Protein AF-A0A5E3WR02-F1 (afdb_monomer_lite)

Radius of gyration: 26.16 Å; chains: 1; bounding box: 66×55×70 Å

Sequence (493 aa):
MSSPQKYTYEIISFPTSEGYMKDHSLFKPVTDFIGENSPGPIYTGLQLNDPKNRLTGFVGWNDVKQHEDFEKQPVYAKLGPLVQPVAAGESQVYHAAFEGDEMACFEAPVTELVWVTPQPGVKIDDVTKLVVQAVEQANNEVMEGRHLHMNGEEHECFGATWGRVVEKDILVYIAGWSSIASREEFAKEFAQNAKTAIKGITVNVRHGHHWHVKQARSYEDVATTSVSYLELEDGRDNSESGAGNGSQGGDSSKPGKITGRPMYEVIQFPTSEKYMKDRAIFKPVTDFISKHAPGAIYTGTQVEDPKNKLTGFVGWQSVQQHDDLENAPDYAELGPLVEPVAAGESTVYHCSFEGTDEQTLFNAPYTELDVITPRGGASIDTTIELIKFFADLCNKEVKEGKRMNKDDTQRENYGAAWGKVVDQDIIFYLGGWSDVKTHMKWAESWEKPMNDKAKSMKLTFRDKHHWIRTPVTKYSQVADQKIVHLQLSNGRA

Secondary structure (DSSP, 8-state):
-PPP--PEEEEEEEEBPHHHHH-GGGGHHHHHHHHTT-SS-EEEEEETT-TT-EEEEEEEES-HHHHHHHHTSGGGGGHHHHHTTTBSSPPEEEEEEESS-SHHHHTSSEEEEEEEEEPTT--HHHHHHHHHHHHHHHHHHHHTT--S-TT----SEEEEEEEEESSSS-EEEEEEES-HHHHHHHHHHHHHHHHHHTTT-EEEEEETTEEEEEE--SSTTTEEEEEEEEEEEETT--S------------TTSPPPPSSPPEEEEEEEPBPHHHHH-GGGGHHHHHHHTTT--S-EEEEEBSS-TTT-EEEEEEES-HHHHHHHHTSTTGGGHHHHHTTTBSS--EEEEE--EES-HHHHHTSSEEEEEEEEE-TT--HHHHHHHHHHHHHHHHHHHHTT--B-TTSSSBSEEEEEEEEBTTSS-EEEEEEES-HHHHHHHHHHHHHHHHHHHHHTT-EEE-TT-SPEEEP-SGGGTEEEEEEEE--EETT-

pLDDT: mean 87.17, std 14.4, range [27.67, 98.31]

Foldseek 3Di:
DPDPLFFWKKKKKAQWDPLCVVPVCLCLVLLVLLPVQAPDWKKWWFFPPALSRMIIIITTHSDPVSVVVVCPDPSVVVNCVSCVSTHPDDMDIWIWTKPWDCVLQRPAQKKKKKKKAWDPPADLVLVVQLLVVLQVVLVVLVVVCVQQDPPRDGRAWRHKIKTQIPVDSMIMIMTHGNDPVSVVVVVVVSQVVSQVSQAPTWAWDDDDPDTDTDRDRGVVSTIDMDMTMTRMDGSPDPPPPPPDPDDDDDDPPALDDQDDFWKKKKKKAFWDPLCVVPVCLLLVLLVLLVVQQVDFWKKFAFPVCRRTMIIIIGTHSHPVSVVCCCVDPCVVVNVVSCVNTGPDDMDIWIWGKDAPDVVLLRPFQKKKKKKKAWAQPADLVLLVVLLVVVQVVLNVCVVVLHQQPPVNPDHQWSGKIKTDTPPDRIIIIMTGGNDPVSVVVVVVVCFQVSQVVQQVVQDWGDDPPDPDTHTRRGVCNTMDMDMTMTRMDGSVD

Structure (mmCIF, N/CA/C/O backbone):
data_AF-A0A5E3WR02-F1
#
_entry.id   AF-A0A5E3WR02-F1
#
loop_
_atom_site.group_PDB
_atom_site.id
_atom_site.type_symbol
_atom_site.label_atom_id
_atom_site.label_alt_id
_atom_site.label_comp_id
_atom_site.label_asym_id
_atom_site.label_entity_id
_atom_site.label_seq_id
_atom_site.pdbx_PDB_ins_code
_atom_site.Cartn_x
_atom_site.Cartn_y
_atom_site.Cartn_z
_atom_site.occupancy
_atom_site.B_iso_or_equiv
_atom_site.auth_seq_id
_atom_site.auth_comp_id
_atom_site.auth_asym_id
_atom_site.auth_atom_id
_atom_site.pdbx_PDB_model_num
ATOM 1 N N . MET A 1 1 ? -33.791 6.057 -27.788 1.00 40.97 1 MET A N 1
ATOM 2 C CA . MET A 1 1 ? -32.344 5.972 -28.065 1.00 40.97 1 MET A CA 1
ATOM 3 C C . MET A 1 1 ? -31.984 4.505 -27.919 1.00 40.97 1 MET A C 1
ATOM 5 O O . MET A 1 1 ? -32.477 3.901 -26.974 1.00 40.97 1 MET A O 1
ATOM 9 N N . SER A 1 2 ? -31.302 3.896 -28.891 1.00 33.91 2 SER A N 1
ATOM 10 C CA . SER A 1 2 ? -30.837 2.510 -28.750 1.00 33.91 2 SER A CA 1
ATOM 11 C C . SER A 1 2 ? -29.922 2.447 -27.536 1.00 33.91 2 SER A C 1
ATOM 13 O O . SER A 1 2 ? -29.024 3.282 -27.436 1.00 33.91 2 SER A O 1
ATOM 15 N N . SER A 1 3 ? -30.172 1.517 -26.615 1.00 49.66 3 SER A N 1
ATOM 16 C CA . SER A 1 3 ? -29.239 1.227 -25.528 1.00 49.66 3 SER A CA 1
ATOM 17 C C . SER A 1 3 ? -27.842 1.070 -26.140 1.00 49.66 3 SER A C 1
ATOM 19 O O . SER A 1 3 ? -27.745 0.371 -27.158 1.00 49.66 3 SER A O 1
ATOM 21 N N . PRO A 1 4 ? -26.806 1.754 -25.624 1.00 59.00 4 PRO A N 1
ATOM 22 C CA . PRO A 1 4 ? -25.461 1.614 -26.160 1.00 59.00 4 PRO A CA 1
ATOM 23 C C . PRO A 1 4 ? -25.085 0.132 -26.226 1.00 59.00 4 PRO A C 1
ATOM 25 O O . PRO A 1 4 ? -25.512 -0.679 -25.397 1.00 59.00 4 PRO A O 1
ATOM 28 N N . GLN A 1 5 ? -24.365 -0.231 -27.286 1.00 57.19 5 GLN A N 1
ATOM 29 C CA . GLN A 1 5 ? -23.857 -1.582 -27.464 1.00 57.19 5 GLN A CA 1
ATOM 30 C C . GLN A 1 5 ? -22.971 -1.916 -26.263 1.00 57.19 5 GLN A C 1
ATOM 32 O O . GLN A 1 5 ? -21.952 -1.271 -26.052 1.00 57.19 5 GLN A O 1
ATOM 37 N N . LYS A 1 6 ? -23.401 -2.895 -25.465 1.00 84.00 6 LYS A N 1
ATOM 38 C CA . LYS A 1 6 ? -22.707 -3.314 -24.251 1.00 84.00 6 LYS A CA 1
ATOM 39 C C . LYS A 1 6 ? -21.506 -4.174 -24.638 1.00 84.00 6 LYS A C 1
ATOM 41 O O . LYS A 1 6 ? -21.701 -5.266 -25.172 1.00 84.00 6 LYS A O 1
ATOM 46 N N . TYR A 1 7 ? -20.298 -3.685 -24.391 1.00 95.31 7 TYR A N 1
ATOM 47 C CA . TYR A 1 7 ? -19.073 -4.444 -24.626 1.00 95.31 7 TYR A CA 1
ATOM 48 C C . TYR A 1 7 ? -18.745 -5.355 -23.435 1.00 95.31 7 TYR A C 1
ATOM 50 O O . TYR A 1 7 ? -19.138 -5.109 -22.293 1.00 95.31 7 TYR A O 1
ATOM 58 N N . THR A 1 8 ? -18.007 -6.426 -23.714 1.00 97.25 8 THR A N 1
ATOM 59 C CA . THR A 1 8 ? -17.196 -7.123 -22.717 1.00 97.25 8 THR A CA 1
ATOM 60 C C . THR A 1 8 ? -15.803 -6.521 -22.778 1.00 97.25 8 THR A C 1
ATOM 62 O O . THR A 1 8 ? -15.146 -6.588 -23.814 1.00 97.25 8 THR A O 1
ATOM 65 N N . TYR A 1 9 ? -15.358 -5.921 -21.684 1.00 98.25 9 TYR A N 1
ATOM 66 C CA . TYR A 1 9 ? -14.045 -5.307 -21.606 1.00 98.25 9 TYR A CA 1
ATOM 67 C C . TYR A 1 9 ? -13.008 -6.341 -21.207 1.00 98.25 9 TYR A C 1
ATOM 69 O O . TYR A 1 9 ? -13.138 -6.977 -20.162 1.00 98.25 9 TYR A O 1
ATOM 77 N N . GLU A 1 10 ? -11.976 -6.483 -22.029 1.00 98.31 10 GLU A N 1
ATOM 78 C CA . GLU A 1 10 ? -10.699 -7.024 -21.587 1.00 98.31 10 GLU A CA 1
ATOM 79 C C . GLU A 1 10 ? -10.013 -5.965 -20.721 1.00 98.31 10 GLU A C 1
ATOM 81 O O . GLU A 1 10 ? -9.794 -4.836 -21.160 1.00 98.31 10 GLU A O 1
ATOM 86 N N . ILE A 1 11 ? -9.699 -6.331 -19.485 1.00 98.31 11 ILE A N 1
ATOM 87 C CA . ILE A 1 11 ? -8.943 -5.527 -18.535 1.00 98.31 11 ILE A CA 1
ATOM 88 C C . ILE A 1 11 ? -7.552 -6.145 -18.465 1.00 98.31 11 ILE A C 1
ATOM 90 O O . ILE A 1 11 ? -7.351 -7.182 -17.823 1.00 98.31 11 ILE A O 1
ATOM 94 N N . ILE A 1 12 ? -6.606 -5.518 -19.154 1.00 97.81 12 ILE A N 1
ATOM 95 C CA . ILE A 1 12 ? -5.214 -5.954 -19.219 1.00 97.81 12 ILE A CA 1
ATOM 96 C C . ILE A 1 12 ? -4.347 -5.053 -18.348 1.00 97.81 12 ILE A C 1
ATOM 98 O O . ILE A 1 12 ? -4.472 -3.835 -18.385 1.00 97.81 12 ILE A O 1
ATOM 102 N N . SER A 1 13 ? -3.448 -5.631 -17.557 1.00 96.31 13 SER A N 1
ATOM 103 C CA . SER A 1 13 ? -2.497 -4.863 -16.754 1.00 96.31 13 SER A CA 1
ATOM 104 C C . SER A 1 13 ? -1.122 -5.510 -16.739 1.00 96.31 13 SER A C 1
ATOM 106 O O . SER A 1 13 ? -1.010 -6.704 -16.456 1.00 96.31 13 SER A O 1
ATOM 108 N N . PHE A 1 14 ? -0.065 -4.730 -16.960 1.00 96.06 14 PHE A N 1
ATOM 109 C CA . PHE A 1 14 ? 1.318 -5.212 -16.922 1.00 96.06 14 PHE A CA 1
ATOM 110 C C . PHE A 1 14 ? 2.294 -4.134 -16.411 1.00 96.06 14 PHE A C 1
ATOM 112 O O . PHE A 1 14 ? 2.019 -2.941 -16.557 1.00 96.06 14 PHE A O 1
ATOM 119 N N . PRO A 1 15 ? 3.432 -4.524 -15.801 1.00 93.88 15 PRO A N 1
ATOM 120 C CA . PRO A 1 15 ? 4.505 -3.589 -15.452 1.00 93.88 15 PRO A CA 1
ATOM 121 C C . PRO A 1 15 ? 5.077 -2.922 -16.705 1.00 93.88 15 PRO A C 1
ATOM 123 O O . PRO A 1 15 ? 5.326 -3.609 -17.698 1.00 93.88 15 PRO A O 1
ATOM 126 N N . THR A 1 16 ? 5.310 -1.612 -16.670 1.00 94.50 16 THR A N 1
ATOM 127 C CA . THR A 1 16 ? 5.861 -0.886 -17.824 1.00 94.50 16 THR A CA 1
ATOM 128 C C . THR A 1 16 ? 7.382 -0.963 -17.888 1.00 94.50 16 THR A C 1
ATOM 130 O O . THR A 1 16 ? 8.070 -1.074 -16.876 1.00 94.50 16 THR A O 1
ATOM 133 N N . SER A 1 17 ? 7.920 -0.916 -19.104 1.00 94.44 17 SER A N 1
ATOM 134 C CA . SER A 1 17 ? 9.354 -0.823 -19.358 1.00 94.44 17 SER A CA 1
ATOM 135 C C . SER A 1 17 ? 9.878 0.587 -19.082 1.00 94.44 17 SER A C 1
ATOM 137 O O . SER A 1 17 ? 9.152 1.579 -19.178 1.00 94.44 17 SER A O 1
ATOM 139 N N . GLU A 1 18 ? 11.187 0.710 -18.849 1.00 91.44 18 GLU A N 1
ATOM 140 C CA . GLU A 1 18 ? 11.836 2.026 -18.841 1.00 91.44 18 GLU A CA 1
ATOM 141 C C . GLU A 1 18 ? 11.671 2.782 -20.166 1.00 91.44 18 GLU A C 1
ATOM 143 O O . GLU A 1 18 ? 11.728 4.010 -20.180 1.00 91.44 18 GLU A O 1
ATOM 148 N N . GLY A 1 19 ? 11.540 2.055 -21.281 1.00 93.12 19 GLY A N 1
ATOM 149 C CA . GLY A 1 19 ? 11.324 2.641 -22.600 1.00 93.12 19 GLY A CA 1
ATOM 150 C C . GLY A 1 19 ? 10.004 3.397 -22.634 1.00 93.12 19 GLY A C 1
ATOM 151 O O . GLY A 1 19 ? 9.997 4.581 -22.956 1.00 93.12 19 GLY A O 1
ATOM 152 N N . TYR A 1 20 ? 8.923 2.743 -22.204 1.00 94.69 20 TYR A N 1
ATOM 153 C CA . TYR A 1 20 ? 7.612 3.373 -22.105 1.00 94.69 20 TYR A CA 1
ATOM 154 C C . TYR A 1 20 ? 7.618 4.555 -21.145 1.00 94.69 20 TYR A C 1
ATOM 156 O O . TYR A 1 20 ? 7.159 5.621 -21.518 1.00 94.69 20 TYR A O 1
ATOM 164 N N . MET A 1 21 ? 8.224 4.424 -19.961 1.00 92.19 21 MET A N 1
ATOM 165 C CA . MET A 1 21 ? 8.290 5.535 -18.999 1.00 92.19 21 MET A CA 1
ATOM 166 C C . MET A 1 21 ? 9.052 6.765 -19.523 1.00 92.19 21 MET A C 1
ATOM 168 O O . MET A 1 21 ? 8.860 7.869 -19.020 1.00 92.19 21 MET A O 1
ATOM 172 N N . LYS A 1 22 ? 9.940 6.591 -20.512 1.00 91.38 22 LYS A N 1
ATOM 173 C CA . LYS A 1 22 ? 10.642 7.694 -21.192 1.00 91.38 22 LYS A CA 1
ATOM 174 C C . LYS A 1 22 ? 9.848 8.248 -22.375 1.00 91.38 22 LYS A C 1
ATOM 176 O O . LYS A 1 22 ? 10.014 9.419 -22.707 1.00 91.38 22 LYS A O 1
ATOM 181 N N . ASP A 1 23 ? 9.036 7.415 -23.015 1.00 93.38 23 ASP A N 1
ATOM 182 C CA . ASP A 1 23 ? 8.275 7.744 -24.213 1.00 93.38 23 ASP A CA 1
ATOM 183 C C . ASP A 1 23 ? 6.950 6.964 -24.250 1.00 93.38 23 ASP A C 1
ATOM 185 O O . ASP A 1 23 ? 6.877 5.823 -24.715 1.00 93.38 23 ASP A O 1
ATOM 189 N N . HIS A 1 24 ? 5.877 7.605 -23.775 1.00 92.31 24 HIS A N 1
ATOM 190 C CA . HIS A 1 24 ? 4.541 7.003 -23.738 1.00 92.31 24 HIS A CA 1
ATOM 191 C C . HIS A 1 24 ? 3.991 6.735 -25.153 1.00 92.31 24 HIS A C 1
ATOM 193 O O . HIS A 1 24 ? 3.141 5.862 -25.335 1.00 92.31 24 HIS A O 1
ATOM 199 N N . SER A 1 25 ? 4.512 7.421 -26.184 1.00 93.88 25 SER A N 1
ATOM 200 C CA . SER A 1 25 ? 4.067 7.226 -27.570 1.00 93.88 25 SER A CA 1
ATOM 201 C C . SER A 1 25 ? 4.384 5.826 -28.106 1.00 93.88 25 SER A C 1
ATOM 203 O O . SER A 1 25 ? 3.742 5.368 -29.053 1.00 93.88 25 SER A O 1
ATOM 205 N N . LEU A 1 26 ? 5.293 5.092 -27.449 1.00 95.50 26 LEU A N 1
ATOM 206 C CA . LEU A 1 26 ? 5.610 3.700 -27.769 1.00 95.50 26 LEU A CA 1
ATOM 207 C C . LEU A 1 26 ? 4.404 2.759 -27.662 1.00 95.50 26 LEU A C 1
ATOM 209 O O . LEU A 1 26 ? 4.436 1.682 -28.255 1.00 95.50 26 LEU A O 1
ATOM 213 N N . PHE A 1 27 ? 3.344 3.145 -26.943 1.00 96.06 27 PHE A N 1
ATOM 214 C CA . PHE A 1 27 ? 2.134 2.331 -26.832 1.00 96.06 27 PHE A CA 1
ATOM 215 C C . PHE A 1 27 ? 1.095 2.601 -27.923 1.00 96.06 27 PHE A C 1
ATOM 217 O O . PHE A 1 27 ? 0.253 1.743 -28.176 1.00 96.06 27 PHE A O 1
ATOM 224 N N . LYS A 1 28 ? 1.189 3.719 -28.653 1.00 95.50 28 LYS A N 1
ATOM 225 C CA . LYS A 1 28 ? 0.251 4.037 -29.743 1.00 95.50 28 LYS A CA 1
ATOM 226 C C . LYS A 1 28 ? 0.199 2.954 -30.834 1.00 95.50 28 LYS A C 1
ATOM 228 O O . LYS A 1 28 ? -0.901 2.561 -31.213 1.00 95.50 28 LYS A O 1
ATOM 233 N N . PRO A 1 29 ? 1.326 2.369 -31.294 1.00 97.31 29 PRO A N 1
ATOM 234 C CA . PRO A 1 29 ? 1.275 1.240 -32.223 1.00 97.31 29 PRO A CA 1
ATOM 235 C C . PRO A 1 29 ? 0.512 0.025 -31.676 1.00 97.31 29 PRO A C 1
ATOM 237 O O . PRO A 1 29 ? -0.076 -0.721 -32.456 1.00 97.31 29 PRO A O 1
ATOM 240 N N . VAL A 1 30 ? 0.518 -0.186 -30.354 1.00 97.44 30 VAL A N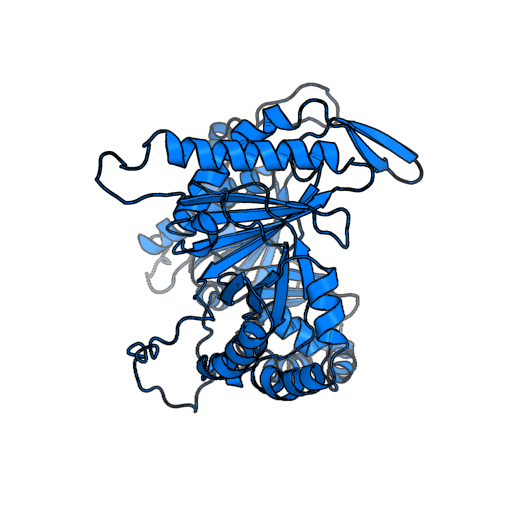 1
ATOM 241 C CA . VAL A 1 30 ? -0.230 -1.271 -29.703 1.00 97.44 30 VAL A CA 1
ATOM 242 C C . VAL A 1 30 ? -1.727 -0.978 -29.747 1.00 97.44 30 VAL A C 1
ATOM 244 O O . VAL A 1 30 ? -2.493 -1.836 -30.186 1.00 97.44 30 VAL A O 1
ATOM 247 N N . THR A 1 31 ? -2.150 0.222 -29.337 1.00 96.69 31 THR A N 1
ATOM 248 C CA . THR A 1 31 ? -3.576 0.586 -29.332 1.00 96.69 31 THR A CA 1
ATOM 249 C C . THR A 1 31 ? -4.151 0.684 -30.742 1.00 96.69 31 THR A C 1
ATOM 251 O O . THR A 1 31 ? -5.276 0.239 -30.949 1.00 96.69 31 THR A O 1
ATOM 254 N N . ASP A 1 32 ? -3.372 1.139 -31.728 1.00 96.88 32 ASP A N 1
ATOM 255 C CA . ASP A 1 32 ? -3.764 1.133 -33.144 1.00 96.88 32 ASP A CA 1
ATOM 256 C C . ASP A 1 32 ? -3.982 -0.287 -33.661 1.00 96.88 32 ASP A C 1
ATOM 258 O O . ASP A 1 32 ? -5.031 -0.602 -34.224 1.00 96.88 32 ASP A O 1
ATOM 262 N N . PHE A 1 33 ? -3.021 -1.178 -33.405 1.00 97.56 33 PHE A N 1
ATOM 263 C CA . PHE A 1 33 ? -3.118 -2.571 -33.823 1.00 97.56 33 PHE A CA 1
ATOM 264 C C . PHE A 1 33 ? -4.317 -3.287 -33.184 1.00 97.56 33 PHE A C 1
ATOM 266 O O . PHE A 1 33 ? -5.039 -4.024 -33.858 1.00 97.56 33 PHE A O 1
ATOM 273 N N . ILE A 1 34 ? -4.554 -3.076 -31.886 1.00 97.12 34 ILE A N 1
ATOM 274 C CA . ILE A 1 34 ? -5.720 -3.643 -31.198 1.00 97.12 34 ILE A CA 1
ATOM 275 C C . ILE A 1 34 ? -7.010 -3.003 -31.730 1.00 97.12 34 ILE A C 1
ATOM 277 O O . ILE A 1 34 ? -7.970 -3.719 -32.001 1.00 97.12 34 ILE A O 1
ATOM 281 N N . GLY A 1 35 ? -7.030 -1.686 -31.947 1.00 95.81 35 GLY A N 1
ATOM 282 C CA . GLY A 1 35 ? -8.192 -0.927 -32.419 1.00 95.81 35 GLY A CA 1
ATOM 283 C C . GLY A 1 35 ? -8.657 -1.284 -33.832 1.00 95.81 35 GLY A C 1
ATOM 284 O O . GLY A 1 35 ? -9.849 -1.179 -34.120 1.00 95.81 35 GLY A O 1
ATOM 285 N N . GLU A 1 36 ? -7.757 -1.774 -34.690 1.00 95.88 36 GLU A N 1
ATOM 286 C CA . GLU A 1 36 ? -8.102 -2.367 -35.992 1.00 95.88 36 GLU A CA 1
ATOM 287 C C . GLU A 1 36 ? -8.922 -3.665 -35.865 1.00 95.88 36 GLU A C 1
ATOM 289 O O . GLU A 1 36 ? -9.600 -4.063 -36.815 1.00 95.88 36 GLU A O 1
ATOM 294 N N . ASN A 1 37 ? -8.863 -4.333 -34.708 1.00 95.25 37 ASN A N 1
ATOM 295 C CA . ASN A 1 37 ? -9.426 -5.666 -34.493 1.00 95.25 37 ASN A CA 1
ATOM 296 C C . ASN A 1 37 ? -10.524 -5.703 -33.416 1.00 95.25 37 ASN A C 1
ATOM 298 O O . ASN A 1 37 ? -11.394 -6.577 -33.469 1.00 95.25 37 ASN A O 1
ATOM 302 N N . SER A 1 38 ? -10.525 -4.760 -32.472 1.00 96.56 38 SER A N 1
ATOM 303 C CA . SER A 1 38 ? -11.579 -4.599 -31.474 1.00 96.56 38 SER A CA 1
ATOM 304 C C . SER A 1 38 ? -12.668 -3.635 -31.976 1.00 96.56 38 SER A C 1
ATOM 306 O O . SER A 1 38 ? -12.373 -2.643 -32.646 1.00 96.56 38 SER A O 1
ATOM 308 N N . PRO A 1 39 ? -13.957 -3.901 -31.711 1.00 94.06 39 PRO A N 1
ATOM 309 C CA . PRO A 1 39 ? -15.050 -3.019 -32.125 1.00 94.06 39 PRO A CA 1
ATOM 310 C C . PRO A 1 39 ? -15.317 -1.877 -31.135 1.00 94.06 39 PRO A C 1
ATOM 312 O O . PRO A 1 39 ? -15.888 -0.863 -31.531 1.00 94.06 39 PRO A O 1
ATOM 315 N N . GLY A 1 40 ? -14.955 -2.052 -29.862 1.00 94.00 40 GLY A N 1
ATOM 316 C CA . GLY A 1 40 ? -15.273 -1.130 -28.778 1.00 94.00 40 GLY A CA 1
ATOM 317 C C . GLY A 1 40 ? -14.138 -0.174 -28.418 1.00 94.00 40 GLY A C 1
ATOM 318 O O . GLY A 1 40 ? -13.043 -0.253 -28.978 1.00 94.00 40 GLY A O 1
ATOM 319 N N . PRO A 1 41 ? -14.390 0.757 -27.488 1.00 94.62 41 PRO A N 1
ATOM 320 C CA . PRO A 1 41 ? -13.405 1.754 -27.090 1.00 94.62 41 PRO A CA 1
ATOM 321 C C . PRO A 1 41 ? -12.162 1.109 -26.465 1.00 94.62 41 PRO A C 1
ATOM 323 O O . PRO A 1 41 ? -12.205 -0.031 -25.992 1.00 94.62 41 PRO A O 1
ATOM 326 N N . ILE A 1 42 ? -11.051 1.846 -26.489 1.00 97.12 42 ILE A N 1
ATOM 327 C CA . ILE A 1 42 ? -9.796 1.453 -25.847 1.00 97.12 42 ILE A CA 1
ATOM 328 C C . ILE A 1 42 ? -9.414 2.577 -24.895 1.00 97.12 42 ILE A C 1
ATOM 330 O O . ILE A 1 42 ? -9.188 3.685 -25.357 1.00 97.12 42 ILE A O 1
ATOM 334 N N . TYR A 1 43 ? -9.316 2.293 -23.601 1.00 97.31 43 TYR A N 1
ATOM 335 C CA . TYR A 1 43 ? -8.832 3.256 -22.608 1.00 97.31 43 TYR A CA 1
ATOM 336 C C . TYR A 1 43 ? -7.610 2.710 -21.909 1.00 97.31 43 TYR A C 1
ATOM 338 O O . TYR A 1 43 ? -7.611 1.551 -21.500 1.00 97.31 43 TYR A O 1
ATOM 346 N N . THR A 1 44 ? -6.562 3.512 -21.771 1.00 96.88 44 THR A N 1
ATOM 347 C CA . THR A 1 44 ? -5.295 3.052 -21.195 1.00 96.88 44 THR A CA 1
ATOM 348 C C . THR A 1 44 ? -4.721 4.096 -20.263 1.00 96.88 44 THR A C 1
ATOM 350 O O . THR A 1 44 ? -4.791 5.278 -20.570 1.00 96.88 44 THR A O 1
ATOM 353 N N . GLY A 1 45 ? -4.135 3.679 -19.146 1.00 93.88 45 GLY A N 1
ATOM 354 C CA . GLY A 1 45 ? -3.584 4.613 -18.171 1.00 93.88 45 GLY A CA 1
ATOM 355 C C . GLY A 1 45 ? -2.614 3.968 -17.198 1.00 93.88 45 GLY A C 1
ATOM 356 O O . GLY A 1 45 ? -2.676 2.762 -16.930 1.00 93.88 45 GLY A O 1
ATOM 357 N N . LEU A 1 46 ? -1.693 4.779 -16.682 1.00 92.69 46 LEU A N 1
ATOM 358 C CA . LEU A 1 46 ? -0.780 4.368 -15.621 1.00 92.69 46 LEU A CA 1
ATOM 359 C C . LEU A 1 46 ? -1.521 4.295 -14.283 1.00 92.69 46 LEU A C 1
ATOM 361 O O . LEU A 1 46 ? -2.358 5.140 -13.970 1.00 92.69 46 LEU A O 1
ATOM 365 N N . GLN A 1 47 ? -1.177 3.296 -13.474 1.00 92.25 47 GLN A N 1
ATOM 366 C CA . GLN A 1 47 ? -1.633 3.210 -12.092 1.00 92.25 47 GLN A CA 1
ATOM 367 C C . GLN A 1 47 ? -0.892 4.227 -11.218 1.00 92.25 47 GLN A C 1
ATOM 369 O O . GLN A 1 47 ? 0.291 4.064 -10.934 1.00 92.25 47 GLN A O 1
ATOM 374 N N . LEU A 1 48 ? -1.606 5.253 -10.753 1.00 86.19 48 LEU A N 1
ATOM 375 C CA . LEU A 1 48 ? -1.068 6.378 -9.976 1.00 86.19 48 LEU A CA 1
ATOM 376 C C . LEU A 1 48 ? -0.540 5.961 -8.599 1.00 86.19 48 LEU A C 1
ATOM 378 O O . LEU A 1 48 ? 0.334 6.612 -8.030 1.00 86.19 48 LEU A O 1
ATOM 382 N N . ASN A 1 49 ? -1.105 4.893 -8.038 1.00 79.38 49 ASN A N 1
ATOM 383 C CA . ASN A 1 49 ? -0.748 4.351 -6.731 1.00 79.38 49 ASN A CA 1
ATOM 384 C C . ASN A 1 49 ? 0.072 3.057 -6.815 1.00 79.38 49 ASN A C 1
ATOM 386 O O . ASN A 1 49 ? 0.336 2.453 -5.774 1.00 79.38 49 ASN A O 1
ATOM 390 N N . ASP A 1 50 ? 0.458 2.621 -8.017 1.00 76.06 50 ASP A N 1
ATOM 391 C CA . ASP A 1 50 ? 1.298 1.441 -8.177 1.00 76.06 50 ASP A CA 1
ATOM 392 C C . ASP A 1 50 ? 2.765 1.856 -8.315 1.00 76.06 50 ASP A C 1
ATOM 394 O O . ASP A 1 50 ? 3.149 2.496 -9.298 1.00 76.06 50 ASP A O 1
ATOM 398 N N . PRO A 1 51 ? 3.633 1.445 -7.383 1.00 57.16 51 PRO A N 1
ATOM 399 C CA . PRO A 1 51 ? 5.037 1.801 -7.454 1.00 57.16 51 PRO A CA 1
ATOM 400 C C . PRO A 1 51 ? 5.805 1.028 -8.555 1.00 57.16 51 PRO A C 1
ATOM 402 O O . PRO A 1 51 ? 6.998 1.260 -8.744 1.00 57.16 51 PRO A O 1
ATOM 405 N N . LYS A 1 52 ? 5.141 0.115 -9.285 1.00 62.38 52 LYS A N 1
ATOM 406 C CA . LYS A 1 52 ? 5.619 -0.604 -10.482 1.00 62.38 52 LYS A CA 1
ATOM 407 C C . LYS A 1 52 ? 5.242 0.096 -11.794 1.00 62.38 52 LYS A C 1
ATOM 409 O O . LYS A 1 52 ? 5.497 -0.470 -12.856 1.00 62.38 52 LYS A O 1
ATOM 414 N N . ASN A 1 53 ? 4.597 1.270 -11.736 1.00 81.19 53 ASN A N 1
ATOM 415 C CA . ASN A 1 53 ? 4.079 1.999 -12.899 1.00 81.19 53 ASN A CA 1
ATOM 416 C C . ASN A 1 53 ? 3.314 1.073 -13.859 1.00 81.19 53 ASN A C 1
ATOM 418 O O . ASN A 1 53 ? 3.624 1.002 -15.050 1.00 81.19 53 ASN A O 1
ATOM 422 N N . ARG A 1 54 ? 2.365 0.277 -13.351 1.00 92.88 54 ARG A N 1
ATOM 423 C CA . ARG A 1 54 ? 1.602 -0.632 -14.214 1.00 92.88 54 ARG A CA 1
ATOM 424 C C . ARG A 1 54 ? 0.757 0.165 -15.196 1.00 92.88 54 ARG A C 1
ATOM 426 O O . ARG A 1 54 ? 0.009 1.051 -14.787 1.00 92.88 54 ARG A O 1
ATOM 433 N N . LEU A 1 55 ? 0.822 -0.208 -16.468 1.00 95.62 55 LEU A N 1
ATOM 434 C CA . LEU A 1 55 ? -0.142 0.241 -17.462 1.00 95.62 55 LEU A CA 1
ATOM 435 C C . LEU A 1 55 ? -1.361 -0.667 -17.372 1.00 95.62 55 LEU A C 1
ATOM 437 O O . LEU A 1 55 ? -1.221 -1.891 -17.306 1.00 95.62 55 LEU A O 1
ATOM 441 N N . THR A 1 56 ? -2.547 -0.073 -17.336 1.00 97.31 56 THR A N 1
ATOM 442 C CA . THR A 1 56 ? -3.820 -0.797 -17.379 1.00 97.31 56 THR A CA 1
ATOM 443 C C . THR A 1 56 ? -4.599 -0.348 -18.600 1.00 97.31 56 THR A C 1
ATOM 445 O O . THR A 1 56 ? -4.710 0.850 -18.841 1.00 97.31 56 THR A O 1
ATOM 448 N N . GLY A 1 57 ? -5.107 -1.305 -19.370 1.00 97.06 57 GLY A N 1
ATOM 449 C CA . GLY A 1 57 ? -5.927 -1.084 -20.550 1.00 97.06 57 GLY A CA 1
ATOM 450 C C . GLY A 1 57 ? -7.305 -1.721 -20.401 1.00 97.06 57 GLY A C 1
ATOM 451 O O . GLY A 1 57 ? -7.424 -2.822 -19.868 1.00 97.06 57 GLY A O 1
ATOM 452 N N . PHE A 1 58 ? -8.324 -1.038 -20.908 1.00 98.25 58 PHE A N 1
ATOM 453 C CA . PHE A 1 58 ? -9.686 -1.519 -21.096 1.00 98.25 58 PHE A CA 1
ATOM 454 C C . PHE A 1 58 ? -9.950 -1.597 -22.598 1.00 98.25 58 PHE A C 1
ATOM 456 O O . PHE A 1 58 ? -9.994 -0.563 -23.259 1.00 98.25 58 PHE A O 1
ATOM 463 N N . VAL A 1 59 ? -10.118 -2.801 -23.144 1.00 98.19 59 VAL A N 1
ATOM 464 C CA . VAL A 1 59 ? -10.376 -3.024 -24.577 1.00 98.19 59 VAL A CA 1
ATOM 465 C C . VAL A 1 59 ? -11.782 -3.583 -24.753 1.00 98.19 59 VAL A C 1
ATOM 467 O O . VAL A 1 59 ? -12.091 -4.675 -24.279 1.00 98.19 59 VAL A O 1
ATOM 470 N N . GLY A 1 60 ? -12.650 -2.832 -25.430 1.00 96.94 60 GLY A N 1
ATOM 471 C CA . GLY A 1 60 ? -14.030 -3.239 -25.676 1.00 96.94 60 GLY A CA 1
ATOM 472 C C . GLY A 1 60 ? -14.151 -4.291 -26.782 1.00 96.94 60 GLY A C 1
ATOM 473 O O . GLY A 1 60 ? -13.951 -3.998 -27.963 1.00 96.94 60 GLY A O 1
ATOM 474 N N . TRP A 1 61 ? -14.563 -5.501 -26.410 1.00 96.62 61 TRP A N 1
ATOM 475 C CA . TRP A 1 61 ? -14.924 -6.593 -27.315 1.00 96.62 61 TRP A CA 1
ATOM 476 C C . TRP A 1 61 ? -16.441 -6.805 -27.331 1.00 96.62 61 TRP A C 1
ATOM 478 O O . TRP A 1 61 ? -17.132 -6.501 -26.362 1.00 96.62 61 TRP A O 1
ATOM 488 N N . ASN A 1 62 ? -16.998 -7.347 -28.414 1.00 94.75 62 ASN A N 1
ATOM 489 C CA . ASN A 1 62 ? -18.413 -7.741 -28.444 1.00 94.75 62 ASN A CA 1
ATOM 490 C C . ASN A 1 62 ? -18.705 -8.817 -27.389 1.00 94.75 62 ASN A C 1
ATOM 492 O O . ASN A 1 62 ? -19.721 -8.763 -26.702 1.00 94.75 62 ASN A O 1
ATOM 496 N N . ASP A 1 63 ? -17.796 -9.781 -27.265 1.00 94.44 63 ASP A N 1
ATOM 497 C CA . ASP A 1 63 ? -17.795 -10.844 -26.268 1.00 94.44 63 ASP A CA 1
ATOM 498 C C . ASP A 1 63 ? -16.378 -11.442 -26.149 1.00 94.44 63 ASP A C 1
ATOM 500 O O . ASP A 1 63 ? -15.490 -11.138 -26.950 1.00 94.44 63 ASP A O 1
ATOM 504 N N . VAL A 1 64 ? -16.165 -12.312 -25.156 1.00 95.25 64 VAL A N 1
ATOM 505 C CA . VAL A 1 64 ? -14.877 -13.008 -24.949 1.00 95.25 64 VAL A CA 1
ATOM 506 C C . VAL A 1 64 ? -14.493 -13.867 -26.156 1.00 95.25 64 VAL A C 1
ATOM 508 O O . VAL A 1 64 ? -13.320 -13.963 -26.508 1.00 95.25 64 VAL A O 1
ATOM 511 N N . LYS A 1 65 ? -15.475 -14.457 -26.848 1.00 95.06 65 LYS A N 1
ATOM 512 C CA . LYS A 1 65 ? -15.216 -15.321 -28.002 1.00 95.06 65 LYS A CA 1
ATOM 513 C C . LYS A 1 65 ? -14.592 -14.531 -29.157 1.00 95.06 65 LYS A C 1
ATOM 515 O O . LYS A 1 65 ? -13.729 -15.062 -29.849 1.00 95.06 65 LYS A O 1
ATOM 520 N N . GLN A 1 66 ? -15.003 -13.283 -29.376 1.00 96.19 66 GLN A N 1
ATOM 521 C CA . GLN A 1 66 ? -14.402 -12.419 -30.388 1.00 96.19 66 GLN A CA 1
ATOM 522 C C . GLN A 1 66 ? -12.912 -12.199 -30.115 1.00 96.19 66 GLN A C 1
ATOM 524 O O . GLN A 1 66 ? -12.113 -12.316 -31.046 1.00 96.19 66 GLN A O 1
ATOM 529 N N . HIS A 1 67 ? -12.545 -11.914 -28.862 1.00 97.12 67 HIS A N 1
ATOM 530 C CA . HIS A 1 67 ? -11.146 -11.781 -28.473 1.00 97.12 67 HIS A CA 1
ATOM 531 C C . HIS A 1 67 ? -10.387 -13.098 -28.714 1.00 97.12 67 HIS A C 1
ATOM 533 O O . HIS A 1 67 ? -9.410 -13.111 -29.457 1.00 97.12 67 HIS A O 1
ATOM 539 N N . GLU A 1 68 ? -10.896 -14.234 -28.225 1.00 95.75 68 GLU A N 1
ATOM 540 C CA . GLU A 1 68 ? -10.268 -15.548 -28.448 1.00 95.75 68 GLU A CA 1
ATOM 541 C C . GLU A 1 68 ? -10.129 -15.919 -29.937 1.00 95.75 68 GLU A C 1
ATOM 543 O O . GLU A 1 68 ? -9.212 -16.644 -30.335 1.00 95.75 68 GLU A O 1
ATOM 548 N N . ASP A 1 69 ? -11.083 -15.512 -30.777 1.00 95.62 69 ASP A N 1
ATOM 549 C CA . ASP A 1 69 ? -11.020 -15.726 -32.221 1.00 95.62 69 ASP A CA 1
ATOM 550 C C . ASP A 1 69 ? -9.940 -14.843 -32.856 1.00 95.62 69 ASP A C 1
ATOM 552 O O . ASP A 1 69 ? -9.261 -15.310 -33.771 1.00 95.62 69 ASP A O 1
ATOM 556 N N . PHE A 1 70 ? -9.749 -13.610 -32.372 1.00 96.31 70 PHE A N 1
ATOM 557 C CA . PHE A 1 70 ? -8.651 -12.727 -32.772 1.00 96.31 70 PHE A CA 1
ATOM 558 C C . PHE A 1 70 ? -7.281 -13.303 -32.392 1.00 96.31 70 PHE A C 1
ATOM 560 O O . PHE A 1 70 ? -6.405 -13.359 -33.257 1.00 96.31 70 PHE A O 1
ATOM 567 N N . GLU A 1 71 ? -7.116 -13.836 -31.177 1.00 95.50 71 GLU A N 1
ATOM 568 C CA . GLU A 1 71 ? -5.859 -14.464 -30.725 1.00 95.50 71 GLU A CA 1
ATOM 569 C C . GLU A 1 71 ? -5.414 -15.639 -31.617 1.00 95.50 71 GLU A C 1
ATOM 571 O O . GLU A 1 71 ? -4.223 -15.910 -31.780 1.00 95.50 71 GLU A O 1
ATOM 576 N N . LYS A 1 72 ? -6.370 -16.334 -32.248 1.00 96.25 72 LYS A N 1
ATOM 577 C CA . LYS A 1 72 ? -6.109 -17.458 -33.166 1.00 96.25 72 LYS A CA 1
ATOM 578 C C . LYS A 1 72 ? -5.734 -17.010 -34.580 1.00 96.25 72 LYS A C 1
ATOM 580 O O . LYS A 1 72 ? -5.335 -17.846 -35.396 1.00 96.25 72 LYS A O 1
ATOM 585 N N . GLN A 1 73 ? -5.886 -15.730 -34.916 1.00 96.94 73 GLN A N 1
ATOM 586 C CA . GLN A 1 73 ? -5.566 -15.237 -36.252 1.00 96.94 73 GLN A CA 1
ATOM 587 C C . GLN A 1 73 ? -4.050 -15.094 -36.437 1.00 96.94 73 GLN A C 1
ATOM 589 O O . GLN A 1 73 ? -3.359 -14.619 -35.537 1.00 96.94 73 GLN A O 1
ATOM 594 N N . PRO A 1 74 ? -3.502 -15.381 -37.636 1.00 97.19 74 PRO A N 1
ATOM 595 C CA . PRO A 1 74 ? -2.073 -15.197 -37.906 1.00 97.19 74 PRO A CA 1
ATOM 596 C C . PRO A 1 74 ? -1.566 -13.768 -37.671 1.00 97.19 74 PRO A C 1
ATOM 598 O O . PRO A 1 74 ? -0.377 -13.566 -37.430 1.00 97.19 74 PRO A O 1
ATOM 601 N N . VAL A 1 75 ? -2.453 -12.770 -37.759 1.00 96.88 75 VAL A N 1
ATOM 602 C CA . VAL A 1 75 ? -2.103 -11.367 -37.525 1.00 96.88 75 VAL A CA 1
ATOM 603 C C . VAL A 1 75 ? -1.721 -11.105 -36.065 1.00 96.88 75 VAL A C 1
ATOM 605 O O . VAL A 1 75 ? -0.835 -10.287 -35.845 1.00 96.88 75 VAL A O 1
ATOM 608 N N . TYR A 1 76 ? -2.280 -11.841 -35.096 1.00 95.56 76 TYR A N 1
ATOM 609 C CA . TYR A 1 76 ? -2.037 -11.647 -33.660 1.00 95.56 76 TYR A CA 1
ATOM 610 C C . TYR A 1 76 ? -0.556 -11.769 -33.279 1.00 95.56 76 TYR A C 1
ATOM 612 O O . TYR A 1 76 ? -0.064 -11.032 -32.431 1.00 95.56 76 TYR A O 1
ATOM 620 N N . ALA A 1 77 ? 0.212 -12.601 -33.994 1.00 95.56 77 ALA A N 1
ATOM 621 C CA . ALA A 1 77 ? 1.660 -12.726 -33.801 1.00 95.56 77 ALA A CA 1
ATOM 622 C C . ALA A 1 77 ? 2.432 -11.402 -34.000 1.00 95.56 77 ALA A C 1
ATOM 624 O O . ALA A 1 77 ? 3.573 -11.282 -33.553 1.00 95.56 77 ALA A O 1
ATOM 625 N N . LYS A 1 78 ? 1.828 -10.403 -34.659 1.00 97.38 78 LYS A N 1
ATOM 626 C CA . LYS A 1 78 ? 2.399 -9.059 -34.814 1.00 97.38 78 LYS A CA 1
ATOM 627 C C . LYS A 1 78 ? 2.280 -8.195 -33.554 1.00 97.38 78 LYS A C 1
ATOM 629 O O . LYS A 1 78 ? 3.029 -7.232 -33.457 1.00 97.38 78 LYS A O 1
ATOM 634 N N . LEU A 1 79 ? 1.402 -8.532 -32.604 1.00 95.62 79 LEU A N 1
ATOM 635 C CA . LEU A 1 79 ? 1.207 -7.771 -31.364 1.00 95.62 79 LEU A CA 1
ATOM 636 C C . LEU A 1 79 ? 2.439 -7.835 -30.451 1.00 95.62 79 LEU A C 1
ATOM 638 O O . LEU A 1 79 ? 2.858 -6.818 -29.910 1.00 95.62 79 LEU A O 1
ATOM 642 N N . GLY A 1 80 ? 3.062 -9.012 -30.321 1.00 94.75 80 GLY A N 1
ATOM 643 C CA . GLY A 1 80 ? 4.207 -9.228 -29.426 1.00 94.75 80 GLY A CA 1
ATOM 644 C C . GLY A 1 80 ? 5.354 -8.223 -29.626 1.00 94.75 80 GLY A C 1
ATOM 645 O O . GLY A 1 80 ? 5.736 -7.556 -28.665 1.00 94.75 80 GLY A O 1
ATOM 646 N N . PRO A 1 81 ? 5.869 -8.039 -30.859 1.00 97.56 81 PRO A N 1
ATOM 647 C CA . PRO A 1 81 ? 6.885 -7.024 -31.148 1.00 97.56 81 PRO A CA 1
ATOM 648 C C . PRO A 1 81 ? 6.477 -5.579 -30.821 1.00 97.56 81 PRO A C 1
ATOM 650 O O . PRO A 1 81 ? 7.354 -4.766 -30.542 1.00 97.56 81 PRO A O 1
ATOM 653 N N . LEU A 1 82 ? 5.179 -5.250 -30.855 1.00 97.44 82 LEU A N 1
ATOM 654 C CA . LEU A 1 82 ? 4.670 -3.914 -30.513 1.00 97.44 82 LEU A CA 1
ATOM 655 C C . LEU A 1 82 ? 4.592 -3.708 -28.994 1.00 97.44 82 LEU A C 1
ATOM 657 O O . LEU A 1 82 ? 4.860 -2.615 -28.511 1.00 97.44 82 LEU A O 1
ATOM 661 N N . VAL A 1 83 ? 4.271 -4.763 -28.239 1.00 96.25 83 VAL A N 1
ATOM 662 C CA . VAL A 1 83 ? 4.180 -4.732 -26.768 1.00 96.25 83 VAL A CA 1
ATOM 663 C C . VAL A 1 83 ? 5.558 -4.793 -26.106 1.00 96.25 83 VAL A C 1
ATOM 665 O O . VAL A 1 83 ? 5.758 -4.184 -25.058 1.00 96.25 83 VAL A O 1
ATOM 668 N N . GLN A 1 84 ? 6.529 -5.485 -26.711 1.00 96.12 84 GLN A N 1
ATOM 669 C CA . GLN A 1 84 ? 7.886 -5.650 -26.173 1.00 96.12 84 GLN A CA 1
ATOM 670 C C . GLN A 1 84 ? 8.574 -4.344 -25.717 1.00 96.12 84 GLN A C 1
ATOM 672 O O . GLN A 1 84 ? 9.170 -4.353 -24.641 1.00 96.12 84 GLN A O 1
ATOM 677 N N . PRO A 1 85 ? 8.539 -3.224 -26.467 1.00 96.00 85 PRO A N 1
ATOM 678 C CA . PRO A 1 85 ? 9.129 -1.972 -25.997 1.00 96.00 85 PRO A CA 1
ATOM 679 C C . PRO A 1 85 ? 8.380 -1.343 -24.817 1.00 96.00 85 PRO A C 1
ATOM 681 O O . PRO A 1 85 ? 8.933 -0.440 -24.196 1.00 96.00 85 PRO A O 1
ATOM 684 N N . VAL A 1 86 ? 7.164 -1.794 -24.490 1.00 96.38 86 VAL A N 1
ATOM 685 C CA . VAL A 1 86 ? 6.290 -1.172 -23.486 1.00 96.38 86 VAL A CA 1
ATOM 686 C C . VAL A 1 86 ? 6.139 -1.997 -22.209 1.00 96.38 86 VAL A C 1
ATOM 688 O O . VAL A 1 86 ? 6.053 -1.419 -21.130 1.00 96.38 86 VAL A O 1
ATOM 691 N N . ALA A 1 87 ? 6.167 -3.327 -22.290 1.00 94.62 87 ALA A N 1
ATOM 692 C CA . ALA A 1 87 ? 6.019 -4.208 -21.132 1.00 94.62 87 ALA A CA 1
ATOM 693 C C . ALA A 1 87 ? 7.372 -4.641 -20.536 1.00 94.62 87 ALA A C 1
ATOM 695 O O . ALA A 1 87 ? 8.298 -5.001 -21.260 1.00 94.62 87 ALA A O 1
ATOM 696 N N . ALA A 1 88 ? 7.468 -4.660 -19.204 1.00 91.62 88 ALA A N 1
ATOM 697 C CA . ALA A 1 88 ? 8.615 -5.177 -18.445 1.00 91.62 88 ALA A CA 1
ATOM 698 C C . ALA A 1 88 ? 8.367 -6.551 -17.803 1.00 91.62 88 ALA A C 1
ATOM 700 O O . ALA A 1 88 ? 9.268 -7.116 -17.189 1.00 91.62 88 ALA A O 1
ATOM 701 N N . GLY A 1 89 ? 7.157 -7.096 -17.914 1.00 89.81 89 GLY A N 1
ATOM 702 C CA . GLY A 1 89 ? 6.804 -8.356 -17.272 1.00 89.81 89 GLY A CA 1
ATOM 703 C C . GLY A 1 89 ? 5.506 -8.946 -17.800 1.00 89.81 89 GLY A C 1
ATOM 704 O O . GLY A 1 89 ? 4.940 -8.470 -18.783 1.00 89.81 89 GLY A O 1
ATOM 705 N N . GLU A 1 90 ? 5.044 -10.000 -17.131 1.00 89.69 90 GLU A N 1
ATOM 706 C CA . GLU A 1 90 ? 3.819 -10.700 -17.505 1.00 89.69 90 GLU A CA 1
ATOM 707 C C . GLU A 1 90 ? 2.574 -9.817 -17.341 1.00 89.69 90 GLU A C 1
ATOM 709 O O . GLU A 1 90 ? 2.433 -9.046 -16.382 1.00 89.69 90 GLU A O 1
ATOM 714 N N . SER A 1 91 ? 1.643 -9.974 -18.280 1.00 93.56 91 SER A N 1
ATOM 715 C CA . SER A 1 91 ? 0.332 -9.341 -18.238 1.00 93.56 91 SER A CA 1
ATOM 716 C C . SER A 1 91 ? -0.673 -10.168 -17.449 1.00 93.56 91 SER A C 1
ATOM 718 O O . SER A 1 91 ? -0.723 -11.392 -17.541 1.00 93.56 91 SER A O 1
ATOM 720 N N . GLN A 1 92 ? -1.534 -9.472 -16.720 1.00 94.94 92 GLN A N 1
ATOM 721 C CA . GLN A 1 92 ? -2.768 -10.014 -16.169 1.00 94.94 92 GLN A CA 1
ATOM 722 C C . GLN A 1 92 ? -3.909 -9.602 -17.088 1.00 94.94 92 GLN A C 1
ATOM 724 O O . GLN A 1 92 ? -4.011 -8.422 -17.411 1.00 94.94 92 GLN A O 1
ATOM 729 N N . VAL A 1 93 ? -4.739 -10.558 -17.498 1.00 96.56 93 VAL A N 1
ATOM 730 C CA . VAL A 1 93 ? -5.863 -10.334 -18.413 1.00 96.56 93 VAL A CA 1
ATOM 731 C C . VAL A 1 93 ? -7.116 -10.952 -17.807 1.00 96.56 93 VAL A C 1
ATOM 733 O O . VAL A 1 93 ? -7.093 -12.106 -17.372 1.00 96.56 93 VAL A O 1
ATOM 736 N N . TYR A 1 94 ? -8.195 -10.178 -17.773 1.00 98.00 94 TYR A N 1
ATOM 737 C CA . TYR A 1 94 ? -9.519 -10.597 -17.316 1.00 98.00 94 TYR A CA 1
ATOM 738 C C . TYR A 1 94 ? -10.589 -9.983 -18.206 1.00 98.00 94 TYR A C 1
ATOM 740 O O . TYR A 1 94 ? -10.369 -8.908 -18.755 1.00 98.00 94 TYR A O 1
ATOM 748 N N . HIS A 1 95 ? -11.762 -10.603 -18.290 1.00 98.25 95 HIS A N 1
ATOM 749 C CA . HIS A 1 95 ? -12.888 -10.035 -19.024 1.00 98.25 95 HIS A CA 1
ATOM 750 C C . HIS A 1 95 ? -14.053 -9.727 -18.096 1.00 98.25 95 HIS A C 1
ATOM 752 O O . HIS A 1 95 ? -14.415 -10.548 -17.256 1.00 98.25 95 HIS A O 1
ATOM 758 N N . ALA A 1 96 ? -14.681 -8.566 -18.266 1.00 97.38 96 ALA A N 1
ATOM 759 C CA . ALA A 1 96 ? -15.878 -8.195 -17.523 1.00 97.38 96 ALA A CA 1
ATOM 760 C C . ALA A 1 96 ? -16.870 -7.419 -18.394 1.00 97.38 96 ALA A C 1
ATOM 762 O O . ALA A 1 96 ? -16.492 -6.566 -19.193 1.00 97.38 96 ALA A O 1
ATOM 763 N N . ALA A 1 97 ? -18.160 -7.698 -18.214 1.00 95.50 97 ALA A N 1
ATOM 764 C CA . ALA A 1 97 ? -19.241 -6.899 -18.783 1.00 95.50 97 ALA A CA 1
ATOM 765 C C . ALA A 1 97 ? -19.870 -6.053 -17.669 1.00 95.50 97 ALA A C 1
ATOM 767 O O . ALA A 1 97 ? -20.396 -6.603 -16.700 1.00 95.50 97 ALA A O 1
ATOM 768 N N . PHE A 1 98 ? -19.823 -4.728 -17.806 1.00 96.19 98 PHE A N 1
ATOM 769 C CA . PHE A 1 98 ? -20.236 -3.797 -16.754 1.00 96.19 98 PHE A CA 1
ATOM 770 C C . PHE A 1 98 ? -21.752 -3.563 -16.722 1.00 96.19 98 PHE A C 1
ATOM 772 O O . PHE A 1 98 ? -22.387 -3.340 -17.740 1.00 96.19 98 PHE A O 1
ATOM 779 N N . GLU A 1 99 ? -22.390 -3.627 -15.563 1.00 94.25 99 GLU A N 1
ATOM 780 C CA . GLU A 1 99 ? -23.803 -3.330 -15.334 1.00 94.25 99 GLU A CA 1
ATOM 781 C C . GLU A 1 99 ? -24.000 -1.845 -14.985 1.00 94.25 99 GLU A C 1
ATOM 783 O O . GLU A 1 99 ? -24.301 -1.498 -13.846 1.00 94.25 99 GLU A O 1
ATOM 788 N N . GLY A 1 100 ? -23.824 -0.958 -15.970 1.00 90.81 100 GLY A N 1
ATOM 789 C CA . GLY A 1 100 ? -23.971 0.490 -15.785 1.00 90.81 100 GLY A CA 1
ATOM 790 C C . GLY A 1 100 ? -23.428 1.288 -16.967 1.00 90.81 100 GLY A C 1
ATOM 791 O O . GLY A 1 100 ? -23.361 0.755 -18.068 1.00 90.81 100 GLY A O 1
ATOM 792 N N . ASP A 1 101 ? -23.078 2.552 -16.722 1.00 91.31 101 ASP A N 1
ATOM 793 C CA . ASP A 1 101 ? -22.395 3.426 -17.682 1.00 91.31 101 ASP A CA 1
ATOM 794 C C . ASP A 1 101 ? -20.892 3.444 -17.375 1.00 91.31 101 ASP A C 1
ATOM 796 O O . ASP A 1 101 ? -20.416 4.173 -16.503 1.00 91.31 101 ASP A O 1
ATOM 800 N N . GLU A 1 102 ? -20.140 2.578 -18.050 1.00 94.12 102 GLU A N 1
ATOM 801 C CA . GLU A 1 102 ? -18.686 2.518 -17.921 1.00 94.12 102 GLU A CA 1
ATOM 802 C C . GLU A 1 102 ? -17.976 3.748 -18.496 1.00 94.12 102 GLU A C 1
ATOM 804 O O . GLU A 1 102 ? -16.893 4.097 -18.029 1.00 94.12 102 GLU A O 1
ATOM 809 N N . MET A 1 103 ? -18.584 4.438 -19.463 1.00 94.00 103 MET A N 1
ATOM 810 C CA . MET A 1 103 ? -17.945 5.561 -20.150 1.00 94.00 103 MET A CA 1
ATOM 811 C C . MET A 1 103 ? -17.814 6.765 -19.223 1.00 94.00 103 MET A C 1
ATOM 813 O O . MET A 1 103 ? -16.750 7.374 -19.164 1.00 94.00 103 MET A O 1
ATOM 817 N N . ALA A 1 104 ? -18.837 7.026 -18.402 1.00 92.12 104 ALA A N 1
ATOM 818 C CA . ALA A 1 104 ? -18.766 8.032 -17.341 1.00 92.12 104 ALA A CA 1
ATOM 819 C C . ALA A 1 104 ? -17.619 7.774 -16.343 1.00 92.12 104 ALA A C 1
ATOM 821 O O . ALA A 1 104 ? -17.100 8.711 -15.737 1.00 92.12 104 ALA A O 1
ATOM 822 N N . CYS A 1 105 ? -17.214 6.510 -16.172 1.00 95.19 105 CYS A N 1
ATOM 823 C CA . CYS A 1 105 ? -16.064 6.157 -15.346 1.00 95.19 105 CYS A CA 1
ATOM 824 C C . CYS A 1 105 ? -14.753 6.415 -16.097 1.00 95.19 105 CYS A C 1
ATOM 826 O O . CYS A 1 105 ? -13.868 7.054 -15.541 1.00 95.19 105 CYS A O 1
ATOM 828 N N . PHE A 1 106 ? -14.639 5.945 -17.346 1.00 95.06 106 PHE A N 1
ATOM 829 C CA . PHE A 1 106 ? -13.401 6.023 -18.130 1.00 95.06 106 PHE A CA 1
ATOM 830 C C . PHE A 1 106 ? -13.003 7.439 -18.553 1.00 95.06 106 PHE A C 1
ATOM 832 O O . PHE A 1 106 ? -11.816 7.715 -18.690 1.00 95.06 106 PHE A O 1
ATOM 839 N N . GLU A 1 107 ? -13.976 8.327 -18.756 1.00 93.00 107 GLU A N 1
ATOM 840 C CA . GLU A 1 107 ? -13.743 9.724 -19.147 1.00 93.00 107 GLU A CA 1
ATOM 841 C C . GLU A 1 107 ? -13.449 10.646 -17.950 1.00 93.00 107 GLU A C 1
ATOM 843 O O . GLU A 1 107 ? -13.176 11.835 -18.127 1.00 93.00 107 GLU A O 1
ATOM 848 N N . ALA A 1 108 ? -13.518 10.126 -16.721 1.00 92.94 108 ALA A N 1
ATOM 849 C CA . ALA A 1 108 ? -13.248 10.911 -15.527 1.00 92.94 108 ALA A CA 1
ATOM 850 C C . ALA A 1 108 ? -11.744 11.204 -15.360 1.00 92.94 108 ALA A C 1
ATOM 852 O O . ALA A 1 108 ? -10.916 10.367 -15.724 1.00 92.94 108 ALA A O 1
ATOM 853 N N . PRO A 1 109 ? -11.371 12.334 -14.722 1.00 91.62 109 PRO A N 1
ATOM 854 C CA . PRO A 1 109 ? -9.971 12.672 -14.448 1.00 91.62 109 PRO A CA 1
ATOM 855 C C . PRO A 1 109 ? -9.194 11.568 -13.722 1.00 91.62 109 PRO A C 1
ATOM 857 O O . PRO A 1 109 ? -8.025 11.336 -14.013 1.00 91.62 109 PRO A O 1
ATOM 860 N N . VAL A 1 110 ? -9.846 10.882 -12.779 1.00 93.94 110 VAL A N 1
ATOM 861 C CA . VAL A 1 110 ? -9.298 9.719 -12.081 1.00 93.94 110 VAL A CA 1
ATOM 862 C C . VAL A 1 110 ? -10.304 8.579 -12.152 1.00 93.94 110 VAL A C 1
ATOM 864 O O . VAL A 1 110 ? -11.407 8.686 -11.627 1.00 93.94 110 VAL A O 1
ATOM 867 N N . THR A 1 111 ? -9.910 7.449 -12.731 1.00 97.25 111 THR A N 1
ATOM 868 C CA . THR A 1 111 ? -10.683 6.204 -12.666 1.00 97.25 111 THR A CA 1
ATOM 869 C C . THR A 1 111 ? -10.174 5.334 -11.520 1.00 97.25 111 THR A C 1
ATOM 871 O O . THR A 1 111 ? -9.012 4.935 -11.489 1.00 97.25 111 THR A O 1
ATOM 874 N N . GLU A 1 112 ? -11.042 4.998 -10.574 1.00 97.12 112 GLU A N 1
ATOM 875 C CA . GLU A 1 112 ? -10.813 3.945 -9.590 1.00 97.12 112 GLU A CA 1
ATOM 876 C C . GLU A 1 112 ? -11.140 2.584 -10.216 1.00 97.12 112 GLU A C 1
ATOM 878 O O . GLU A 1 112 ? -12.217 2.402 -10.776 1.00 97.12 112 GLU A O 1
ATOM 883 N N . LEU A 1 113 ? -10.232 1.619 -10.084 1.00 97.50 113 LEU A N 1
ATOM 884 C CA . LEU A 1 113 ? -10.426 0.216 -10.440 1.00 97.50 113 LEU A CA 1
ATOM 885 C C . LEU A 1 113 ? -10.303 -0.635 -9.177 1.00 97.50 113 LEU A C 1
ATOM 887 O O . LEU A 1 113 ? -9.252 -0.650 -8.536 1.00 97.50 113 LEU A O 1
ATOM 891 N N . VAL A 1 114 ? -11.360 -1.372 -8.833 1.00 96.56 114 VAL A N 1
ATOM 892 C CA . VAL A 1 114 ? -11.389 -2.239 -7.651 1.00 96.56 114 VAL A CA 1
ATOM 893 C C . VAL A 1 114 ? -11.663 -3.681 -8.040 1.00 96.56 114 VAL A C 1
ATOM 895 O O . VAL A 1 114 ? -12.714 -4.007 -8.590 1.00 96.56 114 VAL A O 1
ATOM 898 N N . TRP A 1 115 ? -10.745 -4.566 -7.669 1.00 97.06 115 TRP A N 1
ATOM 899 C CA . TRP A 1 115 ? -10.950 -6.011 -7.723 1.00 97.06 115 TRP A CA 1
ATOM 900 C C . TRP A 1 115 ? -11.511 -6.494 -6.394 1.00 97.06 115 TRP A C 1
ATOM 902 O O . TRP A 1 115 ? -10.906 -6.258 -5.349 1.00 97.06 115 TRP A O 1
ATOM 912 N N . VAL A 1 116 ? -12.636 -7.205 -6.429 1.00 96.50 116 VAL A N 1
ATOM 913 C CA . VAL A 1 116 ? -13.323 -7.712 -5.238 1.00 96.50 116 VAL A CA 1
ATOM 914 C C . VAL A 1 116 ? -13.360 -9.235 -5.279 1.00 96.50 116 VAL A C 1
ATOM 916 O O . VAL A 1 116 ? -14.051 -9.840 -6.099 1.00 96.50 116 VAL A O 1
ATOM 919 N N . THR A 1 117 ? -12.629 -9.869 -4.364 1.00 95.62 117 THR A N 1
ATOM 920 C CA . THR A 1 117 ? -12.560 -11.333 -4.245 1.00 95.62 117 THR A CA 1
ATOM 921 C C . THR A 1 117 ? -13.299 -11.788 -2.987 1.00 95.62 117 THR A C 1
ATOM 923 O O . THR A 1 117 ? -12.892 -11.391 -1.894 1.00 95.62 117 THR A O 1
ATOM 926 N N . PRO A 1 118 ? -14.352 -12.622 -3.081 1.00 94.56 118 PRO A N 1
ATOM 927 C CA . PRO A 1 118 ? -15.016 -13.173 -1.902 1.00 94.56 118 PRO A CA 1
ATOM 928 C C . PRO A 1 118 ? -14.046 -13.929 -0.990 1.00 94.56 118 PRO A C 1
ATOM 930 O O . PRO A 1 118 ? -13.208 -14.702 -1.457 1.00 94.56 118 PRO A O 1
ATOM 933 N N . GLN A 1 119 ? -14.197 -13.760 0.323 1.00 91.81 119 GLN A N 1
ATOM 934 C CA . GLN A 1 119 ? -13.471 -14.571 1.298 1.00 91.81 119 GLN A CA 1
ATOM 935 C C . GLN A 1 119 ? -13.912 -16.046 1.229 1.00 91.81 119 GLN A C 1
ATOM 937 O O . GLN A 1 119 ? -15.042 -16.349 0.823 1.00 91.81 119 GLN A O 1
ATOM 942 N N . PRO A 1 120 ? -13.075 -17.001 1.680 1.00 86.62 120 PRO A N 1
ATOM 943 C CA . PRO A 1 120 ? -13.431 -18.415 1.692 1.00 86.62 120 PRO A CA 1
ATOM 944 C C . PRO A 1 120 ? -14.774 -18.701 2.382 1.00 86.62 120 PRO A C 1
ATOM 946 O O . PRO A 1 120 ? -14.987 -18.402 3.557 1.00 86.62 120 PRO A O 1
ATOM 949 N N . GLY A 1 121 ? -15.686 -19.341 1.647 1.00 86.88 121 GLY A N 1
ATOM 950 C CA . GLY A 1 121 ? -17.009 -19.719 2.149 1.00 86.88 121 GLY A CA 1
ATOM 951 C C . GLY A 1 121 ? -18.071 -18.619 2.079 1.00 86.88 121 GLY A C 1
ATOM 952 O O . GLY A 1 121 ? -19.203 -18.871 2.492 1.00 86.88 121 GLY A O 1
ATOM 953 N N . VAL A 1 122 ? -17.738 -17.444 1.547 1.00 90.62 122 VAL A N 1
ATOM 954 C CA . VAL A 1 122 ? -18.697 -16.387 1.209 1.00 90.62 122 VAL A CA 1
ATOM 955 C C . VAL A 1 122 ? -19.230 -16.620 -0.199 1.00 90.62 122 VAL A C 1
ATOM 957 O O . VAL A 1 122 ? -18.480 -16.955 -1.113 1.00 90.62 122 VAL A O 1
ATOM 960 N N . LYS A 1 123 ? -20.541 -16.457 -0.387 1.00 93.00 123 LYS A N 1
ATOM 961 C CA . LYS A 1 123 ? -21.158 -16.563 -1.712 1.00 93.00 123 LYS A CA 1
ATOM 962 C C . LYS A 1 123 ? -20.926 -15.279 -2.499 1.00 93.00 123 LYS A C 1
ATOM 964 O O . LYS A 1 123 ? -21.196 -14.195 -1.987 1.00 93.00 123 LYS A O 1
ATOM 969 N N . ILE A 1 124 ? -20.522 -15.413 -3.762 1.00 94.00 124 ILE A N 1
ATOM 970 C CA . ILE A 1 124 ? -20.338 -14.280 -4.681 1.00 94.00 124 ILE A CA 1
ATOM 971 C C . ILE A 1 124 ? -21.587 -13.390 -4.765 1.00 94.00 124 ILE A C 1
ATOM 973 O O . ILE A 1 124 ? -21.452 -12.174 -4.792 1.00 94.00 124 ILE A O 1
ATOM 977 N N . ASP A 1 125 ? -22.796 -13.956 -4.695 1.00 95.06 125 ASP A N 1
ATOM 978 C CA . ASP A 1 125 ? -24.053 -13.192 -4.718 1.00 95.06 125 ASP A CA 1
ATOM 979 C C . ASP A 1 125 ? -24.206 -12.244 -3.519 1.00 95.06 125 ASP A C 1
ATOM 981 O O . ASP A 1 125 ? -24.801 -11.175 -3.637 1.00 95.06 125 ASP A O 1
ATOM 985 N N . ASP A 1 126 ? -23.682 -12.620 -2.350 1.00 93.12 126 ASP A N 1
ATOM 986 C CA . ASP A 1 126 ? -23.733 -11.762 -1.166 1.00 93.12 126 ASP A CA 1
ATOM 987 C C . ASP A 1 126 ? -22.724 -10.616 -1.285 1.00 93.12 126 ASP A C 1
ATOM 989 O O . ASP A 1 126 ? -23.051 -9.484 -0.937 1.00 93.12 126 ASP A O 1
ATOM 993 N N . VAL A 1 127 ? -21.548 -10.879 -1.866 1.00 94.12 127 VAL A N 1
ATOM 994 C CA . VAL A 1 127 ? -20.575 -9.832 -2.225 1.00 94.12 127 VAL A CA 1
ATOM 995 C C . VAL A 1 127 ? -21.136 -8.910 -3.309 1.00 94.12 127 VAL A C 1
ATOM 997 O O . VAL A 1 127 ? -21.003 -7.694 -3.217 1.00 94.12 127 VAL A O 1
ATOM 1000 N N . THR A 1 128 ? -21.835 -9.476 -4.293 1.00 95.12 128 THR A N 1
ATOM 1001 C CA . THR A 1 128 ? -22.450 -8.743 -5.407 1.00 95.12 128 THR A CA 1
ATOM 1002 C C . THR A 1 128 ? -23.440 -7.706 -4.898 1.00 95.12 128 THR A C 1
ATOM 1004 O O . THR A 1 128 ? -23.371 -6.557 -5.310 1.00 95.12 128 THR A O 1
ATOM 1007 N N . LYS A 1 129 ? -24.298 -8.053 -3.931 1.00 93.19 129 LYS A N 1
ATOM 1008 C CA . LYS A 1 129 ? -25.224 -7.085 -3.312 1.00 93.19 129 LYS A CA 1
ATOM 1009 C C . LYS A 1 129 ? -24.495 -5.902 -2.672 1.00 93.19 129 LYS A C 1
ATOM 1011 O O . LYS A 1 129 ? -24.977 -4.779 -2.767 1.00 93.19 129 LYS A O 1
ATOM 1016 N N . LEU A 1 130 ? -23.350 -6.146 -2.026 1.00 91.25 130 LEU A N 1
ATOM 1017 C CA . LEU A 1 130 ? -22.549 -5.078 -1.420 1.00 91.25 130 LEU A CA 1
ATOM 1018 C C . LEU A 1 130 ? -21.944 -4.159 -2.485 1.00 91.25 130 LEU A C 1
ATOM 1020 O O . LEU A 1 130 ? -21.968 -2.944 -2.313 1.00 91.25 130 LEU A O 1
ATOM 1024 N N . VAL A 1 131 ? -21.426 -4.733 -3.576 1.00 93.88 131 VAL A N 1
ATOM 1025 C CA . VAL A 1 131 ? -20.864 -3.967 -4.699 1.00 93.88 131 VAL A CA 1
ATOM 1026 C C . VAL A 1 131 ? -21.950 -3.158 -5.407 1.00 93.88 131 VAL A C 1
ATOM 1028 O O . VAL A 1 131 ? -21.766 -1.964 -5.612 1.00 93.88 131 VAL A O 1
ATOM 1031 N N . VAL A 1 132 ? -23.109 -3.761 -5.694 1.00 94.25 132 VAL A N 1
ATOM 1032 C CA . VAL A 1 132 ? -24.272 -3.065 -6.273 1.00 94.25 132 VAL A CA 1
ATOM 1033 C C . VAL A 1 132 ? -24.682 -1.885 -5.399 1.00 94.25 132 VAL A C 1
ATOM 1035 O O . VAL A 1 132 ? -24.847 -0.784 -5.905 1.00 94.25 132 VAL A O 1
ATOM 1038 N N . GLN A 1 133 ? -24.781 -2.074 -4.081 1.00 90.56 133 GLN A N 1
ATOM 1039 C CA . GLN A 1 133 ? -25.134 -0.985 -3.172 1.00 90.56 133 GLN A CA 1
ATOM 1040 C C . GLN A 1 133 ? -24.088 0.143 -3.165 1.00 90.56 133 GLN A C 1
ATOM 1042 O O . GLN A 1 133 ? -24.459 1.311 -3.065 1.00 90.56 133 GLN A O 1
ATOM 1047 N N . ALA A 1 134 ? -22.795 -0.185 -3.262 1.00 90.56 134 ALA A N 1
ATOM 1048 C CA . ALA A 1 134 ? -21.732 0.814 -3.377 1.00 90.56 134 ALA A CA 1
ATOM 1049 C C . ALA A 1 134 ? -21.865 1.633 -4.668 1.00 90.56 134 ALA A C 1
ATOM 1051 O O . ALA A 1 134 ? -21.833 2.861 -4.619 1.00 90.56 134 ALA A O 1
ATOM 1052 N N . VAL A 1 135 ? -22.104 0.955 -5.794 1.00 93.62 135 VAL A N 1
ATOM 1053 C CA . VAL A 1 135 ? -22.349 1.577 -7.104 1.00 93.62 135 VAL A CA 1
ATOM 1054 C C . VAL A 1 135 ? -23.593 2.455 -7.085 1.00 93.62 135 VAL A C 1
ATOM 1056 O O . VAL A 1 135 ? -23.551 3.590 -7.546 1.00 93.62 135 VAL A O 1
ATOM 1059 N N . GLU A 1 136 ? -24.701 1.962 -6.532 1.00 93.19 136 GLU A N 1
ATOM 1060 C CA . GLU A 1 136 ? -25.936 2.735 -6.399 1.00 93.19 136 GLU A CA 1
ATOM 1061 C C . GLU A 1 136 ? -25.726 3.973 -5.528 1.00 93.19 136 GLU A C 1
ATOM 1063 O O . GLU A 1 136 ? -26.230 5.040 -5.863 1.00 93.19 136 GLU A O 1
ATOM 1068 N N . GLN A 1 137 ? -24.973 3.866 -4.430 1.00 89.31 137 GLN A N 1
ATOM 1069 C CA . GLN A 1 137 ? -24.682 5.019 -3.581 1.00 89.31 137 GLN A CA 1
ATOM 1070 C C . GLN A 1 137 ? -23.843 6.068 -4.323 1.00 89.31 137 GLN A C 1
ATOM 1072 O O . GLN A 1 137 ? -24.230 7.235 -4.313 1.00 89.31 137 GLN A O 1
ATOM 1077 N N . ALA A 1 138 ? -22.764 5.658 -4.999 1.00 89.94 138 ALA A N 1
ATOM 1078 C CA . ALA A 1 138 ? -21.942 6.561 -5.806 1.00 89.94 138 ALA A CA 1
ATOM 1079 C C . ALA A 1 138 ? -22.775 7.234 -6.915 1.00 89.94 138 ALA A C 1
ATOM 1081 O O . ALA A 1 138 ? -22.780 8.454 -7.046 1.00 89.94 138 ALA A O 1
ATOM 1082 N N . ASN A 1 139 ? -23.590 6.468 -7.645 1.00 91.75 139 ASN A N 1
ATOM 1083 C CA . ASN A 1 139 ? -24.456 7.008 -8.697 1.00 91.75 139 ASN A CA 1
ATOM 1084 C C . ASN A 1 139 ? -25.589 7.901 -8.162 1.00 91.75 139 ASN A C 1
ATOM 1086 O O . ASN A 1 139 ? -26.000 8.844 -8.836 1.00 91.75 139 ASN A O 1
ATOM 1090 N N . ASN A 1 140 ? -26.105 7.653 -6.957 1.00 89.00 140 ASN A N 1
ATOM 1091 C CA . ASN A 1 140 ? -27.098 8.538 -6.346 1.00 89.00 140 ASN A CA 1
ATOM 1092 C C . ASN A 1 140 ? -26.502 9.912 -6.020 1.00 89.00 140 ASN A C 1
ATOM 1094 O O . ASN A 1 140 ? -27.192 10.916 -6.184 1.00 89.00 140 ASN A O 1
ATOM 1098 N N . GLU A 1 141 ? -25.227 9.987 -5.635 1.00 80.19 141 GLU A N 1
ATOM 1099 C CA . GLU A 1 141 ? -24.537 11.272 -5.481 1.00 80.19 141 GLU A CA 1
ATOM 1100 C C . GLU A 1 141 ? -24.444 12.013 -6.819 1.00 80.19 141 GLU A C 1
ATOM 1102 O O . GLU A 1 141 ? -24.758 13.204 -6.868 1.00 80.19 141 GLU A O 1
ATOM 1107 N N . VAL A 1 142 ? -24.166 11.292 -7.917 1.00 81.69 142 VAL A N 1
ATOM 1108 C CA . VAL A 1 142 ? -24.230 11.811 -9.300 1.00 81.69 142 VAL A CA 1
ATOM 1109 C C . VAL A 1 142 ? -25.624 12.337 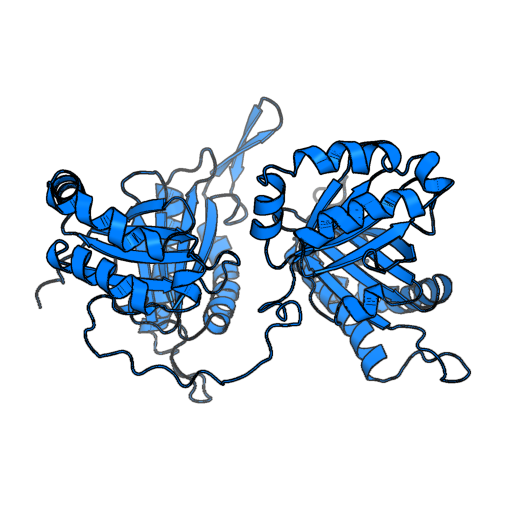-9.672 1.00 81.69 142 VAL A C 1
ATOM 1111 O O . VAL A 1 142 ? -25.750 13.341 -10.370 1.00 81.69 142 VAL A O 1
ATOM 1114 N N . MET A 1 143 ? -26.704 11.732 -9.189 1.00 80.88 143 MET A N 1
ATOM 1115 C CA . MET A 1 143 ? -28.062 12.160 -9.551 1.00 80.88 143 MET A CA 1
ATOM 1116 C C . MET A 1 143 ? -28.618 13.284 -8.670 1.00 80.88 143 MET A C 1
ATOM 1118 O O . MET A 1 143 ? -29.383 14.122 -9.148 1.00 80.88 143 MET A O 1
ATOM 1122 N N . GLU A 1 144 ? -28.262 13.319 -7.387 1.00 77.38 144 GLU A N 1
ATOM 1123 C CA . GLU A 1 144 ? -28.845 14.250 -6.413 1.00 77.38 144 GLU A CA 1
ATOM 1124 C C . GLU A 1 144 ? -28.344 15.690 -6.541 1.00 77.38 144 GLU A C 1
ATOM 1126 O O . GLU A 1 144 ? -28.818 16.571 -5.821 1.00 77.38 144 GLU A O 1
ATOM 1131 N N . GLY A 1 145 ? -27.418 15.975 -7.457 1.00 58.69 145 GLY A N 1
ATOM 1132 C CA . GLY A 1 145 ? -26.983 17.351 -7.652 1.00 58.69 145 GLY A CA 1
ATOM 1133 C C . GLY A 1 145 ? -26.203 17.899 -6.461 1.00 58.69 145 GLY A C 1
ATOM 1134 O O . GLY A 1 145 ? -26.068 19.118 -6.358 1.00 58.69 145 GLY A O 1
ATOM 1135 N N . ARG A 1 146 ? -25.657 17.042 -5.581 1.00 53.84 146 ARG A N 1
ATOM 1136 C CA . ARG A 1 146 ? -24.716 17.431 -4.509 1.00 53.84 146 ARG A CA 1
ATOM 1137 C C . ARG A 1 146 ? -23.344 17.863 -5.082 1.00 53.84 146 ARG A C 1
ATOM 1139 O O . ARG A 1 146 ? -22.320 17.713 -4.440 1.00 53.84 146 ARG A O 1
ATOM 1146 N N . HIS A 1 147 ? -23.371 18.429 -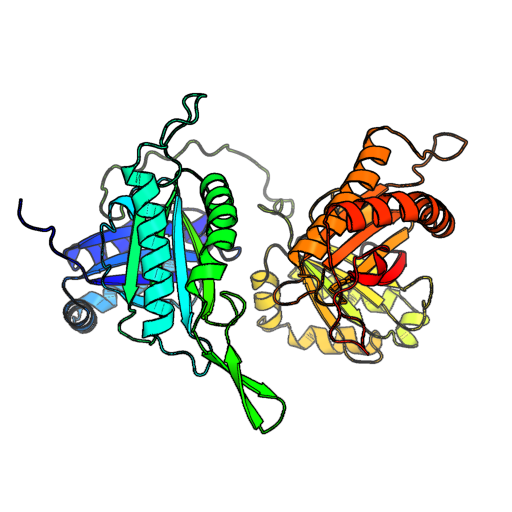6.292 1.00 49.34 147 HIS A N 1
ATOM 1147 C CA . HIS A 1 147 ? -22.289 18.704 -7.250 1.00 49.34 147 HIS A CA 1
ATOM 1148 C C . HIS A 1 147 ? -21.732 20.107 -7.190 1.00 49.34 147 HIS A C 1
ATOM 1150 O O . HIS A 1 147 ? -20.906 20.491 -8.007 1.00 49.34 147 HIS A O 1
ATOM 1156 N N . LEU A 1 148 ? -22.239 20.894 -6.259 1.00 46.16 148 LEU A N 1
ATOM 1157 C CA . LEU A 1 148 ? -21.638 22.147 -5.886 1.00 46.16 148 LEU A CA 1
ATOM 1158 C C . LEU A 1 148 ? -21.575 22.083 -4.375 1.00 46.16 148 LEU A C 1
ATOM 1160 O O . LEU A 1 148 ? -22.590 22.256 -3.690 1.00 46.16 148 LEU A O 1
ATOM 1164 N N . HIS A 1 149 ? -20.374 21.872 -3.843 1.00 50.38 149 HIS A N 1
ATOM 1165 C CA . HIS A 1 149 ? -20.082 22.432 -2.531 1.00 50.38 149 HIS A CA 1
ATOM 1166 C C . HIS A 1 149 ? -20.575 23.887 -2.538 1.00 50.38 149 HIS A C 1
ATOM 1168 O O . HIS A 1 149 ? -20.526 24.569 -3.566 1.00 50.38 149 HIS A O 1
ATOM 1174 N N . MET A 1 150 ? -21.056 24.411 -1.406 1.00 45.31 150 MET A N 1
ATOM 1175 C CA . MET A 1 150 ? -21.527 25.809 -1.347 1.00 45.31 150 MET A CA 1
ATOM 1176 C C . MET A 1 150 ? -20.443 26.835 -1.767 1.00 45.31 150 MET A C 1
ATOM 1178 O O . MET A 1 150 ? -20.745 28.021 -1.889 1.00 45.31 150 MET A O 1
ATOM 1182 N N . ASN A 1 151 ? -19.195 26.389 -1.975 1.00 55.66 151 ASN A N 1
ATOM 1183 C CA . ASN A 1 151 ? -18.054 27.150 -2.479 1.00 55.66 151 ASN A CA 1
ATOM 1184 C C . ASN A 1 151 ? -17.886 27.140 -4.023 1.00 55.66 151 ASN A C 1
ATOM 1186 O O . ASN A 1 151 ? -17.082 27.929 -4.514 1.00 55.66 151 ASN A O 1
ATOM 1190 N N . GLY A 1 152 ? -18.633 26.326 -4.782 1.00 56.12 152 GLY A N 1
ATOM 1191 C CA . GLY A 1 152 ? -18.563 26.260 -6.248 1.00 56.12 152 GLY A CA 1
ATOM 1192 C C . GLY A 1 152 ? -17.500 25.326 -6.846 1.00 56.12 152 GLY A C 1
ATOM 1193 O O . GLY A 1 152 ? -17.178 25.498 -8.019 1.00 56.12 152 GLY A O 1
ATOM 1194 N N . GLU A 1 153 ? -16.947 24.380 -6.083 1.00 54.50 153 GLU A N 1
ATOM 1195 C CA . GLU A 1 153 ? -16.007 23.367 -6.601 1.00 54.50 153 GLU A CA 1
ATOM 1196 C C . GLU A 1 153 ? -16.729 22.193 -7.304 1.00 54.50 153 GLU A C 1
ATOM 1198 O O . GLU A 1 153 ? -17.878 21.883 -6.982 1.00 54.50 153 GLU A O 1
ATOM 1203 N N . GLU A 1 154 ? -16.058 21.610 -8.310 1.00 58.28 154 GLU A N 1
ATOM 1204 C CA . GLU A 1 154 ? -16.585 20.647 -9.298 1.00 58.28 154 GLU A CA 1
ATOM 1205 C C . GLU A 1 154 ? -16.863 19.230 -8.745 1.00 58.28 154 GLU A C 1
ATOM 1207 O O . GLU A 1 154 ? -16.397 18.849 -7.674 1.00 58.28 154 GLU A O 1
ATOM 1212 N N . HIS A 1 155 ? -17.627 18.456 -9.529 1.00 58.62 155 HIS A N 1
ATOM 1213 C CA . HIS A 1 155 ? -18.107 17.086 -9.294 1.00 58.62 155 HIS A CA 1
ATOM 1214 C C . HIS A 1 155 ? -17.112 16.154 -8.582 1.00 58.62 155 HIS A C 1
ATOM 1216 O O . HIS A 1 155 ? -15.992 15.975 -9.047 1.00 58.62 155 HIS A O 1
ATOM 1222 N N . GLU A 1 156 ? -17.527 15.482 -7.503 1.00 80.94 156 GLU A N 1
ATOM 1223 C CA . GLU A 1 156 ? -16.672 14.519 -6.788 1.00 80.94 156 GLU A CA 1
ATOM 1224 C C . GLU A 1 156 ? -16.624 13.156 -7.489 1.00 80.94 156 GLU A C 1
ATOM 1226 O O . GLU A 1 156 ? -15.534 12.636 -7.728 1.00 80.94 156 GLU A O 1
ATOM 1231 N N . CYS A 1 157 ? -17.787 12.629 -7.888 1.00 90.38 157 CYS A N 1
ATOM 1232 C CA . CYS A 1 157 ? -17.946 11.386 -8.643 1.00 90.38 157 CYS A CA 1
ATOM 1233 C C . CYS A 1 157 ? -18.636 11.663 -9.988 1.00 90.38 157 CYS A C 1
ATOM 1235 O O . CYS A 1 157 ? -19.594 12.436 -10.051 1.00 90.38 157 CYS A O 1
ATOM 1237 N N . PHE A 1 158 ? -18.160 11.026 -11.057 1.00 91.31 158 PHE A N 1
ATOM 1238 C CA . PHE A 1 158 ? -18.727 11.113 -12.410 1.00 91.31 158 PHE A CA 1
ATOM 1239 C C . PHE A 1 158 ? -19.689 9.960 -12.713 1.00 91.31 158 PHE A C 1
ATOM 1241 O O . PHE A 1 158 ? -20.605 10.104 -13.519 1.00 91.31 158 PHE A O 1
ATOM 1248 N N . GLY A 1 159 ? -19.507 8.829 -12.038 1.00 93.75 159 GLY A N 1
ATOM 1249 C CA . GLY A 1 159 ? -20.295 7.620 -12.218 1.00 93.75 159 GLY A CA 1
ATOM 1250 C C . GLY A 1 159 ? -19.569 6.415 -11.645 1.00 93.75 159 GLY A C 1
ATOM 1251 O O . GLY A 1 159 ? -18.358 6.445 -11.428 1.00 93.75 159 GLY A O 1
ATOM 1252 N N . ALA A 1 160 ? -20.320 5.350 -11.401 1.00 96.25 160 ALA A N 1
ATOM 1253 C CA . ALA A 1 160 ? -19.792 4.064 -10.993 1.00 96.25 160 ALA A CA 1
ATOM 1254 C C . ALA A 1 160 ? -20.513 2.927 -11.716 1.00 96.25 160 ALA A C 1
ATOM 1256 O O . ALA A 1 160 ? -21.716 2.986 -11.990 1.00 96.25 160 ALA A O 1
ATOM 1257 N N . THR A 1 161 ? -19.787 1.847 -11.974 1.00 97.06 161 THR A N 1
ATOM 1258 C CA . THR A 1 161 ? -20.345 0.608 -12.510 1.00 97.06 161 THR A CA 1
ATOM 1259 C C . THR A 1 161 ? -19.572 -0.598 -11.983 1.00 97.06 161 THR A C 1
ATOM 1261 O O . THR A 1 161 ? -18.523 -0.480 -11.352 1.00 97.06 161 THR A O 1
ATOM 1264 N N . TRP A 1 162 ? -20.109 -1.792 -12.191 1.00 97.81 162 TRP A N 1
ATOM 1265 C CA . TRP A 1 162 ? -19.484 -3.035 -11.753 1.00 97.81 162 TRP A CA 1
ATOM 1266 C C . TRP A 1 162 ? -19.770 -4.157 -12.737 1.00 97.81 162 TRP A C 1
ATOM 1268 O O . TRP A 1 162 ? -20.744 -4.108 -13.473 1.00 97.81 162 TRP A O 1
ATOM 1278 N N . GLY A 1 163 ? -18.936 -5.183 -12.759 1.00 97.19 163 GLY A N 1
ATOM 1279 C CA . GLY A 1 163 ? -19.130 -6.363 -13.585 1.00 97.19 163 GLY A CA 1
ATOM 1280 C C . GLY A 1 163 ? -18.613 -7.605 -12.881 1.00 97.19 163 GLY A C 1
ATOM 1281 O O . GLY A 1 163 ? -17.763 -7.540 -11.990 1.00 97.19 163 GLY A O 1
ATOM 1282 N N . ARG A 1 164 ? -19.122 -8.766 -13.287 1.00 96.94 164 ARG A N 1
ATOM 1283 C CA . ARG A 1 164 ? -18.527 -10.046 -12.901 1.00 96.94 164 ARG A CA 1
ATOM 1284 C C . ARG A 1 164 ? -17.421 -10.397 -13.885 1.00 96.94 164 ARG A C 1
ATOM 1286 O O . ARG A 1 164 ? -17.613 -10.270 -15.094 1.00 96.94 164 ARG A O 1
ATOM 1293 N N . VAL A 1 165 ? -16.295 -10.863 -13.359 1.00 97.50 165 VAL A N 1
ATOM 1294 C CA . VAL A 1 165 ? -15.206 -11.366 -14.194 1.00 97.50 165 VAL A CA 1
ATOM 1295 C C . VAL A 1 165 ? -15.593 -12.726 -14.761 1.00 97.50 165 VAL A C 1
ATOM 1297 O O . VAL A 1 165 ? -16.108 -13.583 -14.045 1.00 97.50 165 VAL A O 1
ATOM 1300 N N . VAL A 1 166 ? -15.378 -12.925 -16.057 1.00 95.62 166 VAL A N 1
ATOM 1301 C CA . VAL A 1 166 ? -15.820 -14.131 -16.768 1.00 95.62 166 VAL A CA 1
ATOM 1302 C C . VAL A 1 166 ? -15.012 -15.354 -16.330 1.00 95.62 166 VAL A C 1
ATOM 1304 O O . VAL A 1 166 ? -15.564 -16.441 -16.169 1.00 95.62 166 VAL A O 1
ATOM 1307 N N . GLU A 1 167 ? -13.713 -15.185 -16.092 1.00 94.12 167 GLU A N 1
ATOM 1308 C CA . GLU A 1 167 ? -12.779 -16.282 -15.819 1.00 94.12 167 GLU A CA 1
ATOM 1309 C C . GLU A 1 167 ? -12.799 -16.765 -14.366 1.00 94.12 167 GLU A C 1
ATOM 1311 O O . GLU A 1 167 ? -12.280 -17.843 -14.063 1.00 94.12 167 GLU A O 1
ATOM 1316 N N . LYS A 1 168 ? -13.310 -15.951 -13.436 1.00 94.69 168 LYS A N 1
ATOM 1317 C CA . LYS A 1 168 ? -13.139 -16.158 -11.993 1.00 94.69 168 LYS A CA 1
ATOM 1318 C C . LYS A 1 168 ? -14.360 -15.693 -11.209 1.00 94.69 168 LYS A C 1
ATOM 1320 O O . LYS A 1 168 ? -15.051 -14.762 -11.597 1.00 94.69 168 LYS A O 1
ATOM 1325 N N . ASP A 1 169 ? -14.561 -16.279 -10.030 1.00 95.56 169 ASP A N 1
ATOM 1326 C CA . ASP A 1 169 ? -15.557 -15.816 -9.054 1.00 95.56 169 ASP A CA 1
ATOM 1327 C C . ASP A 1 169 ? -15.076 -14.559 -8.312 1.00 95.56 169 ASP A C 1
ATOM 1329 O O . ASP A 1 169 ? -14.925 -14.545 -7.092 1.00 95.56 169 ASP A O 1
ATOM 1333 N N . ILE A 1 170 ? -14.814 -13.500 -9.073 1.00 96.62 170 ILE A N 1
ATOM 1334 C CA . ILE A 1 170 ? -14.449 -12.172 -8.584 1.00 96.62 170 ILE A CA 1
ATOM 1335 C C . ILE A 1 170 ? -15.333 -11.127 -9.271 1.00 96.62 170 ILE A C 1
ATOM 1337 O O . ILE A 1 170 ? -15.875 -11.353 -10.358 1.00 96.62 170 ILE A O 1
ATOM 1341 N N . LEU A 1 171 ? -15.486 -9.978 -8.625 1.00 98.00 171 LEU A N 1
ATOM 1342 C CA . LEU A 1 171 ? -16.150 -8.814 -9.200 1.00 98.00 171 LEU A CA 1
ATOM 1343 C C . LEU A 1 171 ? -15.103 -7.753 -9.508 1.00 98.00 171 LEU A C 1
ATOM 1345 O O . LEU A 1 171 ? -14.072 -7.666 -8.837 1.00 98.00 171 LEU A O 1
ATOM 1349 N N . VAL A 1 172 ? -15.402 -6.931 -10.498 1.00 97.75 172 VAL A N 1
ATOM 1350 C CA . VAL A 1 172 ? -14.693 -5.687 -10.758 1.00 97.75 172 VAL A CA 1
ATOM 1351 C C . VAL A 1 172 ? -15.671 -4.535 -10.592 1.00 97.75 172 VAL A C 1
ATOM 1353 O O . VAL A 1 172 ? -16.816 -4.610 -11.031 1.00 97.75 172 VAL A O 1
ATOM 1356 N N . TYR A 1 173 ? -15.230 -3.483 -9.927 1.00 95.38 173 TYR A N 1
ATOM 1357 C CA . TYR A 1 173 ? -15.938 -2.219 -9.793 1.00 95.38 173 TYR A CA 1
ATOM 1358 C C . TYR A 1 173 ? -15.048 -1.125 -10.367 1.00 95.38 173 TYR A C 1
ATOM 1360 O O . TYR A 1 173 ? -13.836 -1.148 -10.145 1.00 95.38 173 TYR A O 1
ATOM 1368 N N . ILE A 1 174 ? -15.646 -0.189 -11.094 1.00 97.88 174 ILE A N 1
ATOM 1369 C CA . ILE A 1 174 ? -14.965 1.020 -11.542 1.00 97.88 174 ILE A CA 1
ATOM 1370 C C . ILE A 1 174 ? -15.796 2.246 -11.186 1.00 97.88 174 ILE A C 1
ATOM 1372 O O . ILE A 1 174 ? -17.028 2.192 -11.205 1.00 97.88 174 ILE A O 1
ATOM 1376 N N . ALA A 1 175 ? -15.121 3.344 -10.868 1.00 97.25 175 ALA A N 1
ATOM 1377 C CA . ALA A 1 175 ? -15.764 4.630 -10.649 1.00 97.25 175 ALA A CA 1
ATOM 1378 C C . ALA A 1 175 ? -14.893 5.782 -11.130 1.00 97.25 175 ALA A C 1
ATOM 1380 O O . ALA A 1 175 ? -13.674 5.751 -10.984 1.00 97.25 175 ALA A O 1
ATOM 1381 N N . GLY A 1 176 ? -15.536 6.795 -11.696 1.00 96.19 176 GLY A N 1
ATOM 1382 C CA . GLY A 1 176 ? -14.898 8.032 -12.111 1.00 96.19 176 GLY A CA 1
ATOM 1383 C C . GLY A 1 176 ? -14.941 9.077 -11.002 1.00 96.19 176 GLY A C 1
ATOM 1384 O O . GLY A 1 176 ? -15.998 9.322 -10.421 1.00 96.19 176 GLY A O 1
ATOM 1385 N N . TRP A 1 177 ? -13.811 9.724 -10.740 1.00 94.12 177 TRP A N 1
ATOM 1386 C CA . TRP A 1 177 ? -13.624 10.733 -9.699 1.00 94.12 177 TRP A CA 1
ATOM 1387 C C . TRP A 1 177 ? -12.916 11.966 -10.258 1.00 94.12 177 TRP A C 1
ATOM 1389 O O . TRP A 1 177 ? -12.112 11.865 -11.185 1.00 94.12 177 TRP A O 1
ATOM 1399 N N . SER A 1 178 ? -13.157 13.135 -9.665 1.00 91.06 178 SER A N 1
ATOM 1400 C CA . SER A 1 178 ? -12.374 14.340 -10.000 1.00 91.06 178 SER A CA 1
ATOM 1401 C C . SER A 1 178 ? -10.973 14.311 -9.415 1.00 91.06 178 SER A C 1
ATOM 1403 O O . SER A 1 178 ? -10.058 14.916 -9.967 1.00 91.06 178 SER A O 1
ATOM 1405 N N . SER A 1 179 ? -10.792 13.614 -8.294 1.00 88.31 179 SER A N 1
ATOM 1406 C CA . SER A 1 179 ? -9.494 13.431 -7.659 1.00 88.31 179 SER A CA 1
ATOM 1407 C C . SER A 1 179 ? -9.490 12.219 -6.725 1.00 88.31 179 SER A C 1
ATOM 1409 O O . SER A 1 179 ? -10.536 11.768 -6.253 1.00 88.31 179 SER A O 1
ATOM 1411 N N . ILE A 1 180 ? -8.293 11.733 -6.379 1.00 88.12 180 ILE A N 1
ATOM 1412 C CA . ILE A 1 180 ? -8.119 10.705 -5.338 1.00 88.12 180 ILE A CA 1
ATOM 1413 C C . ILE A 1 180 ? -8.664 11.201 -3.986 1.00 88.12 180 ILE A C 1
ATOM 1415 O O . ILE A 1 180 ? -9.267 10.428 -3.244 1.00 88.12 180 ILE A O 1
ATOM 1419 N N . ALA A 1 181 ? -8.500 12.490 -3.670 1.00 85.69 181 ALA A N 1
ATOM 1420 C CA . ALA A 1 181 ? -8.979 13.066 -2.414 1.00 85.69 181 ALA A CA 1
ATOM 1421 C C . ALA A 1 181 ? -10.514 13.016 -2.303 1.00 85.69 181 ALA A C 1
ATOM 1423 O O . ALA A 1 181 ? -11.030 12.617 -1.259 1.00 85.69 181 ALA A O 1
ATOM 1424 N N . SER A 1 182 ? -11.226 13.337 -3.389 1.00 86.25 182 SER A N 1
ATOM 1425 C CA . SER A 1 182 ? -12.693 13.253 -3.467 1.00 86.25 182 SER A CA 1
ATOM 1426 C C . SER A 1 182 ? -13.178 11.825 -3.212 1.00 86.25 182 SER A C 1
ATOM 1428 O O . SER A 1 182 ? -14.060 11.591 -2.387 1.00 86.25 182 SER A O 1
ATOM 1430 N N . ARG A 1 183 ? -12.517 10.836 -3.827 1.00 91.69 183 ARG A N 1
ATOM 1431 C CA . ARG A 1 183 ? -12.782 9.420 -3.551 1.00 91.69 183 ARG A CA 1
ATOM 1432 C C . ARG A 1 183 ? -12.565 9.069 -2.077 1.00 91.69 183 ARG A C 1
ATOM 1434 O O . ARG A 1 183 ? -13.350 8.326 -1.490 1.00 91.69 183 ARG A O 1
ATOM 1441 N N . GLU A 1 184 ? -11.470 9.520 -1.465 1.00 87.19 184 GLU A N 1
ATOM 1442 C CA . GLU A 1 184 ? -11.164 9.207 -0.061 1.00 87.19 184 GLU A CA 1
ATOM 1443 C C . GLU A 1 184 ? -12.186 9.789 0.922 1.00 87.19 184 GLU A C 1
ATOM 1445 O O . GLU A 1 184 ? -12.427 9.197 1.979 1.00 87.19 184 GLU A O 1
ATOM 1450 N N . GLU A 1 185 ? -12.773 10.940 0.601 1.00 84.00 185 GLU A N 1
ATOM 1451 C CA . GLU A 1 185 ? -13.872 11.528 1.363 1.00 84.00 185 GLU A CA 1
ATOM 1452 C C . GLU A 1 185 ? -15.134 10.665 1.261 1.00 84.00 185 GLU A C 1
ATOM 1454 O O . GLU A 1 185 ? -15.627 10.199 2.294 1.00 84.00 185 GLU A O 1
ATOM 1459 N N . PHE A 1 186 ? -15.548 10.312 0.039 1.00 86.88 186 PHE A N 1
ATOM 1460 C CA . PHE A 1 186 ? -16.654 9.381 -0.199 1.00 86.88 186 PHE A CA 1
ATOM 1461 C C . PHE A 1 186 ? -16.473 8.053 0.550 1.00 86.88 186 PHE A C 1
ATOM 1463 O O . PHE A 1 186 ? -17.379 7.575 1.239 1.00 86.88 186 PHE A O 1
ATOM 1470 N N . ALA A 1 187 ? -15.281 7.453 0.476 1.00 86.88 187 ALA A N 1
ATOM 1471 C CA . ALA A 1 187 ? -14.999 6.165 1.104 1.00 86.88 187 ALA A CA 1
ATOM 1472 C C . ALA A 1 187 ? -15.196 6.193 2.633 1.00 86.88 187 ALA A C 1
ATOM 1474 O O . ALA A 1 187 ? -15.660 5.206 3.215 1.00 86.88 187 ALA A O 1
ATOM 1475 N N . LYS A 1 188 ? -14.893 7.319 3.298 1.00 82.88 188 LYS A N 1
ATOM 1476 C CA . LYS A 1 188 ? -15.120 7.489 4.746 1.00 82.88 188 LYS A CA 1
ATOM 1477 C C . LYS A 1 188 ? -16.609 7.486 5.082 1.00 82.88 188 LYS A C 1
ATOM 1479 O O . LYS A 1 188 ? -17.009 6.849 6.061 1.00 82.88 188 LYS A O 1
ATOM 1484 N N . GLU A 1 189 ? -17.429 8.158 4.276 1.00 80.69 189 GLU A N 1
ATOM 1485 C CA . GLU A 1 189 ? -18.884 8.171 4.449 1.00 80.69 189 GLU A CA 1
ATOM 1486 C C . GLU A 1 189 ? -19.493 6.796 4.153 1.00 80.69 189 GLU A C 1
ATOM 1488 O O . GLU A 1 189 ? -20.266 6.253 4.953 1.00 80.69 189 GLU A O 1
ATOM 1493 N N . PHE A 1 190 ? -19.076 6.177 3.044 1.00 82.75 190 PHE A N 1
ATOM 1494 C CA . PHE A 1 190 ? -19.520 4.851 2.634 1.00 82.75 190 PHE A CA 1
ATOM 1495 C C . PHE A 1 190 ? -19.223 3.785 3.693 1.00 82.75 190 PHE A C 1
ATOM 1497 O O . PHE A 1 190 ? -20.110 3.008 4.054 1.00 82.75 190 PHE A O 1
ATOM 1504 N N . ALA A 1 191 ? -18.013 3.772 4.264 1.00 78.81 191 ALA A N 1
ATOM 1505 C CA . ALA A 1 191 ? -17.619 2.809 5.295 1.00 78.81 191 ALA A CA 1
ATOM 1506 C C . ALA A 1 191 ? -18.550 2.831 6.521 1.00 78.81 191 ALA A C 1
ATOM 1508 O O . ALA A 1 191 ? -18.753 1.809 7.192 1.00 78.81 191 ALA A O 1
ATOM 1509 N N . GLN A 1 192 ? -19.161 3.980 6.818 1.00 77.38 192 GLN A N 1
ATOM 1510 C CA . GLN A 1 192 ? -20.122 4.095 7.905 1.00 77.38 192 GLN A CA 1
ATOM 1511 C C . GLN A 1 192 ? -21.476 3.458 7.555 1.00 77.38 192 GLN A C 1
ATOM 1513 O O . GLN A 1 192 ? -22.083 2.808 8.415 1.00 77.38 192 GLN A O 1
ATOM 1518 N N . ASN A 1 193 ? -21.908 3.561 6.296 1.00 76.69 193 ASN A N 1
ATOM 1519 C CA . ASN A 1 193 ? -23.162 2.993 5.791 1.00 76.69 193 ASN A CA 1
ATOM 1520 C C . ASN A 1 193 ? -23.057 1.484 5.508 1.00 76.69 193 ASN A C 1
ATOM 1522 O O . ASN A 1 193 ? -23.976 0.722 5.839 1.00 76.69 193 ASN A O 1
ATOM 1526 N N . ALA A 1 194 ? -21.909 1.025 5.001 1.00 75.12 194 ALA A N 1
ATOM 1527 C CA . ALA A 1 194 ? -21.632 -0.371 4.651 1.00 75.12 194 ALA A CA 1
ATOM 1528 C C . ALA A 1 194 ? -21.810 -1.345 5.833 1.00 75.12 194 ALA A C 1
ATOM 1530 O O . ALA A 1 194 ? -22.219 -2.493 5.652 1.00 75.12 194 ALA A O 1
ATOM 1531 N N . LYS A 1 195 ? -21.618 -0.879 7.077 1.00 76.38 195 LYS A N 1
ATOM 1532 C CA . LYS A 1 195 ? -21.875 -1.661 8.306 1.00 76.38 195 LYS A CA 1
ATOM 1533 C C . LYS A 1 195 ? -23.313 -2.175 8.411 1.00 76.38 195 LYS A C 1
ATOM 1535 O O . LYS A 1 195 ? -23.569 -3.159 9.107 1.00 76.38 195 LYS A O 1
ATOM 1540 N N . THR A 1 196 ? -24.265 -1.507 7.763 1.00 78.31 196 THR A N 1
ATOM 1541 C CA . THR A 1 196 ? -25.665 -1.946 7.732 1.00 78.31 196 THR A CA 1
ATOM 1542 C C . THR A 1 196 ? -25.893 -2.994 6.647 1.00 78.31 196 THR A C 1
ATOM 1544 O O . THR A 1 196 ? -26.624 -3.950 6.895 1.00 78.31 196 THR A O 1
ATOM 1547 N N . ALA A 1 197 ? -25.214 -2.856 5.507 1.00 75.50 197 ALA A N 1
ATOM 1548 C CA . ALA A 1 197 ? -25.311 -3.740 4.347 1.00 75.50 197 ALA A CA 1
ATOM 1549 C C . ALA A 1 197 ? -24.813 -5.167 4.627 1.00 75.50 197 ALA A C 1
ATOM 1551 O O . ALA A 1 197 ? -25.418 -6.145 4.202 1.00 75.50 197 ALA A O 1
ATOM 1552 N N . ILE A 1 198 ? -23.746 -5.299 5.420 1.00 83.94 198 ILE A N 1
ATOM 1553 C CA . ILE A 1 198 ? -23.157 -6.603 5.769 1.00 83.94 198 ILE A CA 1
ATOM 1554 C C . ILE A 1 198 ? -23.976 -7.399 6.802 1.00 83.94 198 ILE A C 1
ATOM 1556 O O . ILE A 1 198 ? -23.658 -8.554 7.108 1.00 83.94 198 ILE A O 1
ATOM 1560 N N . LYS A 1 199 ? -25.037 -6.814 7.380 1.00 83.94 199 LYS A N 1
ATOM 1561 C CA . LYS A 1 199 ? -25.880 -7.513 8.360 1.00 83.94 199 LYS A CA 1
ATOM 1562 C C . LYS A 1 199 ? -26.621 -8.667 7.687 1.00 83.94 199 LYS A C 1
ATOM 1564 O O . LYS A 1 199 ? -27.467 -8.460 6.831 1.00 83.94 199 LYS A O 1
ATOM 1569 N N . GLY A 1 200 ? -26.355 -9.883 8.159 1.00 80.94 200 GLY A N 1
ATOM 1570 C CA . GLY A 1 200 ? -26.990 -11.106 7.659 1.00 80.94 200 GLY A CA 1
ATOM 1571 C C . GLY A 1 200 ? -26.077 -11.953 6.778 1.00 80.94 200 GLY A C 1
ATOM 1572 O O . GLY A 1 200 ? -26.386 -13.121 6.560 1.00 80.94 200 GLY A O 1
ATOM 1573 N N . ILE A 1 201 ? -24.925 -11.421 6.358 1.00 83.62 201 ILE A N 1
ATOM 1574 C CA . ILE A 1 201 ? -23.889 -12.218 5.701 1.00 83.62 201 ILE A CA 1
ATOM 1575 C C . ILE A 1 201 ? -23.156 -13.033 6.766 1.00 83.62 201 ILE A C 1
ATOM 1577 O O . ILE A 1 201 ? -22.729 -12.514 7.804 1.00 83.62 201 ILE A O 1
ATOM 1581 N N . THR A 1 202 ? -23.020 -14.330 6.513 1.00 84.44 202 THR A N 1
ATOM 1582 C CA . THR A 1 202 ? -22.242 -15.236 7.355 1.00 84.44 202 THR A CA 1
ATOM 1583 C C . THR A 1 202 ? -20.969 -15.655 6.649 1.00 84.44 202 THR A C 1
ATOM 1585 O O . THR A 1 202 ? -20.996 -15.969 5.463 1.00 84.44 202 THR A O 1
ATOM 1588 N N . VAL A 1 203 ? -19.875 -15.713 7.397 1.00 85.81 203 VAL A N 1
ATOM 1589 C CA . VAL A 1 203 ? -18.544 -16.056 6.903 1.00 85.81 203 VAL A CA 1
ATOM 1590 C C . VAL A 1 203 ? -18.050 -17.286 7.658 1.00 85.81 203 VAL A C 1
ATOM 1592 O O . VAL A 1 203 ? -18.290 -17.436 8.865 1.00 85.81 203 VAL A O 1
ATOM 1595 N N . ASN A 1 204 ? -17.381 -18.187 6.946 1.00 80.75 204 ASN A N 1
ATOM 1596 C CA . ASN A 1 204 ? -16.786 -19.373 7.543 1.00 80.75 204 ASN A CA 1
ATOM 1597 C C . ASN A 1 204 ? -15.389 -19.023 8.046 1.00 80.75 204 ASN A C 1
ATOM 1599 O O . ASN A 1 204 ? -14.494 -18.735 7.261 1.00 80.75 204 ASN A O 1
ATOM 1603 N N . VAL A 1 205 ? -15.182 -19.076 9.360 1.00 78.62 205 VAL A N 1
ATOM 1604 C CA . VAL A 1 205 ? -13.865 -18.842 9.958 1.00 78.62 205 VAL A CA 1
ATOM 1605 C C . VAL A 1 205 ? -13.296 -20.137 10.482 1.00 78.62 205 VAL A C 1
ATOM 1607 O O . VAL A 1 205 ? -13.919 -20.842 11.281 1.00 78.62 205 VAL A O 1
ATOM 1610 N N . ARG A 1 206 ? -12.072 -20.424 10.054 1.00 72.06 206 ARG A N 1
ATOM 1611 C CA . ARG A 1 206 ? -11.305 -21.559 10.539 1.00 72.06 206 ARG A CA 1
ATOM 1612 C C . ARG A 1 206 ? -10.597 -21.190 11.841 1.00 72.06 206 ARG A C 1
ATOM 1614 O O . ARG A 1 206 ? -9.776 -20.281 11.863 1.00 72.06 206 ARG A O 1
ATOM 1621 N N . HIS A 1 207 ? -10.887 -21.924 12.911 1.00 72.00 207 HIS A N 1
ATOM 1622 C CA . HIS A 1 207 ? -10.109 -21.895 14.151 1.00 72.00 207 HIS A CA 1
ATOM 1623 C C . HIS A 1 207 ? -9.523 -23.295 14.374 1.00 72.00 207 HIS A C 1
ATOM 1625 O O . HIS A 1 207 ? -10.228 -24.238 14.740 1.00 72.00 207 HIS A O 1
ATOM 1631 N N . GLY A 1 208 ? -8.229 -23.459 14.084 1.00 82.50 208 GLY A N 1
ATOM 1632 C CA . GLY A 1 208 ? -7.567 -24.768 14.089 1.00 82.50 208 GLY A CA 1
ATOM 1633 C C . GLY A 1 208 ? -8.095 -25.701 12.989 1.00 82.50 208 GLY A C 1
ATOM 1634 O O . GLY A 1 208 ? -8.032 -25.383 11.798 1.00 82.50 208 GLY A O 1
ATOM 1635 N N . HIS A 1 209 ? -8.614 -26.870 13.379 1.00 75.38 209 HIS A N 1
ATOM 1636 C CA . HIS A 1 209 ? -9.207 -27.858 12.461 1.00 75.38 209 HIS A CA 1
ATOM 1637 C C . HIS A 1 209 ? -10.734 -27.741 12.323 1.00 75.38 209 HIS A C 1
ATOM 1639 O O . HIS A 1 209 ? -11.337 -28.530 11.597 1.00 75.38 209 HIS A O 1
ATOM 1645 N N . HIS A 1 210 ? -11.365 -26.769 12.989 1.00 70.00 210 HIS A N 1
ATOM 1646 C CA . HIS A 1 210 ? -12.815 -26.594 12.971 1.00 70.00 210 HIS A CA 1
ATOM 1647 C C . HIS A 1 210 ? -13.227 -25.337 12.205 1.00 70.00 210 HIS A C 1
ATOM 1649 O O . HIS A 1 210 ? -12.580 -24.289 12.282 1.00 70.00 210 HIS A O 1
ATOM 1655 N N . TRP A 1 211 ? -14.333 -25.462 11.474 1.00 81.38 211 TRP A N 1
ATOM 1656 C CA . TRP A 1 211 ? -14.996 -24.361 10.789 1.00 81.38 211 TRP A CA 1
ATOM 1657 C C . TRP A 1 211 ? -16.157 -23.855 11.639 1.00 81.38 211 TRP A C 1
ATOM 1659 O O . TRP A 1 211 ? -16.992 -24.639 12.092 1.00 81.38 211 TRP A O 1
ATOM 1669 N N . HIS A 1 212 ? -16.209 -22.542 11.842 1.00 84.12 212 HIS A N 1
ATOM 1670 C CA . HIS A 1 212 ? -17.296 -21.868 12.539 1.00 84.12 212 HIS A CA 1
ATOM 1671 C C . HIS A 1 212 ? -17.967 -20.867 11.606 1.00 84.12 212 HIS A C 1
ATOM 1673 O O . HIS A 1 212 ? -17.293 -20.055 10.975 1.00 84.12 212 HIS A O 1
ATOM 1679 N N . VAL A 1 213 ? -19.296 -20.885 11.571 1.00 85.62 213 VAL A N 1
ATOM 1680 C CA . VAL A 1 213 ? -20.090 -19.850 10.908 1.00 85.62 213 VAL A CA 1
ATOM 1681 C C . VAL A 1 213 ? -20.194 -18.660 11.863 1.00 85.62 213 VAL A C 1
ATOM 1683 O O . VAL A 1 213 ? -20.704 -18.809 12.976 1.00 85.62 213 VAL A O 1
ATOM 1686 N N . LYS A 1 214 ? -19.715 -17.481 11.457 1.00 88.69 214 LYS A N 1
ATOM 1687 C CA . LYS A 1 214 ? -19.921 -16.222 12.196 1.00 88.69 214 LYS A CA 1
ATOM 1688 C C . LYS A 1 214 ? -20.613 -15.198 11.303 1.00 88.69 214 LYS A C 1
ATOM 1690 O O . LYS A 1 214 ? -20.477 -15.241 10.088 1.00 88.69 214 LYS A O 1
ATOM 1695 N N . GLN A 1 215 ? -21.320 -14.246 11.900 1.00 88.31 215 GLN A N 1
ATOM 1696 C CA . GLN A 1 215 ? -21.804 -13.075 11.171 1.00 88.31 215 GLN A CA 1
ATOM 1697 C C . GLN A 1 215 ? -20.625 -12.157 10.812 1.00 88.31 215 GLN A C 1
ATOM 1699 O O . GLN A 1 215 ? -19.771 -11.909 11.673 1.00 88.31 215 GLN A O 1
ATOM 1704 N N . ALA A 1 216 ? -20.594 -11.662 9.573 1.00 86.88 216 ALA A N 1
ATOM 1705 C CA . ALA A 1 216 ? -19.628 -10.664 9.126 1.00 86.88 216 ALA A CA 1
ATOM 1706 C C . ALA A 1 216 ? -19.764 -9.370 9.941 1.00 86.88 216 ALA A C 1
ATOM 1708 O O . ALA A 1 216 ? -20.872 -8.943 10.282 1.00 86.88 216 ALA A O 1
ATOM 1709 N N . ARG A 1 217 ? -18.633 -8.759 10.292 1.00 85.31 217 ARG A N 1
ATOM 1710 C CA . ARG A 1 217 ? -18.568 -7.520 11.085 1.00 85.31 217 ARG A CA 1
ATOM 1711 C C . ARG A 1 217 ? -17.961 -6.355 10.323 1.00 85.31 217 ARG A C 1
ATOM 1713 O O . ARG A 1 217 ? -18.149 -5.216 10.746 1.00 85.31 217 ARG A O 1
ATOM 1720 N N . SER A 1 218 ? -17.262 -6.644 9.238 1.00 84.19 218 SER A N 1
ATOM 1721 C CA . SER A 1 218 ? -16.690 -5.658 8.335 1.00 84.19 218 SER A CA 1
ATOM 1722 C C . SER A 1 218 ? -16.764 -6.154 6.891 1.00 84.19 218 SER A C 1
ATOM 1724 O O . SER A 1 218 ? -17.222 -7.271 6.638 1.00 84.19 218 SER A O 1
ATOM 1726 N N . TYR A 1 219 ? -16.354 -5.311 5.949 1.00 84.06 219 TYR A N 1
ATOM 1727 C CA . TYR A 1 219 ? -16.280 -5.691 4.543 1.00 84.06 219 TYR A CA 1
ATOM 1728 C C . TYR A 1 219 ? -15.166 -6.725 4.311 1.00 84.06 219 TYR A C 1
ATOM 1730 O O . TYR A 1 219 ? -15.356 -7.679 3.565 1.00 84.06 219 TYR A O 1
ATOM 1738 N N . GLU A 1 220 ? -14.056 -6.610 5.041 1.00 86.38 220 GLU A N 1
ATOM 1739 C CA . GLU A 1 220 ? -12.883 -7.491 4.954 1.00 86.38 220 GLU A CA 1
ATOM 1740 C C . GLU A 1 220 ? -13.187 -8.923 5.420 1.00 86.38 220 GLU A C 1
ATOM 1742 O O . GLU A 1 220 ? -12.566 -9.877 4.953 1.00 86.38 220 GLU A O 1
ATOM 1747 N N . ASP A 1 221 ? -14.181 -9.095 6.303 1.00 86.50 221 ASP A N 1
ATOM 1748 C CA . ASP A 1 221 ? -14.720 -10.416 6.651 1.00 86.50 221 ASP A CA 1
ATOM 1749 C C . ASP A 1 221 ? -15.378 -11.103 5.435 1.00 86.50 221 ASP A C 1
ATOM 1751 O O . ASP A 1 221 ? -15.479 -12.330 5.408 1.00 86.50 221 ASP A O 1
ATOM 1755 N N . VAL A 1 222 ? -15.865 -10.326 4.461 1.00 90.00 222 VAL A N 1
ATOM 1756 C CA . VAL A 1 222 ? -16.701 -10.781 3.341 1.00 90.00 222 VAL A CA 1
ATOM 1757 C C . VAL A 1 222 ? -15.908 -10.872 2.038 1.00 90.00 222 VAL A C 1
ATOM 1759 O O . VAL A 1 222 ? -16.086 -11.832 1.287 1.00 90.00 222 VAL A O 1
ATOM 1762 N N . ALA A 1 223 ? -15.028 -9.910 1.772 1.00 92.50 223 ALA A N 1
ATOM 1763 C CA . ALA A 1 223 ? -14.215 -9.867 0.566 1.00 92.50 223 ALA A CA 1
ATOM 1764 C C . ALA A 1 223 ? -12.863 -9.183 0.805 1.00 92.50 223 ALA A C 1
ATOM 1766 O O . ALA A 1 223 ? -12.731 -8.309 1.658 1.00 92.50 223 ALA A O 1
ATOM 1767 N N . THR A 1 224 ? -11.870 -9.565 0.008 1.00 90.56 224 THR A N 1
ATOM 1768 C CA . THR A 1 224 ? -10.614 -8.829 -0.150 1.00 90.56 224 THR A CA 1
ATOM 1769 C C . THR A 1 224 ? -10.753 -7.871 -1.328 1.00 90.56 224 THR A C 1
ATOM 1771 O O . THR A 1 224 ? -11.234 -8.271 -2.392 1.00 90.56 224 THR A O 1
ATOM 1774 N N . THR A 1 225 ? -10.309 -6.628 -1.152 1.00 91.06 225 THR A N 1
ATOM 1775 C CA . THR A 1 225 ? -10.280 -5.603 -2.203 1.00 91.06 225 THR A CA 1
ATOM 1776 C C . THR A 1 225 ? -8.858 -5.219 -2.569 1.00 91.06 225 THR A C 1
ATOM 1778 O O . THR A 1 225 ? -8.031 -5.014 -1.684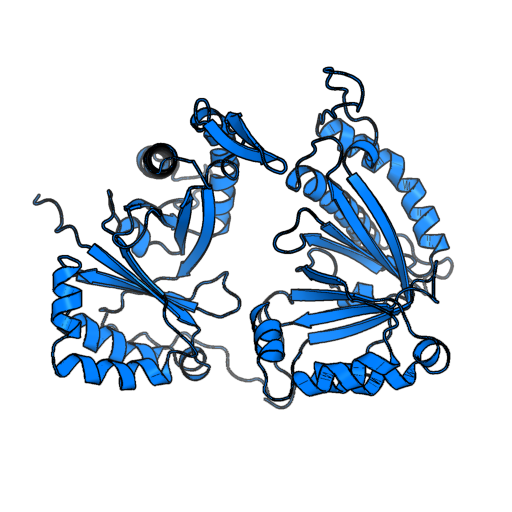 1.00 91.06 225 THR A O 1
ATOM 1781 N N . SER A 1 226 ? -8.603 -5.043 -3.861 1.00 90.00 226 SER A N 1
ATOM 1782 C CA . SER A 1 226 ? -7.415 -4.359 -4.380 1.00 90.00 226 SER A CA 1
ATOM 1783 C C . SER A 1 226 ? -7.875 -3.132 -5.159 1.00 90.00 226 SER A C 1
ATOM 1785 O O . SER A 1 226 ? -8.790 -3.260 -5.967 1.00 90.00 226 SER A O 1
ATOM 1787 N N . VAL A 1 227 ? -7.292 -1.964 -4.874 1.00 92.38 227 VAL A N 1
ATOM 1788 C CA . VAL A 1 227 ? -7.700 -0.667 -5.436 1.00 92.38 227 VAL A CA 1
ATOM 1789 C C . VAL A 1 227 ? -6.539 -0.063 -6.219 1.00 92.38 227 VAL A C 1
ATOM 1791 O O . VAL A 1 227 ? -5.445 0.096 -5.674 1.00 92.38 227 VAL A O 1
ATOM 1794 N N . SER A 1 228 ? -6.807 0.335 -7.456 1.00 93.06 228 SER A N 1
ATOM 1795 C CA . SER A 1 228 ? -5.896 1.089 -8.315 1.00 93.06 228 SER A CA 1
ATOM 1796 C C . SER A 1 228 ? -6.559 2.394 -8.753 1.00 93.06 228 SER A C 1
ATOM 1798 O O . SER A 1 228 ? -7.765 2.417 -8.988 1.00 93.06 228 SER A O 1
ATOM 1800 N N . TYR A 1 229 ? -5.781 3.466 -8.892 1.00 94.69 229 TYR A N 1
ATOM 1801 C CA . TYR A 1 229 ? -6.238 4.719 -9.504 1.00 94.69 229 TYR A CA 1
ATOM 1802 C C . TYR A 1 229 ? -5.535 4.919 -10.838 1.00 94.69 229 TYR A C 1
ATOM 1804 O O . TYR A 1 229 ? -4.333 4.686 -10.927 1.00 94.69 229 TYR A O 1
ATOM 1812 N N . LEU A 1 230 ? -6.274 5.337 -11.855 1.00 94.94 230 LEU A N 1
ATOM 1813 C CA . LEU A 1 230 ? -5.818 5.437 -13.235 1.00 94.94 230 LEU A CA 1
ATOM 1814 C C . LEU A 1 230 ? -6.118 6.836 -13.771 1.00 94.94 230 LEU A C 1
ATOM 1816 O O . LEU A 1 230 ? -7.231 7.330 -13.601 1.00 94.94 230 LEU A O 1
ATOM 1820 N N . GLU A 1 231 ? -5.156 7.433 -14.464 1.00 91.25 231 GLU A N 1
ATOM 1821 C CA . GLU A 1 231 ? -5.409 8.521 -15.417 1.00 91.25 231 GLU A CA 1
ATOM 1822 C C . GLU A 1 231 ? -5.558 7.871 -16.794 1.00 91.25 231 GLU A C 1
ATOM 1824 O O . GLU A 1 231 ? -4.566 7.431 -17.378 1.00 91.25 231 GLU A O 1
ATOM 1829 N N . LEU A 1 232 ? -6.801 7.693 -17.250 1.00 94.06 232 LEU A N 1
ATOM 1830 C CA . LEU A 1 232 ? -7.092 7.015 -18.511 1.00 94.06 232 LEU A CA 1
ATOM 1831 C C . LEU A 1 232 ? -7.075 7.997 -19.684 1.00 94.06 232 LEU A C 1
ATOM 1833 O O . LEU A 1 232 ? -7.639 9.084 -19.620 1.00 94.06 232 LEU A O 1
ATOM 1837 N N . GLU A 1 233 ? -6.478 7.557 -20.783 1.00 93.44 233 GLU A N 1
ATOM 1838 C CA . GLU A 1 233 ? -6.505 8.220 -22.083 1.00 93.44 233 GLU A CA 1
ATOM 1839 C C . GLU A 1 233 ? -7.248 7.333 -23.091 1.00 93.44 233 GLU A C 1
ATOM 1841 O O . GLU A 1 233 ? -7.158 6.100 -23.026 1.00 93.44 233 GLU A O 1
ATOM 1846 N N . ASP A 1 234 ? -7.974 7.946 -24.031 1.00 94.88 234 ASP A N 1
ATOM 1847 C CA . ASP A 1 234 ? -8.583 7.226 -25.154 1.00 94.88 234 ASP A CA 1
ATOM 1848 C C . ASP A 1 234 ? -7.482 6.767 -26.120 1.00 94.88 234 ASP A C 1
ATOM 1850 O O . ASP A 1 234 ? -6.893 7.551 -26.865 1.00 94.88 234 ASP A O 1
ATOM 1854 N N . GLY A 1 235 ? -7.218 5.463 -26.131 1.00 91.75 235 GLY A N 1
ATOM 1855 C CA . GLY A 1 235 ? -6.210 4.833 -26.974 1.00 91.75 235 GLY A CA 1
ATOM 1856 C C . GLY A 1 235 ? -6.543 4.854 -28.469 1.00 91.75 235 GLY A C 1
ATOM 1857 O O . GLY A 1 235 ? -5.678 4.496 -29.274 1.00 91.75 235 GLY A O 1
ATOM 1858 N N . ARG A 1 236 ? -7.769 5.246 -28.853 1.00 90.62 236 ARG A N 1
ATOM 1859 C CA . ARG A 1 236 ? -8.181 5.464 -30.249 1.00 90.62 236 ARG A CA 1
ATOM 1860 C C . ARG A 1 236 ? -8.047 6.917 -30.693 1.00 90.62 236 ARG A C 1
ATOM 1862 O O . ARG A 1 236 ? -8.186 7.170 -31.895 1.00 90.62 236 ARG A O 1
ATOM 1869 N N . ASP A 1 237 ? -7.803 7.857 -29.780 1.00 86.62 237 ASP A N 1
ATOM 1870 C CA . ASP A 1 237 ? -7.649 9.248 -30.177 1.00 86.62 237 ASP A CA 1
ATOM 1871 C C . ASP A 1 237 ? -6.379 9.409 -31.031 1.00 86.62 237 ASP A C 1
ATOM 1873 O O . ASP A 1 237 ? -5.281 8.962 -30.696 1.00 86.62 237 ASP A O 1
ATOM 1877 N N . ASN A 1 238 ? -6.568 10.008 -32.205 1.00 69.06 238 ASN A N 1
ATOM 1878 C CA . ASN A 1 238 ? -5.505 10.318 -33.157 1.00 69.06 238 ASN A CA 1
ATOM 1879 C C . ASN A 1 238 ? -5.075 11.780 -33.059 1.00 69.06 238 ASN A C 1
ATOM 1881 O O . ASN A 1 238 ? -4.289 12.236 -33.894 1.00 69.06 238 ASN A O 1
ATOM 1885 N N . SER A 1 239 ? -5.608 12.534 -32.093 1.00 68.50 239 SER A N 1
ATOM 1886 C CA . SER A 1 239 ? -5.043 13.828 -31.765 1.00 68.50 239 SER A CA 1
ATOM 1887 C C . SER A 1 239 ? -3.583 13.594 -31.365 1.00 68.50 239 SER A C 1
ATOM 1889 O O . SER A 1 239 ? -3.280 12.846 -30.440 1.00 68.50 239 SER A O 1
ATOM 1891 N N . GLU A 1 240 ? -2.650 14.125 -32.163 1.00 53.16 240 GLU A N 1
ATOM 1892 C CA . GLU A 1 240 ? -1.231 14.115 -31.819 1.00 53.16 240 GLU A CA 1
ATOM 1893 C C . GLU A 1 240 ? -1.131 14.744 -30.430 1.00 53.16 240 GLU A C 1
ATOM 1895 O O . GLU A 1 240 ? -1.356 15.950 -30.289 1.00 53.16 240 GLU A O 1
ATOM 1900 N N . SER A 1 241 ? -0.883 13.925 -29.405 1.00 48.03 241 SER A N 1
ATOM 1901 C CA . SER A 1 241 ? -0.749 14.384 -28.033 1.00 48.03 241 SER A CA 1
ATOM 1902 C C . SER A 1 241 ? 0.411 15.370 -28.014 1.00 48.03 241 SER A C 1
ATOM 1904 O O . SER A 1 241 ? 1.588 15.013 -28.083 1.00 48.03 241 SER A O 1
ATOM 1906 N N . GLY A 1 242 ? 0.068 16.658 -28.054 1.00 43.81 242 GLY A N 1
ATOM 1907 C CA . GLY A 1 242 ? 1.034 17.737 -28.065 1.00 43.81 242 GLY A CA 1
ATOM 1908 C C . GLY A 1 242 ? 1.884 17.575 -26.822 1.00 43.81 242 GLY A C 1
ATOM 1909 O O . GLY A 1 242 ? 1.365 17.738 -25.722 1.00 43.81 242 GLY A O 1
ATOM 1910 N N . ALA A 1 243 ? 3.149 17.196 -27.022 1.00 42.84 243 ALA A N 1
ATOM 1911 C CA . ALA A 1 243 ? 4.123 16.939 -25.976 1.00 42.84 243 ALA A CA 1
ATOM 1912 C C . ALA A 1 243 ? 3.930 17.935 -24.828 1.00 42.84 243 ALA A C 1
ATOM 1914 O O . ALA A 1 243 ? 4.215 19.129 -24.971 1.00 42.84 243 ALA A O 1
ATOM 1915 N N . GLY A 1 244 ? 3.389 17.445 -23.710 1.00 39.69 244 GLY A N 1
ATOM 1916 C CA . GLY A 1 244 ? 3.256 18.231 -22.497 1.00 39.69 244 GLY A CA 1
ATOM 1917 C C . GLY A 1 244 ? 4.618 18.836 -22.181 1.00 39.69 244 GLY A C 1
ATOM 1918 O O . GLY A 1 244 ? 5.635 18.148 -22.265 1.00 39.69 244 GLY A O 1
ATOM 1919 N N . ASN A 1 245 ? 4.646 20.139 -21.894 1.00 34.72 245 ASN A N 1
ATOM 1920 C CA . ASN A 1 245 ? 5.852 20.897 -21.563 1.00 34.72 245 ASN A CA 1
ATOM 1921 C C . ASN A 1 245 ? 6.558 20.286 -20.337 1.00 34.72 245 ASN A C 1
ATOM 1923 O O . ASN A 1 245 ? 6.385 20.731 -19.203 1.00 34.72 245 ASN A O 1
ATOM 1927 N N . GLY A 1 246 ? 7.375 19.263 -20.577 1.00 37.00 246 GLY A N 1
ATOM 1928 C CA . GLY A 1 246 ? 8.275 18.662 -19.613 1.00 37.00 246 GLY A CA 1
ATOM 1929 C C . GLY A 1 246 ? 9.476 19.576 -19.404 1.00 37.00 246 GLY A C 1
ATOM 1930 O O . GLY A 1 246 ? 10.314 19.757 -20.285 1.00 37.00 246 GLY A O 1
ATOM 1931 N N . SER A 1 247 ? 9.536 20.163 -18.212 1.00 31.70 247 SER A N 1
ATOM 1932 C CA . SER A 1 247 ? 10.683 20.847 -17.612 1.00 31.70 247 SER A CA 1
ATOM 1933 C C . SER A 1 247 ? 12.019 20.148 -17.935 1.00 31.70 247 SER A C 1
ATOM 1935 O O . SER A 1 247 ? 12.319 19.085 -17.393 1.00 31.70 247 SER A O 1
ATOM 1937 N N . GLN A 1 248 ? 12.848 20.774 -18.773 1.00 31.88 248 GLN A N 1
ATOM 1938 C CA . GLN A 1 248 ? 14.195 20.310 -19.114 1.00 31.88 248 GLN A CA 1
ATOM 1939 C C . GLN A 1 248 ? 15.203 20.457 -17.958 1.00 31.88 248 GLN A C 1
ATOM 1941 O O . GLN A 1 248 ? 15.299 21.512 -17.335 1.00 31.88 248 GLN A O 1
ATOM 1946 N N . GLY A 1 249 ? 16.077 19.450 -17.824 1.00 34.62 249 GLY A N 1
ATOM 1947 C CA . GLY A 1 249 ? 17.508 19.658 -17.562 1.00 34.62 249 GLY A CA 1
ATOM 1948 C C . GLY A 1 249 ? 18.006 19.399 -16.138 1.00 34.62 249 GLY A C 1
ATOM 1949 O O . GLY A 1 249 ? 18.150 20.328 -15.348 1.00 34.62 249 GLY A O 1
ATOM 1950 N N . GLY A 1 250 ? 18.401 18.154 -15.851 1.00 28.73 250 GLY A N 1
ATOM 1951 C CA . GLY A 1 250 ? 19.164 17.789 -14.655 1.00 28.73 250 GLY A CA 1
ATOM 1952 C C . GLY A 1 250 ? 20.178 16.679 -14.937 1.00 28.73 250 GLY A C 1
ATOM 1953 O O . GLY A 1 250 ? 19.802 15.526 -15.101 1.00 28.73 250 GLY A O 1
ATOM 1954 N N . ASP A 1 251 ? 21.447 17.077 -15.007 1.00 29.89 251 ASP A N 1
ATOM 1955 C CA . ASP A 1 251 ? 22.699 16.303 -15.007 1.00 29.89 251 ASP A CA 1
ATOM 1956 C C . ASP A 1 251 ? 22.602 14.874 -14.413 1.00 29.89 251 ASP A C 1
ATOM 1958 O O . ASP A 1 251 ? 22.378 14.684 -13.215 1.00 29.89 251 ASP A O 1
ATOM 1962 N N . SER A 1 252 ? 22.803 13.861 -15.265 1.00 31.27 252 SER A N 1
ATOM 1963 C CA . SER A 1 252 ? 22.616 12.426 -14.993 1.00 31.27 252 SER A CA 1
ATOM 1964 C C . SER A 1 252 ? 23.802 11.752 -14.284 1.00 31.27 252 SER A C 1
ATOM 1966 O O . SER A 1 252 ? 24.080 10.576 -14.512 1.00 31.27 252 SER A O 1
ATOM 1968 N N . SER A 1 253 ? 24.530 12.481 -13.437 1.00 27.67 253 SER A N 1
ATOM 1969 C CA . SER A 1 253 ? 25.675 11.952 -12.675 1.00 27.67 253 SER A CA 1
ATOM 1970 C C . SER A 1 253 ? 25.414 11.812 -11.169 1.00 27.67 253 SER A C 1
ATOM 1972 O O . SER A 1 253 ? 26.318 11.478 -10.403 1.00 27.67 253 SER A O 1
ATOM 1974 N N . LYS A 1 254 ? 24.167 12.012 -10.725 1.00 33.97 254 LYS A N 1
ATOM 1975 C CA . LYS A 1 254 ? 23.723 11.762 -9.346 1.00 33.97 254 LYS A CA 1
ATOM 1976 C C . LYS A 1 254 ? 22.600 10.721 -9.362 1.00 33.97 254 LYS A C 1
ATOM 1978 O O . LYS A 1 254 ? 21.763 10.802 -10.260 1.00 33.97 254 LYS A O 1
ATOM 1983 N N . PRO A 1 255 ? 22.562 9.762 -8.413 1.00 37.88 255 PRO A N 1
ATOM 1984 C CA . PRO A 1 255 ? 21.443 8.830 -8.304 1.00 37.88 255 PRO A CA 1
ATOM 1985 C C . PRO A 1 255 ? 20.141 9.633 -8.301 1.00 37.88 255 PRO A C 1
ATOM 1987 O O . PRO A 1 255 ? 20.010 10.601 -7.544 1.00 37.88 255 PRO A O 1
ATOM 1990 N N . GLY A 1 256 ? 19.247 9.295 -9.234 1.00 37.75 256 GLY A N 1
ATOM 1991 C CA . GLY A 1 256 ? 18.013 10.031 -9.476 1.00 37.75 256 GLY A CA 1
ATOM 1992 C C . GLY A 1 256 ? 17.255 10.239 -8.170 1.00 37.75 256 GLY A C 1
ATOM 1993 O O . GLY A 1 256 ? 17.125 9.324 -7.357 1.00 37.75 256 GLY A O 1
ATOM 1994 N N . LYS A 1 257 ? 16.791 11.469 -7.944 1.00 42.34 257 LYS A N 1
ATOM 1995 C CA . LYS A 1 257 ? 15.923 11.793 -6.811 1.00 42.34 257 LYS A CA 1
ATOM 1996 C C . LYS A 1 257 ? 14.717 10.848 -6.868 1.00 42.34 257 LYS A C 1
ATOM 1998 O O . LYS A 1 257 ? 14.066 10.782 -7.905 1.00 42.34 257 LYS A O 1
ATOM 2003 N N . ILE A 1 258 ? 14.456 10.107 -5.789 1.00 44.81 258 ILE A N 1
ATOM 2004 C CA . ILE A 1 258 ? 13.308 9.194 -5.687 1.00 44.81 258 ILE A CA 1
ATOM 2005 C C . ILE A 1 258 ? 12.036 9.996 -6.009 1.00 44.81 258 ILE A C 1
ATOM 2007 O O . ILE A 1 258 ? 11.759 11.006 -5.359 1.00 44.81 258 ILE A O 1
ATOM 2011 N N . THR A 1 259 ? 11.306 9.594 -7.049 1.00 42.41 259 THR A N 1
ATOM 2012 C CA . THR A 1 259 ? 10.006 10.169 -7.408 1.00 42.41 259 THR A CA 1
ATOM 2013 C C . THR A 1 259 ? 8.933 9.408 -6.635 1.00 42.41 259 THR A C 1
ATOM 2015 O O . THR A 1 259 ? 8.651 8.259 -6.952 1.00 42.41 259 THR A O 1
ATOM 2018 N N . GLY A 1 260 ? 8.393 10.018 -5.579 1.00 62.00 260 GLY A N 1
ATOM 2019 C CA . GLY A 1 260 ? 7.466 9.376 -4.637 1.00 62.00 260 GLY A CA 1
ATOM 2020 C C . GLY A 1 260 ? 8.024 9.339 -3.211 1.00 62.00 260 GLY A C 1
ATOM 2021 O O . GLY A 1 260 ? 9.195 9.650 -2.986 1.00 62.00 260 GLY A O 1
ATOM 2022 N N . ARG A 1 261 ? 7.183 9.007 -2.222 1.00 73.19 261 ARG A N 1
ATOM 2023 C CA . ARG A 1 261 ? 7.673 8.774 -0.855 1.00 73.19 261 ARG A CA 1
ATOM 2024 C C . ARG A 1 261 ? 8.420 7.436 -0.828 1.00 73.19 261 ARG A C 1
ATOM 2026 O O . ARG A 1 261 ? 7.857 6.452 -1.302 1.00 73.19 261 ARG A O 1
ATOM 2033 N N . PRO A 1 262 ? 9.646 7.376 -0.287 1.00 83.56 262 PRO A N 1
ATOM 2034 C CA . PRO A 1 262 ? 10.367 6.117 -0.162 1.00 83.56 262 PRO A CA 1
ATOM 2035 C C . PRO A 1 262 ? 9.570 5.104 0.670 1.00 83.56 262 PRO A C 1
ATOM 2037 O O . PRO A 1 262 ? 8.886 5.447 1.641 1.00 83.56 262 PRO A O 1
ATOM 2040 N N . MET A 1 263 ? 9.677 3.838 0.285 1.00 91.56 263 MET A N 1
ATOM 2041 C CA . MET A 1 263 ? 9.251 2.717 1.108 1.00 91.56 263 MET A CA 1
ATOM 2042 C C . MET A 1 263 ? 10.465 2.209 1.875 1.00 91.56 263 MET A C 1
ATOM 2044 O O . MET A 1 263 ? 11.529 2.008 1.301 1.00 91.56 263 MET A O 1
ATOM 2048 N N . TYR A 1 264 ? 10.314 1.976 3.167 1.00 95.31 264 TYR A N 1
ATOM 2049 C CA . TYR A 1 264 ? 11.360 1.412 3.998 1.00 95.31 264 TYR A CA 1
ATOM 2050 C C . TYR A 1 264 ? 11.091 -0.050 4.281 1.00 95.31 264 TYR A C 1
ATOM 2052 O O . TYR A 1 264 ? 10.017 -0.419 4.753 1.00 95.31 264 TYR A O 1
ATOM 2060 N N . GLU A 1 265 ? 1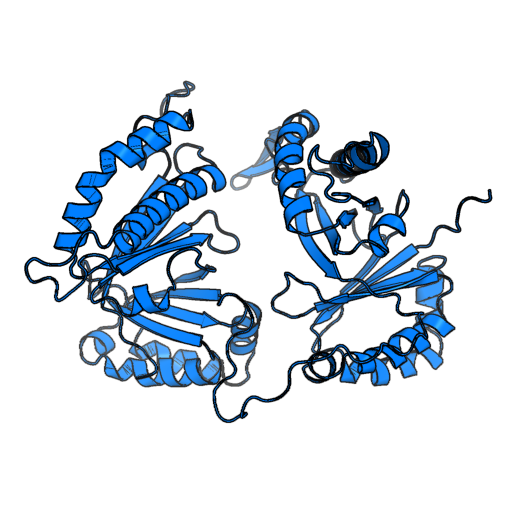2.108 -0.864 4.050 1.00 95.81 265 GLU A N 1
ATOM 2061 C CA . GLU A 1 265 ? 12.241 -2.147 4.708 1.00 95.81 265 GLU A CA 1
ATOM 2062 C C . GLU A 1 265 ? 12.882 -1.932 6.080 1.00 95.81 265 GLU A C 1
ATOM 2064 O O . GLU A 1 265 ? 13.978 -1.377 6.196 1.00 95.81 265 GLU A O 1
ATOM 2069 N N . VAL A 1 266 ? 12.189 -2.370 7.125 1.00 96.44 266 VAL A N 1
ATOM 2070 C CA . VAL A 1 266 ? 12.703 -2.434 8.489 1.00 96.44 266 VAL A CA 1
ATOM 2071 C C . VAL A 1 266 ? 13.065 -3.883 8.772 1.00 96.44 266 VAL A C 1
ATOM 2073 O O . VAL A 1 266 ? 12.190 -4.725 8.976 1.00 96.44 266 VAL A O 1
ATOM 2076 N N . ILE A 1 267 ? 14.361 -4.173 8.798 1.00 95.81 267 ILE A N 1
ATOM 2077 C CA . ILE A 1 267 ? 14.889 -5.511 9.056 1.00 95.81 267 ILE A CA 1
ATOM 2078 C C . ILE A 1 267 ? 15.452 -5.596 10.473 1.00 95.81 267 ILE A C 1
ATOM 2080 O O . ILE A 1 267 ? 16.185 -4.720 10.928 1.00 95.81 267 ILE A O 1
ATOM 2084 N N . GLN A 1 268 ? 15.120 -6.660 11.197 1.00 94.81 268 GLN A N 1
ATOM 2085 C CA . GLN A 1 268 ? 15.638 -6.925 12.537 1.00 94.81 268 GLN A CA 1
ATOM 2086 C C . GLN A 1 268 ? 16.155 -8.352 12.637 1.00 94.81 268 GLN A C 1
ATOM 2088 O O . GLN A 1 268 ? 15.422 -9.281 12.327 1.00 94.81 268 GLN A O 1
ATOM 2093 N N . PHE A 1 269 ? 17.365 -8.558 13.153 1.00 94.38 269 PHE A N 1
ATOM 2094 C CA . PHE A 1 269 ? 17.872 -9.906 13.433 1.00 94.38 269 PHE A CA 1
ATOM 2095 C C . PHE A 1 269 ? 18.827 -9.935 14.629 1.00 94.38 269 PHE A C 1
ATOM 2097 O O . PHE A 1 269 ? 19.437 -8.908 14.957 1.00 94.38 269 PHE A O 1
ATOM 2104 N N . PRO A 1 270 ? 18.974 -11.096 15.297 1.00 94.94 270 PRO A N 1
ATOM 2105 C CA . PRO A 1 270 ? 19.966 -11.266 16.344 1.00 94.94 270 PRO A CA 1
ATOM 2106 C C . PRO A 1 270 ? 21.391 -11.093 15.832 1.00 94.94 270 PRO A C 1
ATOM 2108 O O . PRO A 1 270 ? 21.736 -11.656 14.798 1.00 94.94 270 PRO A O 1
ATOM 2111 N N . THR A 1 271 ? 22.233 -10.344 16.541 1.00 94.56 271 THR A N 1
ATOM 2112 C CA . THR A 1 271 ? 23.630 -10.124 16.139 1.00 94.56 271 THR A CA 1
ATOM 2113 C C . THR A 1 271 ? 24.539 -11.269 16.573 1.00 94.56 271 THR A C 1
ATOM 2115 O O . THR A 1 271 ? 24.417 -11.815 17.667 1.00 94.56 271 THR A O 1
ATOM 2118 N N . SER A 1 272 ? 25.497 -11.623 15.719 1.00 95.44 272 SER A N 1
ATOM 2119 C CA . SER A 1 272 ? 26.546 -12.592 16.025 1.00 95.44 272 SER A CA 1
ATOM 2120 C C . SER A 1 272 ? 27.621 -11.993 16.932 1.00 95.44 272 SER A C 1
ATOM 2122 O O . SER A 1 272 ? 27.876 -10.785 16.939 1.00 95.44 272 SER A O 1
ATOM 2124 N N . GLU A 1 273 ? 28.355 -12.851 17.646 1.00 94.88 273 GLU A N 1
ATOM 2125 C CA . GLU A 1 273 ? 29.538 -12.406 18.390 1.00 94.88 273 GLU A CA 1
ATOM 2126 C C . GLU A 1 273 ? 30.607 -11.774 17.490 1.00 94.88 273 GLU A C 1
ATOM 2128 O O . GLU A 1 273 ? 31.373 -10.929 17.956 1.00 94.88 273 GLU A O 1
ATOM 2133 N N . LYS A 1 274 ? 30.691 -12.194 16.218 1.00 95.25 274 LYS A N 1
ATOM 2134 C CA . LYS A 1 274 ? 31.652 -11.634 15.261 1.00 95.25 274 LYS A CA 1
ATOM 2135 C C . LYS A 1 274 ? 31.308 -10.175 14.975 1.00 95.25 274 LYS A C 1
ATOM 2137 O O . LYS A 1 274 ? 32.185 -9.331 15.119 1.00 95.25 274 LYS A O 1
ATOM 2142 N N . TYR A 1 275 ? 30.041 -9.872 14.686 1.00 94.75 275 TYR A N 1
ATOM 2143 C CA . TYR A 1 275 ? 29.586 -8.497 14.457 1.00 94.75 275 TYR A CA 1
ATOM 2144 C C . TYR A 1 275 ? 29.764 -7.621 15.698 1.00 94.75 275 TYR A C 1
ATOM 2146 O O . TYR A 1 275 ? 30.200 -6.476 15.609 1.00 94.75 275 TYR A O 1
ATOM 2154 N N . MET A 1 276 ? 29.492 -8.175 16.883 1.00 92.38 276 MET A N 1
ATOM 2155 C CA . MET A 1 276 ? 29.681 -7.442 18.135 1.00 92.38 276 MET A CA 1
ATOM 2156 C C . MET A 1 276 ? 31.149 -7.095 18.418 1.00 92.38 276 MET A C 1
ATOM 2158 O O . MET A 1 276 ? 31.410 -6.097 19.091 1.00 92.38 276 MET A O 1
ATOM 2162 N N . LYS A 1 277 ? 32.101 -7.902 17.929 1.00 93.69 277 LYS A N 1
ATOM 2163 C CA . LYS A 1 277 ? 33.547 -7.640 18.040 1.00 93.69 277 LYS A CA 1
ATOM 2164 C C . LYS A 1 277 ? 34.046 -6.684 16.962 1.00 93.69 277 LYS A C 1
ATOM 2166 O O . LYS A 1 277 ? 34.912 -5.864 17.249 1.00 93.69 277 LYS A O 1
ATOM 2171 N N . ASP A 1 278 ? 33.509 -6.796 15.754 1.00 94.44 278 ASP A N 1
ATOM 2172 C CA . ASP A 1 278 ? 33.890 -5.979 14.612 1.00 94.44 278 ASP A CA 1
ATOM 2173 C C . ASP A 1 278 ? 32.658 -5.632 13.770 1.00 94.44 278 ASP A C 1
ATOM 2175 O O . ASP A 1 278 ? 32.174 -6.437 12.975 1.00 94.44 278 ASP A O 1
ATOM 2179 N N . ARG A 1 279 ? 32.155 -4.404 13.931 1.00 92.00 279 ARG A N 1
ATOM 2180 C CA . ARG A 1 279 ? 30.993 -3.919 13.174 1.00 92.00 279 ARG A CA 1
ATOM 2181 C C . ARG A 1 279 ? 31.304 -3.714 11.688 1.00 92.00 279 ARG A C 1
ATOM 2183 O O . ARG A 1 279 ? 30.371 -3.685 10.888 1.00 92.00 279 ARG A O 1
ATOM 2190 N N . ALA A 1 280 ? 32.580 -3.598 11.304 1.00 93.56 280 ALA A N 1
ATOM 2191 C CA . ALA A 1 280 ? 32.975 -3.380 9.914 1.00 93.56 280 ALA A CA 1
ATOM 2192 C C . ALA A 1 280 ? 32.657 -4.588 9.020 1.00 93.56 280 ALA A C 1
ATOM 2194 O O . ALA A 1 280 ? 32.508 -4.425 7.811 1.00 93.56 280 ALA A O 1
ATOM 2195 N N . ILE A 1 281 ? 32.457 -5.780 9.597 1.00 95.69 281 ILE A N 1
ATOM 2196 C CA . ILE A 1 281 ? 32.060 -6.973 8.835 1.00 95.69 281 ILE A CA 1
ATOM 2197 C C . ILE A 1 281 ? 30.657 -6.860 8.221 1.00 95.69 281 ILE A C 1
ATOM 2199 O O . ILE A 1 281 ? 30.300 -7.695 7.399 1.00 95.69 281 ILE A O 1
ATOM 2203 N N . PHE A 1 282 ? 29.861 -5.855 8.608 1.00 95.19 282 PHE A N 1
ATOM 2204 C CA . PHE A 1 282 ? 28.566 -5.575 7.984 1.00 95.19 282 PHE A CA 1
ATOM 2205 C C . PHE A 1 282 ? 28.685 -4.755 6.695 1.00 95.19 282 PHE A C 1
ATOM 2207 O O . PHE A 1 282 ? 27.765 -4.758 5.883 1.00 95.19 282 PHE A O 1
ATOM 2214 N N . LYS A 1 283 ? 29.826 -4.092 6.461 1.00 94.38 283 LYS A N 1
ATOM 2215 C CA . LYS A 1 283 ? 30.036 -3.269 5.266 1.00 94.38 283 LYS A CA 1
ATOM 2216 C C . LYS A 1 283 ? 29.837 -4.037 3.948 1.00 94.38 283 LYS A C 1
ATOM 2218 O O . LYS A 1 283 ? 29.180 -3.500 3.067 1.00 94.38 283 LYS A O 1
ATOM 2223 N N . PRO A 1 284 ? 30.303 -5.290 3.790 1.00 96.88 284 PRO A N 1
ATOM 2224 C CA . PRO A 1 284 ? 29.989 -6.073 2.597 1.00 96.88 284 PRO A CA 1
ATOM 2225 C C . PRO A 1 284 ? 28.482 -6.251 2.348 1.00 96.88 284 PRO A C 1
ATOM 2227 O O . PRO A 1 284 ? 28.060 -6.232 1.195 1.00 96.88 284 PRO A O 1
ATOM 2230 N N . VAL A 1 285 ? 27.666 -6.369 3.405 1.00 96.00 285 VAL A N 1
ATOM 2231 C CA . VAL A 1 285 ? 26.198 -6.456 3.291 1.00 96.00 285 VAL A CA 1
ATOM 2232 C C . VAL A 1 285 ? 25.627 -5.135 2.778 1.00 96.00 285 VAL A C 1
ATOM 2234 O O . VAL A 1 285 ? 24.859 -5.130 1.819 1.00 96.00 285 VAL A O 1
ATOM 2237 N N . THR A 1 286 ? 26.023 -4.003 3.368 1.00 94.56 286 THR A N 1
ATOM 2238 C CA . THR A 1 286 ? 25.516 -2.692 2.933 1.00 94.56 286 THR A CA 1
ATOM 2239 C C . THR A 1 286 ? 26.024 -2.299 1.551 1.00 94.56 286 THR A C 1
ATOM 2241 O O . THR A 1 286 ? 25.269 -1.694 0.793 1.00 94.56 286 THR A O 1
ATOM 2244 N N . ASP A 1 287 ? 27.248 -2.682 1.182 1.00 94.69 287 ASP A N 1
ATOM 2245 C CA . ASP A 1 287 ? 27.805 -2.486 -0.159 1.00 94.69 287 ASP A CA 1
ATOM 2246 C C . ASP A 1 287 ? 27.049 -3.314 -1.203 1.00 94.69 287 ASP A C 1
ATOM 2248 O O . ASP A 1 287 ? 26.803 -2.821 -2.301 1.00 94.69 287 ASP A O 1
ATOM 2252 N N . PHE A 1 288 ? 26.652 -4.548 -0.871 1.00 95.94 288 PHE A N 1
ATOM 2253 C CA . PHE A 1 288 ? 25.809 -5.371 -1.738 1.00 95.94 288 PHE A CA 1
ATOM 2254 C C . PHE A 1 288 ? 24.428 -4.733 -1.930 1.00 95.94 288 PHE A C 1
ATOM 2256 O O . PHE A 1 288 ? 24.044 -4.449 -3.062 1.00 95.94 288 PHE A O 1
ATOM 2263 N N . ILE A 1 289 ? 23.721 -4.422 -0.837 1.00 94.56 289 ILE A N 1
ATOM 2264 C CA . ILE A 1 289 ? 22.376 -3.822 -0.889 1.00 94.56 289 ILE A CA 1
ATOM 2265 C C . ILE A 1 289 ? 22.410 -2.469 -1.613 1.00 94.56 289 ILE A C 1
ATOM 2267 O O . ILE A 1 289 ? 21.527 -2.179 -2.411 1.00 94.56 289 ILE A O 1
ATOM 2271 N N . SER A 1 290 ? 23.455 -1.657 -1.414 1.00 92.19 290 SER A N 1
ATOM 2272 C CA . SER A 1 290 ? 23.608 -0.339 -2.053 1.00 92.19 290 SER A CA 1
ATOM 2273 C C . SER A 1 290 ? 23.669 -0.369 -3.580 1.00 92.19 290 SER A C 1
ATOM 2275 O O . SER A 1 290 ? 23.459 0.680 -4.193 1.00 92.19 290 SER A O 1
ATOM 2277 N N . LYS A 1 291 ? 23.995 -1.518 -4.190 1.00 93.06 291 LYS A N 1
ATOM 2278 C CA . LYS A 1 291 ? 23.969 -1.692 -5.652 1.00 93.06 291 LYS A CA 1
ATOM 2279 C C . LYS A 1 291 ? 22.541 -1.723 -6.199 1.00 93.06 291 LYS A C 1
ATOM 2281 O O . LYS A 1 291 ? 22.342 -1.370 -7.355 1.00 93.06 291 LYS A O 1
ATOM 2286 N N . HIS A 1 292 ? 21.586 -2.131 -5.364 1.00 91.25 292 HIS A N 1
ATOM 2287 C CA . HIS A 1 292 ? 20.208 -2.443 -5.746 1.00 91.25 292 HIS A CA 1
ATOM 2288 C C . HIS A 1 292 ? 19.195 -1.471 -5.127 1.00 91.25 292 HIS A C 1
ATOM 2290 O O . HIS A 1 292 ? 18.250 -1.050 -5.786 1.00 91.25 292 HIS A O 1
ATOM 2296 N N . ALA A 1 293 ? 19.422 -1.041 -3.885 1.00 89.19 293 ALA A N 1
ATOM 2297 C CA . ALA A 1 293 ? 18.653 0.005 -3.222 1.00 89.19 293 ALA A CA 1
ATOM 2298 C C . ALA A 1 293 ? 19.284 1.373 -3.527 1.00 89.19 293 ALA A C 1
ATOM 2300 O O . ALA A 1 293 ? 20.431 1.590 -3.136 1.00 89.19 293 ALA A O 1
ATOM 2301 N N . PRO A 1 294 ? 18.593 2.334 -4.164 1.00 79.38 294 PRO A N 1
ATOM 2302 C CA . PRO A 1 294 ? 19.083 3.697 -4.376 1.00 79.38 294 PRO A CA 1
ATOM 2303 C C . PRO A 1 294 ? 18.815 4.615 -3.172 1.00 79.38 294 PRO A C 1
ATOM 2305 O O . PRO A 1 294 ? 19.403 5.692 -3.085 1.00 79.38 294 PRO A O 1
ATOM 2308 N N . GLY A 1 295 ? 17.950 4.209 -2.236 1.00 82.75 295 GLY A N 1
ATOM 2309 C CA . GLY A 1 295 ? 17.587 5.004 -1.066 1.00 82.75 295 GLY A CA 1
ATOM 2310 C C . GLY A 1 295 ? 18.582 4.917 0.092 1.00 82.75 295 GLY A C 1
ATOM 2311 O O . GLY A 1 295 ? 19.735 4.500 -0.044 1.00 82.75 295 GLY A O 1
ATOM 2312 N N . ALA A 1 296 ? 18.150 5.376 1.260 1.00 86.31 296 ALA A N 1
ATOM 2313 C CA . ALA A 1 296 ? 18.977 5.385 2.458 1.00 86.31 296 ALA A CA 1
ATOM 2314 C C . ALA A 1 296 ? 19.218 3.969 3.011 1.00 86.31 296 ALA A C 1
ATOM 2316 O O . ALA A 1 296 ? 18.323 3.138 2.966 1.00 86.31 296 ALA A O 1
ATOM 2317 N N . ILE A 1 297 ? 20.394 3.710 3.585 1.00 93.12 297 ILE A N 1
ATOM 2318 C CA . ILE A 1 297 ? 20.654 2.491 4.363 1.00 93.12 297 ILE A CA 1
ATOM 2319 C C . ILE A 1 297 ? 21.152 2.938 5.729 1.00 93.12 297 ILE A C 1
ATOM 2321 O O . ILE A 1 297 ? 22.222 3.535 5.824 1.00 93.12 297 ILE A O 1
ATOM 2325 N N . TYR A 1 298 ? 20.388 2.666 6.779 1.00 95.38 298 TYR A N 1
ATOM 2326 C CA . TYR A 1 298 ? 20.759 2.985 8.155 1.00 95.38 298 TYR A CA 1
ATOM 2327 C C . TYR A 1 298 ? 20.704 1.734 9.008 1.00 95.38 298 TYR A C 1
ATOM 2329 O O . TYR A 1 298 ? 19.734 0.990 8.936 1.00 95.38 298 TYR A O 1
ATOM 2337 N N . THR A 1 299 ? 21.707 1.508 9.850 1.00 95.00 299 THR A N 1
ATOM 2338 C CA . THR A 1 299 ? 21.705 0.363 10.769 1.00 95.00 299 THR A CA 1
ATOM 2339 C C . THR A 1 299 ? 22.150 0.755 12.158 1.00 95.00 299 THR A C 1
ATOM 2341 O O . THR A 1 299 ? 23.061 1.564 12.301 1.00 95.00 299 THR A O 1
ATOM 2344 N N . GLY A 1 300 ? 21.577 0.139 13.185 1.00 92.88 300 GLY A N 1
ATOM 2345 C CA . GLY A 1 300 ? 22.000 0.359 14.562 1.00 92.88 300 GLY A CA 1
ATOM 2346 C C . GLY A 1 300 ? 21.584 -0.769 15.492 1.00 92.88 300 GLY A C 1
ATOM 2347 O O . GLY A 1 300 ? 20.609 -1.484 15.258 1.00 92.88 300 GLY A O 1
ATOM 2348 N N . THR A 1 301 ? 22.357 -0.940 16.559 1.00 92.56 301 THR A N 1
ATOM 2349 C CA . THR A 1 301 ? 22.029 -1.854 17.658 1.00 92.56 301 THR A CA 1
ATOM 2350 C C . THR A 1 301 ? 21.083 -1.176 18.641 1.00 92.56 301 THR A C 1
ATOM 2352 O O . THR A 1 301 ? 21.191 0.034 18.854 1.00 92.56 301 THR A O 1
ATOM 2355 N N . GLN A 1 302 ? 20.212 -1.954 19.283 1.00 91.69 302 GLN A N 1
ATOM 2356 C CA . GLN A 1 302 ? 19.321 -1.449 20.334 1.00 91.69 302 GLN A CA 1
ATOM 2357 C C . GLN A 1 302 ? 20.130 -0.988 21.551 1.00 91.69 302 GLN A C 1
ATOM 2359 O O . GLN A 1 302 ? 20.994 -1.715 22.025 1.00 91.69 302 GLN A O 1
ATOM 2364 N N . VAL A 1 303 ? 19.882 0.210 22.071 1.00 89.94 303 VAL A N 1
ATOM 2365 C CA . VAL A 1 303 ? 20.619 0.760 23.221 1.00 89.94 303 VAL A CA 1
ATOM 2366 C C . VAL A 1 303 ? 20.324 -0.038 24.489 1.00 89.94 303 VAL A C 1
ATOM 2368 O O . VAL A 1 303 ? 21.218 -0.267 25.301 1.00 89.94 303 VAL A O 1
ATOM 2371 N N . GLU A 1 304 ? 19.082 -0.490 24.645 1.00 86.81 304 GLU A N 1
ATOM 2372 C CA . GLU A 1 304 ? 18.625 -1.300 25.775 1.00 86.81 304 GLU A CA 1
ATOM 2373 C C . GLU A 1 304 ? 19.211 -2.709 25.753 1.00 86.81 304 GLU A C 1
ATOM 2375 O O . GLU A 1 304 ? 19.383 -3.327 26.804 1.00 86.81 304 GLU A O 1
ATOM 2380 N N . ASP A 1 305 ? 19.506 -3.215 24.557 1.00 85.88 305 ASP A N 1
ATOM 2381 C CA . ASP A 1 305 ? 19.992 -4.570 24.354 1.00 85.88 305 ASP A CA 1
ATOM 2382 C C . ASP A 1 305 ? 20.954 -4.664 23.153 1.00 85.88 305 ASP A C 1
ATOM 2384 O O . ASP A 1 305 ? 20.645 -5.261 22.112 1.00 85.88 305 ASP A O 1
ATOM 2388 N N . PRO A 1 306 ? 22.159 -4.075 23.275 1.00 74.06 306 PRO A N 1
ATOM 2389 C CA . PRO A 1 306 ? 23.044 -3.877 22.130 1.00 74.06 306 PRO A CA 1
ATOM 2390 C C . PRO A 1 306 ? 23.639 -5.174 21.600 1.00 74.06 306 PRO A C 1
ATOM 2392 O O . PRO A 1 306 ? 24.220 -5.174 20.519 1.00 74.06 306 PRO A O 1
ATOM 2395 N N . LYS A 1 307 ? 23.525 -6.271 22.355 1.00 76.81 307 LYS A N 1
ATOM 2396 C CA . LYS A 1 307 ? 24.086 -7.578 22.005 1.00 76.81 307 LYS A CA 1
ATOM 2397 C C . LYS A 1 307 ? 23.111 -8.484 21.270 1.00 76.81 307 LYS A C 1
ATOM 2399 O O . LYS A 1 307 ? 23.564 -9.498 20.756 1.00 76.81 307 LYS A O 1
ATOM 2404 N N . ASN A 1 308 ? 21.821 -8.151 21.249 1.00 80.94 308 ASN A N 1
ATOM 2405 C CA . ASN A 1 308 ? 20.810 -9.119 20.844 1.00 80.94 308 ASN A CA 1
ATOM 2406 C C . ASN A 1 308 ? 20.050 -8.752 19.583 1.00 80.94 308 ASN A C 1
ATOM 2408 O O . ASN A 1 308 ? 19.407 -9.648 19.051 1.00 80.94 308 ASN A O 1
ATOM 2412 N N . LYS A 1 309 ? 20.074 -7.500 19.102 1.00 91.69 309 LYS A N 1
ATOM 2413 C CA . LYS A 1 309 ? 19.396 -7.130 17.849 1.00 91.69 309 LYS A CA 1
ATOM 2414 C C . LYS A 1 309 ? 20.080 -5.992 17.097 1.00 91.69 309 LYS A C 1
ATOM 2416 O O . LYS A 1 309 ? 20.268 -4.902 17.641 1.00 91.69 309 LYS A O 1
ATOM 2421 N N . LEU A 1 310 ? 20.348 -6.233 15.814 1.00 94.38 310 LEU A N 1
ATOM 2422 C CA . LEU A 1 310 ? 20.582 -5.193 14.815 1.00 94.38 310 LEU A CA 1
ATOM 2423 C C . LEU A 1 310 ? 19.238 -4.819 14.196 1.00 94.38 310 LEU A C 1
ATOM 2425 O O . LEU A 1 310 ? 18.431 -5.700 13.904 1.00 94.38 310 LEU A O 1
ATOM 2429 N N . THR A 1 311 ? 18.999 -3.525 14.013 1.00 96.19 311 THR A N 1
ATOM 2430 C CA . THR A 1 311 ? 17.891 -3.007 13.204 1.00 96.19 311 THR A CA 1
ATOM 2431 C C . THR A 1 311 ? 18.472 -2.272 12.006 1.00 96.19 311 THR A C 1
ATOM 2433 O O . THR A 1 311 ? 19.363 -1.439 12.178 1.00 96.19 311 THR A O 1
ATOM 2436 N N . GLY A 1 312 ? 17.990 -2.598 10.813 1.00 95.50 312 GLY A N 1
ATOM 2437 C CA . GLY A 1 312 ? 18.303 -1.923 9.565 1.00 95.50 312 GLY A CA 1
ATOM 2438 C C . GLY A 1 312 ? 17.066 -1.253 8.978 1.00 95.50 312 GLY A C 1
ATOM 2439 O O . GLY A 1 312 ? 15.964 -1.780 9.089 1.00 95.50 312 GLY A O 1
ATOM 2440 N N . PHE A 1 313 ? 17.273 -0.102 8.353 1.00 96.75 313 PHE A N 1
ATOM 2441 C CA . PHE A 1 313 ? 16.312 0.604 7.520 1.00 96.75 313 PHE A CA 1
ATOM 2442 C C . PHE A 1 313 ? 16.900 0.680 6.118 1.00 96.75 313 PHE A C 1
ATOM 2444 O O . PHE A 1 313 ? 17.942 1.315 5.930 1.00 96.75 313 PHE A O 1
ATOM 2451 N N . VAL A 1 314 ? 16.253 0.035 5.153 1.00 96.19 314 VAL A N 1
ATOM 2452 C CA . VAL A 1 314 ? 16.646 0.069 3.742 1.00 96.19 314 VAL A CA 1
ATOM 2453 C C . VAL A 1 314 ? 15.561 0.801 2.966 1.00 96.19 314 VAL A C 1
ATOM 2455 O O . VAL A 1 314 ? 14.409 0.382 2.933 1.00 96.19 314 VAL A O 1
ATOM 2458 N N . GLY A 1 315 ? 15.923 1.947 2.402 1.00 93.06 315 GLY A N 1
ATOM 2459 C CA . GLY A 1 315 ? 15.055 2.780 1.590 1.00 93.06 315 GLY A CA 1
ATOM 2460 C C . GLY A 1 315 ? 15.000 2.252 0.164 1.00 93.06 315 GLY A C 1
ATOM 2461 O O . GLY A 1 315 ? 15.978 2.339 -0.583 1.00 93.06 315 GLY A O 1
ATOM 2462 N N . TRP A 1 316 ? 13.830 1.763 -0.204 1.00 90.06 316 TRP A N 1
ATOM 2463 C CA . TRP A 1 316 ? 13.455 1.324 -1.533 1.00 90.06 316 TRP A CA 1
ATOM 2464 C C . TRP A 1 316 ? 12.603 2.395 -2.219 1.00 90.06 316 TRP A C 1
ATOM 2466 O O . TRP A 1 316 ? 11.887 3.170 -1.579 1.00 90.06 316 TRP A O 1
ATOM 2476 N N . GLN A 1 317 ? 12.649 2.428 -3.546 1.00 83.38 317 GLN A N 1
ATOM 2477 C CA . GLN A 1 317 ? 11.687 3.190 -4.342 1.00 83.38 317 GLN A CA 1
ATOM 2478 C C . GLN A 1 317 ? 10.300 2.541 -4.298 1.00 83.38 317 GLN A C 1
ATOM 2480 O O . GLN A 1 317 ? 9.297 3.241 -4.382 1.00 83.38 317 GLN A O 1
ATOM 2485 N N . SER A 1 318 ? 10.245 1.213 -4.161 1.00 76.88 318 SER A N 1
ATOM 2486 C CA . SER A 1 318 ? 9.020 0.418 -4.231 1.00 76.88 318 SER A CA 1
ATOM 2487 C C . SER A 1 318 ? 9.193 -0.956 -3.581 1.00 76.88 318 SER A C 1
ATOM 2489 O O . SER A 1 318 ? 10.321 -1.421 -3.424 1.00 76.88 318 SER A O 1
ATOM 2491 N N . VAL A 1 319 ? 8.081 -1.642 -3.271 1.00 76.50 319 VAL A N 1
ATOM 2492 C CA . VAL A 1 319 ? 8.095 -3.083 -2.923 1.00 76.50 319 VAL A CA 1
ATOM 2493 C C . VAL A 1 319 ? 8.770 -3.890 -4.032 1.00 76.50 319 VAL A C 1
ATOM 2495 O O . VAL A 1 319 ? 9.598 -4.744 -3.757 1.00 76.50 319 VAL A O 1
ATOM 2498 N N . GLN A 1 320 ? 8.495 -3.557 -5.295 1.00 75.12 320 GLN A N 1
ATOM 2499 C CA . GLN A 1 320 ? 9.062 -4.287 -6.425 1.00 75.12 320 GLN A CA 1
ATOM 2500 C C . GLN A 1 320 ? 10.571 -4.166 -6.522 1.00 75.12 320 GLN A C 1
ATOM 2502 O O . GLN A 1 320 ? 11.200 -5.128 -6.906 1.00 75.12 320 GLN A O 1
ATOM 2507 N N . GLN A 1 321 ? 11.171 -3.030 -6.176 1.00 84.50 321 GLN A N 1
ATOM 2508 C CA . GLN A 1 321 ? 12.628 -2.924 -6.217 1.00 84.50 321 GLN A CA 1
ATOM 2509 C C . GLN A 1 321 ? 13.292 -3.890 -5.229 1.00 84.50 321 GLN A C 1
ATOM 2511 O O . GLN A 1 321 ? 14.357 -4.435 -5.511 1.00 84.50 321 GLN A O 1
ATOM 2516 N N . HIS A 1 322 ? 12.652 -4.105 -4.080 1.00 89.75 322 HIS A N 1
ATOM 2517 C CA . HIS A 1 322 ? 13.058 -5.150 -3.155 1.00 89.75 322 HIS A CA 1
ATOM 2518 C C . HIS A 1 322 ? 12.821 -6.543 -3.766 1.00 89.75 322 HIS A C 1
ATOM 2520 O O . HIS A 1 322 ? 13.744 -7.351 -3.785 1.00 89.75 322 HIS A O 1
ATOM 2526 N N . ASP A 1 323 ? 11.648 -6.802 -4.355 1.00 84.19 323 ASP A N 1
ATOM 2527 C CA . ASP A 1 323 ? 11.360 -8.076 -5.040 1.00 84.19 323 ASP A CA 1
ATOM 2528 C C . ASP A 1 323 ? 12.342 -8.353 -6.204 1.00 84.19 323 ASP A C 1
ATOM 2530 O O . ASP A 1 323 ? 12.753 -9.489 -6.428 1.00 84.19 323 ASP A O 1
ATOM 2534 N N . ASP A 1 324 ? 12.749 -7.326 -6.952 1.00 86.12 324 ASP A N 1
ATOM 2535 C CA . ASP A 1 324 ? 13.709 -7.402 -8.058 1.00 86.12 324 ASP A CA 1
ATOM 2536 C C . ASP A 1 324 ? 15.086 -7.810 -7.543 1.00 86.12 324 ASP A C 1
ATOM 2538 O O . ASP A 1 324 ? 15.750 -8.639 -8.166 1.00 86.12 324 ASP A O 1
ATOM 2542 N N . LEU A 1 325 ? 15.493 -7.277 -6.385 1.00 92.44 325 LEU A N 1
ATOM 2543 C CA . LEU A 1 325 ? 16.690 -7.737 -5.696 1.00 92.44 325 LEU A CA 1
ATOM 2544 C C . LEU A 1 325 ? 16.563 -9.215 -5.319 1.00 92.44 325 LEU A C 1
ATOM 2546 O O . LEU A 1 325 ? 17.485 -9.971 -5.598 1.00 92.44 325 LEU A O 1
ATOM 2550 N N . GLU A 1 326 ? 15.451 -9.647 -4.720 1.00 91.06 326 GLU A N 1
ATOM 2551 C CA . GLU A 1 326 ? 15.265 -11.056 -4.330 1.00 91.06 326 GLU A CA 1
ATOM 2552 C C . GLU A 1 326 ? 15.337 -12.023 -5.522 1.00 91.06 326 GLU A C 1
ATOM 2554 O O . GLU A 1 326 ? 15.781 -13.165 -5.381 1.00 91.06 326 GLU A O 1
ATOM 2559 N N . ASN A 1 327 ? 14.943 -11.557 -6.709 1.00 91.00 327 ASN A N 1
ATOM 2560 C CA . ASN A 1 327 ? 14.994 -12.321 -7.953 1.00 91.00 327 ASN A CA 1
ATOM 2561 C C . ASN A 1 327 ? 16.293 -12.116 -8.755 1.00 91.00 327 ASN A C 1
ATOM 2563 O O . ASN A 1 327 ? 16.474 -12.747 -9.803 1.00 91.00 327 ASN A O 1
ATOM 2567 N N . ALA A 1 328 ? 17.204 -11.252 -8.298 1.00 93.19 328 ALA A N 1
ATOM 2568 C CA . ALA A 1 328 ? 18.438 -10.960 -9.010 1.00 93.19 328 ALA A CA 1
ATOM 2569 C C . ALA A 1 328 ? 19.374 -12.189 -9.027 1.00 93.19 328 ALA A C 1
ATOM 2571 O O . ALA A 1 328 ? 19.489 -12.898 -8.023 1.00 93.19 328 ALA A O 1
ATOM 2572 N N . PRO A 1 329 ? 20.105 -12.452 -10.132 1.00 95.88 329 PRO A N 1
ATOM 2573 C CA . PRO A 1 329 ? 21.013 -13.600 -10.216 1.00 95.88 329 PRO A CA 1
ATOM 2574 C C . PRO A 1 329 ? 22.097 -13.631 -9.129 1.00 95.88 329 PRO A C 1
ATOM 2576 O O . PRO A 1 329 ? 22.573 -14.707 -8.770 1.00 95.88 329 PRO A O 1
ATOM 2579 N N . ASP A 1 330 ? 22.491 -12.464 -8.614 1.00 96.12 330 ASP A N 1
ATOM 2580 C CA . ASP A 1 330 ? 23.478 -12.295 -7.549 1.00 96.12 330 ASP A CA 1
ATOM 2581 C C . ASP A 1 330 ? 22.862 -12.276 -6.138 1.00 96.12 330 ASP A C 1
ATOM 2583 O O . ASP A 1 330 ? 23.610 -12.229 -5.165 1.00 96.12 330 ASP A O 1
ATOM 2587 N N . TYR A 1 331 ? 21.535 -12.388 -5.970 1.00 96.19 331 TYR A N 1
ATOM 2588 C CA . TYR A 1 331 ? 20.887 -12.396 -4.646 1.00 96.19 331 TYR A CA 1
ATOM 2589 C C . TYR A 1 331 ? 21.428 -13.493 -3.723 1.00 96.19 331 TYR A C 1
ATOM 2591 O O . TYR A 1 331 ? 21.605 -13.289 -2.521 1.00 96.19 331 TYR A O 1
ATOM 2599 N N . ALA A 1 332 ? 21.776 -14.651 -4.293 1.00 95.88 332 ALA A N 1
ATOM 2600 C CA . ALA A 1 332 ? 22.380 -15.758 -3.558 1.00 95.88 332 ALA A CA 1
ATOM 2601 C C . ALA A 1 332 ? 23.721 -15.388 -2.885 1.00 95.88 332 ALA A C 1
ATOM 2603 O O . ALA A 1 332 ? 24.136 -16.070 -1.946 1.00 95.88 332 ALA A O 1
ATOM 2604 N N . GLU A 1 333 ? 24.387 -14.311 -3.319 1.00 97.25 333 GLU A N 1
ATOM 2605 C CA . GLU A 1 333 ? 25.597 -13.788 -2.678 1.00 97.25 333 GLU A CA 1
ATOM 2606 C C . GLU A 1 333 ? 25.304 -13.103 -1.334 1.00 97.25 333 GLU A C 1
ATOM 2608 O O . GLU A 1 333 ? 26.182 -13.077 -0.472 1.00 97.25 333 GLU A O 1
ATOM 2613 N N . LEU A 1 334 ? 24.083 -12.600 -1.101 1.00 95.81 334 LEU A N 1
ATOM 2614 C CA . LEU A 1 334 ? 23.721 -11.895 0.136 1.00 95.81 334 LEU A CA 1
ATOM 2615 C C . LEU A 1 334 ? 23.801 -12.807 1.369 1.00 95.81 334 LEU A C 1
ATOM 2617 O O . LEU A 1 334 ? 24.286 -12.383 2.419 1.00 95.81 334 LEU A O 1
ATOM 2621 N N . GLY A 1 335 ? 23.381 -14.070 1.246 1.00 95.31 335 GLY A N 1
ATOM 2622 C CA . GLY A 1 335 ? 23.370 -15.038 2.350 1.00 95.31 335 GLY A CA 1
ATOM 2623 C C . GLY A 1 335 ? 24.741 -15.200 3.028 1.00 95.31 335 GLY A C 1
ATOM 2624 O O . GLY A 1 335 ? 24.854 -14.930 4.227 1.00 95.31 335 GLY A O 1
ATOM 2625 N N . PRO A 1 336 ? 25.804 -15.563 2.284 1.00 97.62 336 PRO A N 1
ATOM 2626 C CA . PRO A 1 336 ? 27.171 -15.632 2.810 1.00 97.62 336 PRO A CA 1
ATOM 2627 C C . PRO A 1 336 ? 27.698 -14.324 3.423 1.00 97.62 336 PRO A C 1
ATOM 2629 O O . PRO A 1 336 ? 28.533 -14.368 4.327 1.00 97.62 336 PRO A O 1
ATOM 2632 N N . LEU A 1 337 ? 27.231 -13.157 2.958 1.00 97.50 337 LEU A N 1
ATOM 2633 C CA . LEU A 1 337 ? 27.613 -11.857 3.527 1.00 97.50 337 LEU A CA 1
ATOM 2634 C C . LEU A 1 337 ? 26.911 -11.586 4.867 1.00 97.50 337 LEU A C 1
ATOM 2636 O O . LEU A 1 337 ? 27.508 -10.986 5.762 1.00 97.50 337 LEU A O 1
ATOM 2640 N N . VAL A 1 338 ? 25.664 -12.043 5.021 1.00 96.38 338 VAL A N 1
ATOM 2641 C CA . VAL A 1 338 ? 24.858 -11.887 6.244 1.00 96.38 338 VAL A CA 1
ATOM 2642 C C . VAL A 1 338 ? 25.231 -12.913 7.319 1.00 96.38 338 VAL A C 1
ATOM 2644 O O . VAL A 1 338 ? 25.193 -12.580 8.504 1.00 96.38 338 VAL A O 1
ATOM 2647 N N . GLU A 1 339 ? 25.648 -14.127 6.945 1.00 96.38 339 GLU A N 1
ATOM 2648 C CA . GLU A 1 339 ? 26.039 -15.206 7.872 1.00 96.38 339 GLU A CA 1
ATOM 2649 C C . GLU A 1 339 ? 27.008 -14.769 8.995 1.00 96.38 339 GLU A C 1
ATOM 2651 O O . GLU A 1 339 ? 26.747 -15.070 10.162 1.00 96.38 339 GLU A O 1
ATOM 2656 N N . PRO A 1 340 ? 28.114 -14.038 8.738 1.00 96.44 340 PRO A N 1
ATOM 2657 C CA . PRO A 1 340 ? 28.996 -13.597 9.815 1.00 96.44 340 PRO A CA 1
ATOM 2658 C C . PRO A 1 340 ? 28.367 -12.534 10.725 1.00 96.44 340 PRO A C 1
ATOM 2660 O O . PRO A 1 340 ? 28.923 -12.270 11.790 1.00 96.44 340 PRO A O 1
ATOM 2663 N N . VAL A 1 341 ? 27.242 -11.928 10.346 1.00 95.88 341 VAL A N 1
ATOM 2664 C CA . VAL A 1 341 ? 26.597 -10.810 11.047 1.00 95.88 341 VAL A CA 1
ATOM 2665 C C . VAL A 1 341 ? 25.427 -11.288 11.903 1.00 95.88 341 VAL A C 1
ATOM 2667 O O . VAL A 1 341 ? 25.284 -10.840 13.042 1.00 95.88 341 VAL A O 1
ATOM 2670 N N . ALA A 1 342 ? 24.604 -12.193 11.375 1.00 95.19 342 ALA A N 1
ATOM 2671 C CA . ALA A 1 342 ? 23.391 -12.673 12.024 1.00 95.19 342 ALA A CA 1
ATOM 2672 C C . ALA A 1 342 ? 23.649 -13.923 12.886 1.00 95.19 342 ALA A C 1
ATOM 2674 O O . ALA A 1 342 ? 24.420 -14.807 12.528 1.00 95.19 342 ALA A O 1
ATOM 2675 N N . ALA A 1 343 ? 22.988 -14.008 14.040 1.00 94.31 343 ALA A N 1
ATOM 2676 C CA . ALA A 1 343 ? 22.976 -15.177 14.928 1.00 94.31 343 ALA A CA 1
ATOM 2677 C C . ALA A 1 343 ? 21.653 -15.959 14.875 1.00 94.31 343 ALA A C 1
ATOM 2679 O O . ALA A 1 343 ? 21.470 -16.916 15.626 1.00 94.31 343 ALA A O 1
ATOM 2680 N N . GLY A 1 344 ? 20.716 -15.538 14.031 1.00 92.00 344 GLY A N 1
ATOM 2681 C CA . GLY A 1 344 ? 19.402 -16.148 13.902 1.00 92.00 344 GLY A CA 1
ATOM 2682 C C . GLY A 1 344 ? 18.610 -15.536 12.756 1.00 92.00 344 GLY A C 1
ATOM 2683 O O . GLY A 1 344 ? 19.130 -14.718 11.999 1.00 92.00 344 GLY A O 1
ATOM 2684 N N . GLU A 1 345 ? 17.350 -15.944 12.652 1.00 90.56 345 GLU A N 1
ATOM 2685 C CA . GLU A 1 345 ? 16.434 -15.479 11.612 1.00 90.56 345 GLU A CA 1
ATOM 2686 C C . GLU A 1 345 ? 16.169 -13.973 11.711 1.00 90.56 345 GLU A C 1
ATOM 2688 O O . GLU A 1 345 ? 16.132 -13.387 12.802 1.00 90.56 345 GLU A O 1
ATOM 2693 N N . SER A 1 346 ? 15.970 -13.354 10.549 1.00 92.81 346 SER A N 1
ATOM 2694 C CA . SER A 1 346 ? 15.517 -11.977 10.444 1.00 92.81 346 SER A CA 1
ATOM 2695 C C . SER A 1 346 ? 13.998 -11.884 10.484 1.00 92.81 346 SER A C 1
ATOM 2697 O O . SER A 1 346 ? 13.261 -12.811 10.160 1.00 92.81 346 SER A O 1
ATOM 2699 N N . THR A 1 347 ? 13.519 -10.722 10.903 1.00 93.00 347 THR A N 1
ATOM 2700 C CA . THR A 1 347 ? 12.153 -10.272 10.669 1.00 93.00 347 THR A CA 1
ATOM 2701 C C . THR A 1 347 ? 12.219 -9.056 9.769 1.00 93.00 347 THR A C 1
ATOM 2703 O O . THR A 1 347 ? 13.006 -8.147 10.037 1.00 93.00 347 THR A O 1
ATOM 2706 N N . VAL A 1 348 ? 11.408 -9.056 8.719 1.00 92.88 348 VAL A N 1
ATOM 2707 C CA . VAL A 1 348 ? 11.376 -8.017 7.693 1.00 92.88 348 VAL A CA 1
ATOM 2708 C C . VAL A 1 348 ? 9.977 -7.418 7.671 1.00 92.88 348 VAL A C 1
ATOM 2710 O O . VAL A 1 348 ? 8.983 -8.143 7.739 1.00 92.88 348 VAL A O 1
ATOM 2713 N N . TYR A 1 349 ? 9.906 -6.096 7.613 1.00 94.75 349 TYR A N 1
ATOM 2714 C CA . TYR A 1 349 ? 8.663 -5.343 7.511 1.00 94.75 349 TYR A CA 1
ATOM 2715 C C . TYR A 1 349 ? 8.815 -4.278 6.436 1.00 94.75 349 TYR A C 1
ATOM 2717 O O . TYR A 1 349 ? 9.886 -3.692 6.325 1.00 94.75 349 TYR A O 1
ATOM 2725 N N . HIS A 1 350 ? 7.740 -3.952 5.727 1.00 93.06 350 HIS A N 1
ATOM 2726 C CA . HIS A 1 350 ? 7.729 -2.860 4.755 1.00 93.06 350 HIS A CA 1
ATOM 2727 C C . HIS A 1 350 ? 6.745 -1.782 5.198 1.00 93.06 350 HIS A C 1
ATOM 2729 O O . HIS A 1 350 ? 5.628 -2.095 5.607 1.00 93.06 350 HIS A O 1
ATOM 2735 N N . CYS A 1 351 ? 7.143 -0.514 5.152 1.00 93.69 351 CYS A N 1
ATOM 2736 C CA . CYS A 1 351 ? 6.274 0.615 5.485 1.00 93.69 351 CYS A CA 1
ATOM 2737 C C . CYS A 1 351 ? 6.722 1.899 4.781 1.00 93.69 351 CYS A C 1
ATOM 2739 O O . CYS A 1 351 ? 7.907 2.088 4.519 1.00 93.69 351 CYS A O 1
ATOM 2741 N N . SER A 1 352 ? 5.801 2.834 4.571 1.00 92.19 352 SER A N 1
ATOM 2742 C CA . SER A 1 352 ? 6.134 4.221 4.230 1.00 92.19 352 SER A CA 1
ATOM 2743 C C . SER A 1 352 ? 5.839 5.118 5.423 1.00 92.19 352 SER A C 1
ATOM 2745 O O . SER A 1 352 ? 4.808 4.961 6.078 1.00 92.19 352 SER A O 1
ATOM 2747 N N . PHE A 1 353 ? 6.748 6.047 5.711 1.00 94.69 353 PHE A N 1
ATOM 2748 C CA . PHE A 1 353 ? 6.606 6.966 6.833 1.00 94.69 353 PHE A CA 1
ATOM 2749 C C . PHE A 1 353 ? 5.896 8.264 6.419 1.00 94.69 353 PHE A C 1
ATOM 2751 O O . PHE A 1 353 ? 6.077 8.790 5.319 1.00 94.69 353 PHE A O 1
ATOM 2758 N N . GLU A 1 354 ? 5.081 8.792 7.325 1.00 93.00 354 GLU A N 1
ATOM 2759 C CA . GLU A 1 354 ? 4.434 10.096 7.257 1.00 93.00 354 GLU A CA 1
ATOM 2760 C C . GLU A 1 354 ? 4.871 10.958 8.449 1.00 93.00 354 GLU A C 1
ATOM 2762 O O . GLU A 1 354 ? 4.969 10.461 9.571 1.00 93.00 354 GLU A O 1
ATOM 2767 N N . GLY A 1 355 ? 5.076 12.261 8.237 1.00 93.00 355 GLY A N 1
ATOM 2768 C CA . GLY A 1 355 ? 5.448 13.208 9.291 1.00 93.00 355 GLY A CA 1
ATOM 2769 C C . GLY A 1 355 ? 6.735 13.959 8.965 1.00 93.00 355 GLY A C 1
ATOM 2770 O O . GLY A 1 355 ? 6.881 14.480 7.858 1.00 93.00 355 GLY A O 1
ATOM 2771 N N . THR A 1 356 ? 7.641 14.055 9.939 1.00 92.88 356 THR A N 1
ATOM 2772 C CA . THR A 1 356 ? 8.986 14.600 9.714 1.00 92.88 356 THR A CA 1
ATOM 2773 C C . THR A 1 356 ? 9.747 13.722 8.730 1.00 92.88 356 THR A C 1
ATOM 2775 O O . THR A 1 356 ? 9.637 12.501 8.778 1.00 92.88 356 THR A O 1
ATOM 2778 N N . ASP A 1 357 ? 10.543 14.363 7.876 1.00 90.19 357 ASP A N 1
ATOM 2779 C CA . ASP A 1 357 ? 11.495 13.698 6.990 1.00 90.19 357 ASP A CA 1
ATOM 2780 C C . ASP A 1 357 ? 12.334 12.669 7.762 1.00 90.19 357 ASP A C 1
ATOM 2782 O O . ASP A 1 357 ? 13.036 12.987 8.724 1.00 90.19 357 ASP A O 1
ATOM 2786 N N . GLU A 1 358 ? 12.247 11.412 7.354 1.00 92.50 358 GLU A N 1
ATOM 2787 C CA . GLU A 1 358 ? 12.826 10.296 8.083 1.00 92.50 358 GLU A CA 1
ATOM 2788 C C . GLU A 1 358 ? 14.354 10.357 8.145 1.00 92.50 358 GLU A C 1
ATOM 2790 O O . GLU A 1 358 ? 14.934 9.919 9.135 1.00 92.50 358 GLU A O 1
ATOM 2795 N N . GLN A 1 359 ? 15.025 10.981 7.167 1.00 92.38 359 GLN A N 1
ATOM 2796 C CA . GLN A 1 359 ? 16.474 11.186 7.240 1.00 92.38 359 GLN A CA 1
ATOM 2797 C C . GLN A 1 359 ? 16.841 12.101 8.408 1.00 92.38 359 GLN A C 1
ATOM 2799 O O . GLN A 1 359 ? 17.854 11.878 9.071 1.00 92.38 359 GLN A O 1
ATOM 2804 N N . THR A 1 360 ? 16.014 13.103 8.713 1.00 93.44 360 THR A N 1
ATOM 2805 C CA . THR A 1 360 ? 16.184 13.935 9.914 1.00 93.44 360 THR A CA 1
ATOM 2806 C C . THR A 1 360 ? 16.137 13.086 11.188 1.00 93.44 360 THR A C 1
ATOM 2808 O O . THR A 1 360 ? 16.935 13.306 12.099 1.00 93.44 360 THR A O 1
ATOM 2811 N N . LEU A 1 361 ? 15.255 12.083 11.238 1.00 96.25 361 LEU A N 1
ATOM 2812 C CA . LEU A 1 361 ? 15.116 11.177 12.383 1.00 96.25 361 LEU A CA 1
ATOM 2813 C C . LEU A 1 361 ? 16.251 10.148 12.451 1.00 96.25 361 LEU A C 1
ATOM 2815 O O . LEU A 1 361 ? 16.756 9.872 13.538 1.00 96.25 361 LEU A O 1
ATOM 2819 N N . PHE A 1 362 ? 16.689 9.613 11.308 1.00 95.19 362 PHE A N 1
ATOM 2820 C CA . PHE A 1 362 ? 17.788 8.648 11.233 1.00 95.19 362 PHE A CA 1
ATOM 2821 C C . PHE A 1 362 ? 19.157 9.263 11.532 1.00 95.19 362 PHE A C 1
ATOM 2823 O O . PHE A 1 362 ? 20.055 8.571 12.004 1.00 95.19 362 PHE A O 1
ATOM 2830 N N . ASN A 1 363 ? 19.320 10.561 11.266 1.00 94.25 363 ASN A N 1
ATOM 2831 C CA . ASN A 1 363 ? 20.531 11.316 11.588 1.00 94.25 363 ASN A CA 1
ATOM 2832 C C . ASN A 1 363 ? 20.512 11.907 13.010 1.00 94.25 363 ASN A C 1
ATOM 2834 O O . ASN A 1 363 ? 21.480 12.562 13.410 1.00 94.25 363 ASN A O 1
ATOM 2838 N N . ALA A 1 364 ? 19.433 11.717 13.777 1.00 94.50 364 ALA A N 1
ATOM 2839 C CA . ALA A 1 364 ? 19.412 12.102 15.182 1.00 94.50 364 ALA A CA 1
ATOM 2840 C C . ALA A 1 364 ? 20.418 11.247 15.985 1.00 94.50 364 ALA A C 1
ATOM 2842 O O . ALA A 1 364 ? 20.646 10.087 15.640 1.00 94.50 364 ALA A O 1
ATOM 2843 N N . PRO A 1 365 ? 21.009 11.769 17.079 1.00 94.62 365 PRO A N 1
ATOM 2844 C CA . PRO A 1 365 ? 21.930 10.995 17.918 1.00 94.62 365 PRO A CA 1
ATOM 2845 C C . PRO A 1 365 ? 21.349 9.664 18.414 1.00 94.62 365 PRO A C 1
ATOM 2847 O O . PRO A 1 365 ? 22.079 8.680 18.551 1.00 94.62 365 PRO A O 1
ATOM 2850 N N . TYR A 1 366 ? 20.041 9.648 18.678 1.00 95.94 366 TYR A N 1
ATOM 2851 C CA . TYR A 1 366 ? 19.265 8.451 18.957 1.00 95.94 366 TYR A CA 1
ATOM 2852 C C . TYR A 1 366 ? 17.966 8.483 18.159 1.00 95.94 366 TYR A C 1
ATOM 2854 O O . TYR A 1 366 ? 17.231 9.470 18.198 1.00 95.94 366 TYR A O 1
ATOM 2862 N N . THR A 1 367 ? 17.659 7.378 17.492 1.00 97.62 367 THR A N 1
ATOM 2863 C CA . THR A 1 367 ? 16.372 7.152 16.833 1.00 97.62 367 THR A CA 1
ATOM 2864 C C . THR A 1 367 ? 15.563 6.176 17.673 1.00 97.62 367 THR A C 1
ATOM 2866 O O . THR A 1 367 ? 15.986 5.049 17.914 1.00 97.62 367 THR A O 1
ATOM 2869 N N . GLU A 1 368 ? 14.402 6.600 18.138 1.00 97.12 368 GLU A N 1
ATOM 2870 C CA . GLU A 1 368 ? 13.376 5.716 18.668 1.00 97.12 368 GLU A CA 1
ATOM 2871 C C . GLU A 1 368 ? 12.706 4.981 17.508 1.00 97.12 368 GLU A C 1
ATOM 2873 O O . GLU A 1 368 ? 12.270 5.613 16.548 1.00 97.12 368 GLU A O 1
ATOM 2878 N N . LEU A 1 369 ? 12.611 3.658 17.615 1.00 97.25 369 LEU A N 1
ATOM 2879 C CA . LEU A 1 369 ? 11.697 2.846 16.827 1.00 97.25 369 LEU A CA 1
ATOM 2880 C C . LEU A 1 369 ? 10.711 2.207 17.787 1.00 97.25 369 LEU A C 1
ATOM 2882 O O . LEU A 1 369 ? 11.096 1.472 18.698 1.00 97.25 369 LEU A O 1
ATOM 2886 N N . ASP A 1 370 ? 9.440 2.439 17.531 1.00 97.19 370 ASP A N 1
ATOM 2887 C CA . ASP A 1 370 ? 8.374 1.877 18.321 1.00 97.19 370 ASP A CA 1
ATOM 2888 C C . ASP A 1 370 ? 7.459 1.002 17.462 1.00 97.19 370 ASP A C 1
ATOM 2890 O O . ASP A 1 370 ? 6.990 1.409 16.398 1.00 97.19 370 ASP A O 1
ATOM 2894 N N . VAL A 1 371 ? 7.260 -0.236 17.915 1.00 96.25 371 VAL A N 1
ATOM 2895 C CA . VAL A 1 371 ? 6.445 -1.249 17.241 1.00 96.25 371 VAL A CA 1
ATOM 2896 C C . VAL A 1 371 ? 5.117 -1.354 17.969 1.00 96.25 371 VAL A C 1
ATOM 2898 O O . VAL A 1 371 ? 5.049 -1.856 19.094 1.00 96.25 371 VAL A O 1
ATOM 2901 N N . ILE A 1 372 ? 4.063 -0.881 17.313 1.00 96.88 372 ILE A N 1
ATOM 2902 C CA . ILE A 1 372 ? 2.749 -0.684 17.914 1.00 96.88 372 ILE A CA 1
ATOM 2903 C C . ILE A 1 372 ? 1.744 -1.634 17.266 1.00 96.88 372 ILE A C 1
ATOM 2905 O O . ILE A 1 372 ? 1.631 -1.697 16.045 1.00 96.88 372 ILE A O 1
ATOM 2909 N N . THR A 1 373 ? 0.970 -2.344 18.086 1.00 93.38 373 THR A N 1
ATOM 2910 C CA . THR A 1 373 ? -0.118 -3.229 17.632 1.00 93.38 373 THR A CA 1
ATOM 2911 C C . THR A 1 373 ? -1.437 -2.866 18.318 1.00 93.38 373 THR A C 1
ATOM 2913 O O . THR A 1 373 ? -1.432 -2.545 19.512 1.00 93.38 373 THR A O 1
ATOM 2916 N N . PRO A 1 374 ? -2.586 -2.897 17.614 1.00 91.25 374 PRO A N 1
ATOM 2917 C CA . PRO A 1 374 ? -3.883 -2.666 18.238 1.00 91.25 374 PRO A CA 1
ATOM 2918 C C . PRO A 1 374 ? -4.186 -3.690 19.338 1.00 91.25 374 PRO A C 1
ATOM 2920 O O . PRO A 1 374 ? -3.955 -4.890 19.197 1.00 91.25 374 PRO A O 1
ATOM 2923 N N . ARG A 1 375 ? -4.778 -3.217 20.435 1.00 88.75 375 ARG A N 1
ATOM 2924 C CA . ARG A 1 375 ? -5.150 -4.012 21.609 1.00 88.75 375 ARG A CA 1
ATOM 2925 C C . ARG A 1 375 ? -6.617 -3.800 21.968 1.00 88.75 375 ARG A C 1
ATOM 2927 O O . ARG A 1 375 ? -7.238 -2.791 21.651 1.00 88.75 375 ARG A O 1
ATOM 2934 N N . GLY A 1 376 ? -7.201 -4.776 22.664 1.00 77.38 376 GLY A N 1
ATOM 2935 C CA . GLY A 1 376 ? -8.484 -4.589 23.350 1.00 77.38 376 GLY A CA 1
ATOM 2936 C C . GLY A 1 376 ? -9.694 -4.510 22.416 1.00 77.38 376 GLY A C 1
ATOM 2937 O O . GLY A 1 376 ? -10.780 -4.154 22.871 1.00 77.38 376 GLY A O 1
ATOM 2938 N N . GLY A 1 377 ? -9.521 -4.877 21.142 1.00 76.50 377 GLY A N 1
ATOM 2939 C CA . GLY A 1 377 ? -10.540 -4.753 20.100 1.00 76.50 377 GLY A CA 1
ATOM 2940 C C . GLY A 1 377 ? -10.568 -3.386 19.412 1.00 76.50 377 GLY A C 1
ATOM 2941 O O . GLY A 1 377 ? -11.530 -3.111 18.698 1.00 76.50 377 GLY A O 1
ATOM 2942 N N . ALA A 1 378 ? -9.558 -2.539 19.631 1.00 83.88 378 ALA A N 1
ATOM 2943 C CA . ALA A 1 378 ? -9.346 -1.344 18.824 1.00 83.88 378 ALA A CA 1
ATOM 2944 C C . ALA A 1 378 ? -9.055 -1.722 17.363 1.00 83.88 378 ALA A C 1
ATOM 2946 O O . ALA A 1 378 ? -8.377 -2.719 17.112 1.00 83.88 378 ALA A O 1
ATOM 2947 N N . SER A 1 379 ? -9.570 -0.937 16.412 1.00 89.25 379 SER A N 1
ATOM 2948 C CA . SER A 1 379 ? -9.191 -1.082 15.003 1.00 89.25 379 SER A CA 1
ATOM 2949 C C . SER A 1 379 ? -7.804 -0.494 14.759 1.00 89.25 379 SER A C 1
ATOM 2951 O O . SER A 1 379 ? -7.360 0.391 15.495 1.00 89.25 379 SER A O 1
ATOM 2953 N N . ILE A 1 380 ? -7.144 -0.941 13.691 1.00 90.00 380 ILE A N 1
ATOM 2954 C CA . ILE A 1 380 ? -5.882 -0.352 13.243 1.00 90.00 380 ILE A CA 1
ATOM 2955 C C . ILE A 1 380 ? -6.022 1.154 12.979 1.00 90.00 380 ILE A C 1
ATOM 2957 O O . ILE A 1 380 ? -5.187 1.918 13.448 1.00 90.00 380 ILE A O 1
ATOM 2961 N N . ASP A 1 381 ? -7.125 1.601 12.371 1.00 90.19 381 ASP A N 1
ATOM 2962 C CA . ASP A 1 381 ? -7.373 3.024 12.083 1.00 90.19 381 ASP A CA 1
ATOM 2963 C C . ASP A 1 381 ? -7.475 3.871 13.353 1.00 90.19 381 ASP A C 1
ATOM 2965 O O . ASP A 1 381 ? -6.922 4.964 13.436 1.00 90.19 381 ASP A O 1
ATOM 2969 N N . THR A 1 382 ? -8.129 3.329 14.383 1.00 90.31 382 THR A N 1
ATOM 2970 C CA . THR A 1 382 ? -8.214 3.970 15.699 1.00 90.31 382 THR A CA 1
ATOM 2971 C C . THR A 1 382 ? -6.820 4.154 16.294 1.00 90.31 382 THR A C 1
ATOM 2973 O O . THR A 1 382 ? -6.493 5.213 16.831 1.00 90.31 382 THR A O 1
ATOM 2976 N N . THR A 1 383 ? -5.986 3.119 16.214 1.00 92.12 383 THR A N 1
ATOM 2977 C CA . THR A 1 383 ? -4.611 3.198 16.703 1.00 92.12 383 THR A CA 1
ATOM 2978 C C . THR A 1 383 ? -3.801 4.193 15.870 1.00 92.12 383 THR A C 1
ATOM 2980 O O . THR A 1 383 ? -3.109 5.024 16.448 1.00 92.12 383 THR A O 1
ATOM 2983 N N . ILE A 1 384 ? -3.957 4.204 14.541 1.00 94.94 384 ILE A N 1
ATOM 2984 C CA . ILE A 1 384 ? -3.324 5.183 13.643 1.00 94.94 384 ILE A CA 1
ATOM 2985 C C . ILE A 1 384 ? -3.695 6.614 14.039 1.00 94.94 384 ILE A C 1
ATOM 2987 O O . ILE A 1 384 ? -2.809 7.454 14.133 1.00 94.94 384 ILE A O 1
ATOM 2991 N N . GLU A 1 385 ? -4.964 6.915 14.327 1.00 94.56 385 GLU A N 1
ATOM 2992 C CA . GLU A 1 385 ? -5.371 8.259 14.762 1.00 94.56 385 GLU A CA 1
ATOM 2993 C C . GLU A 1 385 ? -4.684 8.709 16.062 1.00 94.56 385 GLU A C 1
ATOM 2995 O O . GLU A 1 385 ? -4.348 9.888 16.213 1.00 94.56 385 GLU A O 1
ATOM 3000 N N . LEU A 1 386 ? -4.459 7.786 17.003 1.00 94.00 386 LEU A N 1
ATOM 3001 C CA . LEU A 1 386 ? -3.718 8.077 18.232 1.00 94.00 386 LEU A CA 1
ATOM 3002 C C . LEU A 1 386 ? -2.240 8.352 17.954 1.00 94.00 386 LEU A C 1
ATOM 3004 O O . LEU A 1 386 ? -1.685 9.298 18.512 1.00 94.00 386 LEU A O 1
ATOM 3008 N N . ILE A 1 387 ? -1.616 7.553 17.089 1.00 96.00 387 ILE A N 1
ATOM 3009 C CA . ILE A 1 387 ? -0.201 7.710 16.737 1.00 96.00 387 ILE A CA 1
ATOM 3010 C C . ILE A 1 387 ? 0.028 8.975 15.907 1.00 96.00 387 ILE A C 1
ATOM 3012 O O . ILE A 1 387 ? 0.954 9.726 16.205 1.00 96.00 387 ILE A O 1
ATOM 3016 N N . LYS A 1 388 ? -0.866 9.286 14.959 1.00 96.19 388 LYS A N 1
ATOM 3017 C CA . LYS A 1 388 ? -0.894 10.564 14.229 1.00 96.19 388 LYS A CA 1
ATOM 3018 C C . LYS A 1 388 ? -0.925 11.744 15.194 1.00 96.19 388 LYS A C 1
ATOM 3020 O O . LYS A 1 388 ? -0.077 12.623 15.118 1.00 96.19 388 LYS A O 1
ATOM 3025 N N . PHE A 1 389 ? -1.847 11.723 16.159 1.00 95.31 389 PHE A N 1
ATOM 3026 C CA . PHE A 1 389 ? -1.942 12.774 17.173 1.00 95.31 389 PHE A CA 1
ATOM 3027 C C . PHE A 1 389 ? -0.640 12.941 17.972 1.00 95.31 389 PHE A C 1
ATOM 3029 O O . PHE A 1 389 ? -0.225 14.068 18.239 1.00 95.31 389 PHE A O 1
ATOM 3036 N N . PHE A 1 390 ? 0.017 11.840 18.340 1.00 94.62 390 PHE A N 1
ATOM 3037 C CA . PHE A 1 390 ? 1.292 11.881 19.053 1.00 94.62 390 PHE A CA 1
ATOM 3038 C C . PHE A 1 390 ? 2.428 12.460 18.196 1.00 94.62 390 PHE A C 1
ATOM 3040 O O . PHE A 1 390 ? 3.143 13.359 18.647 1.00 94.62 390 PHE A O 1
ATOM 3047 N N . ALA A 1 391 ? 2.546 12.011 16.942 1.00 96.25 391 ALA A N 1
ATOM 3048 C CA . ALA A 1 391 ? 3.524 12.525 15.988 1.00 96.25 391 ALA A CA 1
ATOM 3049 C C . ALA A 1 391 ? 3.310 14.022 15.702 1.00 96.25 391 ALA A C 1
ATOM 3051 O O . ALA A 1 391 ? 4.265 14.797 15.716 1.00 96.25 391 ALA A O 1
ATOM 3052 N N . ASP A 1 392 ? 2.060 14.461 15.538 1.00 95.38 392 ASP A N 1
ATOM 3053 C CA . ASP A 1 392 ? 1.710 15.866 15.312 1.00 95.38 392 ASP A CA 1
ATOM 3054 C C . ASP A 1 392 ? 2.098 16.759 16.495 1.00 95.38 392 ASP A C 1
ATOM 3056 O O . ASP A 1 392 ? 2.584 17.875 16.301 1.00 95.38 392 ASP A O 1
ATOM 3060 N N . LEU A 1 393 ? 1.920 16.280 17.731 1.00 93.25 393 LEU A N 1
ATOM 3061 C CA . LEU A 1 393 ? 2.361 17.000 18.927 1.00 93.25 393 LEU A CA 1
ATOM 3062 C C . LEU A 1 393 ? 3.883 17.152 18.963 1.00 93.25 393 LEU A C 1
ATOM 3064 O O . LEU A 1 393 ? 4.380 18.253 19.210 1.00 93.25 393 LEU A O 1
ATOM 3068 N N . CYS A 1 394 ? 4.607 16.068 18.677 1.00 94.38 394 CYS A N 1
ATOM 3069 C CA . CYS A 1 394 ? 6.063 16.066 18.575 1.00 94.38 394 CYS A CA 1
ATOM 3070 C C . CYS A 1 394 ? 6.546 17.084 17.527 1.00 94.38 394 CYS A C 1
ATOM 3072 O O . CYS A 1 394 ? 7.314 18.000 17.833 1.00 94.38 394 CYS A O 1
ATOM 3074 N N . ASN A 1 395 ? 5.995 17.008 16.317 1.00 95.12 395 ASN A N 1
ATOM 3075 C CA . ASN A 1 395 ? 6.356 17.872 15.194 1.00 95.12 395 ASN A CA 1
ATOM 3076 C C . ASN A 1 395 ? 5.985 19.338 15.437 1.00 95.12 395 ASN A C 1
ATOM 3078 O O . ASN A 1 395 ? 6.725 20.249 15.050 1.00 95.12 395 ASN A O 1
ATOM 3082 N N . LYS A 1 396 ? 4.873 19.590 16.133 1.00 94.12 396 LYS A N 1
ATOM 3083 C CA . LYS A 1 396 ? 4.479 20.935 16.553 1.00 94.12 396 LYS A CA 1
ATOM 3084 C C . LYS A 1 396 ? 5.503 21.556 17.501 1.00 94.12 396 LYS A C 1
ATOM 3086 O O . LYS A 1 396 ? 5.870 22.709 17.289 1.00 94.12 396 LYS A O 1
ATOM 3091 N N . GLU A 1 397 ? 5.991 20.828 18.509 1.00 93.00 397 GLU A N 1
ATOM 3092 C CA . GLU A 1 397 ? 7.015 21.360 19.421 1.00 93.00 397 GLU A CA 1
ATOM 3093 C C . GLU A 1 397 ? 8.312 21.715 18.684 1.00 93.00 397 GLU A C 1
ATOM 3095 O O . GLU A 1 397 ? 8.871 22.791 18.910 1.00 93.00 397 GLU A O 1
ATOM 3100 N N . VAL A 1 398 ? 8.744 20.859 17.752 1.00 91.12 398 VAL A N 1
ATOM 3101 C CA . VAL A 1 398 ? 9.937 21.088 16.921 1.00 91.12 398 VAL A CA 1
ATOM 3102 C C . VAL A 1 398 ? 9.786 22.336 16.049 1.00 91.12 398 VAL A C 1
ATOM 3104 O O . VAL A 1 398 ? 10.721 23.141 15.954 1.00 91.12 398 VAL A O 1
ATOM 3107 N N . LYS A 1 399 ? 8.606 22.528 15.443 1.00 92.19 399 LYS A N 1
ATOM 3108 C CA . LYS A 1 399 ? 8.274 23.707 14.627 1.00 92.19 399 LYS A CA 1
ATOM 3109 C C . LYS A 1 399 ? 8.212 24.991 15.456 1.00 92.19 399 LYS A C 1
ATOM 3111 O O . LYS A 1 399 ? 8.624 26.044 14.981 1.00 92.19 399 LYS A O 1
ATOM 3116 N N . GLU A 1 400 ? 7.722 24.906 16.688 1.00 93.12 400 GLU A N 1
ATOM 3117 C CA . GLU A 1 400 ? 7.669 26.025 17.637 1.00 93.12 400 GLU A CA 1
ATOM 3118 C C . GLU A 1 400 ? 9.037 26.344 18.269 1.00 93.12 400 GLU A C 1
ATOM 3120 O O . GLU A 1 400 ? 9.131 27.270 19.074 1.00 93.12 400 GLU A O 1
ATOM 3125 N N . GLY A 1 401 ? 10.094 25.595 17.928 1.00 88.94 401 GLY A N 1
ATOM 3126 C CA . GLY A 1 401 ? 11.434 25.781 18.493 1.00 88.94 401 GLY A CA 1
ATOM 3127 C C . GLY A 1 401 ? 11.511 25.443 19.982 1.00 88.94 401 GLY A C 1
ATOM 3128 O O . GLY A 1 401 ? 12.422 25.887 20.677 1.00 88.94 401 GLY A O 1
ATOM 3129 N N . LYS A 1 402 ? 10.544 24.679 20.499 1.00 85.00 402 LYS A N 1
ATOM 3130 C CA . LYS A 1 402 ? 10.592 24.173 21.870 1.00 85.00 402 LYS A CA 1
ATOM 3131 C C . LYS A 1 402 ? 11.646 23.072 21.956 1.00 85.00 402 LYS A C 1
ATOM 3133 O O . LYS A 1 402 ? 11.922 22.396 20.969 1.00 85.00 402 LYS A O 1
ATOM 3138 N N . ARG A 1 403 ? 12.170 22.852 23.167 1.00 80.19 403 ARG A N 1
ATOM 3139 C CA . ARG A 1 403 ? 13.122 21.763 23.462 1.00 80.19 403 ARG A CA 1
ATOM 3140 C C . ARG A 1 403 ? 14.454 21.935 22.721 1.00 80.19 403 ARG A C 1
ATOM 3142 O O . ARG A 1 403 ? 14.971 21.020 22.089 1.00 80.19 403 ARG A O 1
ATOM 3149 N N . MET A 1 404 ? 15.009 23.137 22.798 1.00 80.19 404 MET A N 1
ATOM 3150 C CA . MET A 1 404 ? 16.443 23.328 22.613 1.00 80.19 404 MET A CA 1
ATOM 3151 C C . MET A 1 404 ? 17.150 22.972 23.927 1.00 80.19 404 MET A C 1
ATOM 3153 O O . MET A 1 404 ? 16.574 23.135 25.008 1.00 80.19 404 MET A O 1
ATOM 3157 N N . ASN A 1 405 ? 18.378 22.465 23.847 1.00 76.88 405 ASN A N 1
ATOM 3158 C CA . ASN A 1 405 ? 19.228 22.293 25.021 1.00 76.88 405 ASN A CA 1
ATOM 3159 C C . ASN A 1 405 ? 19.501 23.657 25.699 1.00 76.88 405 ASN A C 1
ATOM 3161 O O . ASN A 1 405 ? 19.197 24.720 25.165 1.00 76.88 405 ASN A O 1
ATOM 3165 N N . LYS A 1 406 ? 20.056 23.647 26.918 1.00 71.69 406 LYS A N 1
ATOM 3166 C CA . LYS A 1 406 ? 20.194 24.859 27.759 1.00 71.69 406 LYS A CA 1
ATOM 3167 C C . LYS A 1 406 ? 21.012 25.998 27.136 1.00 71.69 406 LYS A C 1
ATOM 3169 O O . LYS A 1 406 ? 20.924 27.121 27.621 1.00 71.69 406 LYS A O 1
ATOM 3174 N N . ASP A 1 407 ? 21.851 25.689 26.161 1.00 79.31 407 ASP A N 1
ATOM 3175 C CA . ASP A 1 407 ? 22.726 26.606 25.438 1.00 79.31 407 ASP A CA 1
ATOM 3176 C C . ASP A 1 407 ? 22.219 26.934 24.022 1.00 79.31 407 ASP A C 1
ATOM 3178 O O . ASP A 1 407 ? 22.913 27.629 23.286 1.00 79.31 407 ASP A O 1
ATOM 3182 N N . ASP A 1 408 ? 21.020 26.470 23.649 1.00 77.44 408 ASP A N 1
ATOM 3183 C CA . ASP A 1 408 ? 20.395 26.647 22.331 1.00 77.44 408 ASP A CA 1
ATOM 3184 C C . ASP A 1 408 ? 21.250 26.149 21.146 1.00 77.44 408 ASP A C 1
ATOM 3186 O O . ASP A 1 408 ? 21.033 26.526 19.992 1.00 77.44 408 ASP A O 1
ATOM 3190 N N . THR A 1 409 ? 22.224 25.273 21.406 1.00 77.38 409 THR A N 1
ATOM 3191 C CA . THR A 1 409 ? 23.155 24.749 20.396 1.00 77.38 409 THR A CA 1
ATOM 3192 C C . THR A 1 409 ? 22.666 23.462 19.740 1.00 77.38 409 THR A C 1
ATOM 3194 O O . THR A 1 409 ? 23.061 23.164 18.612 1.00 77.38 409 THR A O 1
ATOM 3197 N N . GLN A 1 410 ? 21.798 22.698 20.410 1.00 78.19 410 GLN A N 1
ATOM 3198 C CA . GLN A 1 410 ? 21.312 21.406 19.934 1.00 78.19 410 GLN A CA 1
ATOM 3199 C C . GLN A 1 410 ? 19.836 21.201 20.275 1.00 78.19 410 GLN A C 1
ATOM 3201 O O . GLN A 1 410 ? 19.371 21.518 21.368 1.00 78.19 410 GLN A O 1
ATOM 3206 N N . ARG A 1 411 ? 19.090 20.626 19.330 1.00 86.62 411 ARG A N 1
ATOM 3207 C CA . ARG A 1 411 ? 17.707 20.197 19.554 1.00 86.62 411 ARG A CA 1
ATOM 3208 C C . ARG A 1 411 ? 17.684 18.963 20.459 1.00 86.62 411 ARG A C 1
ATOM 3210 O O . ARG A 1 411 ? 18.422 18.015 20.216 1.00 86.62 411 ARG A O 1
ATOM 3217 N N . GLU A 1 412 ? 16.814 18.966 21.463 1.00 91.81 412 GLU A N 1
ATOM 3218 C CA . GLU A 1 412 ? 16.497 17.789 22.288 1.00 91.81 412 GLU A CA 1
ATOM 3219 C C . GLU A 1 412 ? 15.607 16.791 21.516 1.00 91.81 412 GLU A C 1
ATOM 3221 O O . GLU A 1 412 ? 15.692 15.580 21.723 1.00 91.81 412 GLU A O 1
ATOM 3226 N N . ASN A 1 413 ? 14.777 17.311 20.602 1.00 93.69 413 ASN A N 1
ATOM 3227 C CA . ASN A 1 413 ? 13.816 16.576 19.781 1.00 93.69 413 ASN A CA 1
ATOM 3228 C C . ASN A 1 413 ? 13.947 16.985 18.301 1.00 93.69 413 ASN A C 1
ATOM 3230 O O . ASN A 1 413 ? 13.968 18.175 17.973 1.00 93.69 413 ASN A O 1
ATOM 3234 N N . TYR A 1 414 ? 14.031 15.996 17.417 1.00 95.75 414 TYR A N 1
ATOM 3235 C CA . TYR A 1 414 ? 14.217 16.153 15.974 1.00 95.75 414 TYR A CA 1
ATOM 3236 C C . TYR A 1 414 ? 12.927 15.913 15.174 1.00 95.75 414 TYR A C 1
ATOM 3238 O O . TYR A 1 414 ? 12.906 16.153 13.970 1.00 95.75 414 TYR A O 1
ATOM 3246 N N . GLY A 1 415 ? 11.843 15.508 15.837 1.00 96.56 415 GLY A N 1
ATOM 3247 C CA . GLY A 1 415 ? 10.525 15.283 15.257 1.00 96.56 415 GLY A CA 1
ATOM 3248 C C . GLY A 1 415 ? 10.092 13.830 15.366 1.00 96.56 415 GLY A C 1
ATOM 3249 O O . GLY A 1 415 ? 10.716 13.016 16.050 1.00 96.56 415 GLY A O 1
ATOM 3250 N N . ALA A 1 416 ? 9.009 13.526 14.665 1.00 97.62 416 ALA A N 1
ATOM 3251 C CA . ALA A 1 416 ? 8.432 12.205 14.602 1.00 97.62 416 ALA A CA 1
ATOM 3252 C C . ALA A 1 416 ? 7.837 11.896 13.231 1.00 97.62 416 ALA A C 1
ATOM 3254 O O . ALA A 1 416 ? 7.284 12.767 12.549 1.00 97.62 416 ALA A O 1
ATOM 3255 N N . ALA A 1 417 ? 7.901 10.622 12.878 1.00 97.44 417 ALA A N 1
ATOM 3256 C CA . ALA A 1 417 ? 7.206 10.051 11.742 1.00 97.44 417 ALA A CA 1
ATOM 3257 C C . ALA A 1 417 ? 6.521 8.753 12.164 1.00 97.44 417 ALA A C 1
ATOM 3259 O O . ALA A 1 417 ? 6.840 8.173 13.198 1.00 97.44 417 ALA A O 1
ATOM 3260 N N . TRP A 1 418 ? 5.562 8.285 11.384 1.00 97.81 418 TRP A N 1
ATOM 3261 C CA . TRP A 1 418 ? 4.889 7.016 11.640 1.00 97.81 418 TRP A CA 1
ATOM 3262 C C . TRP A 1 418 ? 4.469 6.371 10.321 1.00 97.81 418 TRP A C 1
ATOM 3264 O O . TRP A 1 418 ? 4.327 7.061 9.319 1.00 97.81 418 TRP A O 1
ATOM 3274 N N . GLY A 1 419 ? 4.288 5.057 10.297 1.00 95.81 419 GLY A N 1
ATOM 3275 C CA . GLY A 1 419 ? 3.895 4.331 9.092 1.00 95.81 419 GLY A CA 1
ATOM 3276 C C . GLY A 1 419 ? 3.175 3.036 9.432 1.00 95.81 419 GLY A C 1
ATOM 3277 O O . GLY A 1 419 ? 3.528 2.363 10.400 1.00 95.81 419 GLY A O 1
ATOM 3278 N N . LYS A 1 420 ? 2.153 2.677 8.651 1.00 95.94 420 LYS A N 1
ATOM 3279 C CA . LYS A 1 420 ? 1.516 1.356 8.748 1.00 95.94 420 LYS A CA 1
ATOM 3280 C C . LYS A 1 420 ? 2.393 0.332 8.026 1.00 95.94 420 LYS A C 1
ATOM 3282 O O . LYS A 1 420 ? 2.856 0.592 6.917 1.00 95.94 420 LYS A O 1
ATOM 3287 N N . VAL A 1 421 ? 2.605 -0.822 8.650 1.00 94.56 421 VAL A N 1
ATOM 3288 C CA . VAL A 1 421 ? 3.277 -1.952 8.004 1.00 94.56 421 VAL A CA 1
ATOM 3289 C C . VAL A 1 421 ? 2.349 -2.558 6.952 1.00 94.56 421 VAL A C 1
ATOM 3291 O O . VAL A 1 421 ? 1.166 -2.790 7.211 1.00 94.56 421 VAL A O 1
ATOM 3294 N N . VAL A 1 422 ? 2.886 -2.808 5.761 1.00 85.56 422 VAL A N 1
ATOM 3295 C CA . VAL A 1 422 ? 2.163 -3.442 4.654 1.00 85.56 422 VAL A CA 1
ATOM 3296 C C . VAL A 1 422 ? 1.666 -4.824 5.093 1.00 85.56 422 VAL A C 1
ATOM 3298 O O . VAL A 1 422 ? 2.398 -5.589 5.721 1.00 85.56 422 VAL A O 1
ATOM 3301 N N . ASP A 1 423 ? 0.392 -5.106 4.810 1.00 82.94 423 ASP A N 1
ATOM 3302 C CA . ASP A 1 423 ? -0.301 -6.371 5.099 1.00 82.94 423 ASP A CA 1
ATOM 3303 C C . ASP A 1 423 ? -0.310 -6.832 6.568 1.00 82.94 423 ASP A C 1
ATOM 3305 O O . ASP A 1 423 ? -0.609 -7.990 6.866 1.00 82.94 423 ASP A O 1
ATOM 3309 N N . GLN A 1 424 ? -0.027 -5.932 7.517 1.00 89.00 424 GLN A N 1
ATOM 3310 C CA . GLN A 1 424 ? -0.041 -6.244 8.945 1.00 89.00 424 GLN A CA 1
ATOM 3311 C C . GLN A 1 424 ? -0.757 -5.159 9.757 1.00 89.00 424 GLN A C 1
ATOM 3313 O O . GLN A 1 424 ? -0.706 -3.968 9.449 1.00 89.00 424 GLN A O 1
ATOM 3318 N N . ASP A 1 425 ? -1.379 -5.562 10.866 1.00 93.75 425 ASP A N 1
ATOM 3319 C CA . ASP A 1 425 ? -1.926 -4.643 11.873 1.00 93.75 425 ASP A CA 1
ATOM 3320 C C . ASP A 1 425 ? -0.815 -4.148 12.818 1.00 93.75 425 ASP A C 1
ATOM 3322 O O . ASP A 1 425 ? -0.913 -4.237 14.043 1.00 93.75 425 ASP A O 1
ATOM 3326 N N . ILE A 1 426 ? 0.275 -3.650 12.230 1.00 96.06 426 ILE A N 1
ATOM 3327 C CA . ILE A 1 426 ? 1.424 -3.071 12.927 1.00 96.06 426 ILE A CA 1
ATOM 3328 C C . ILE A 1 426 ? 1.602 -1.632 12.446 1.00 96.06 426 ILE A C 1
ATOM 3330 O O . ILE A 1 426 ? 1.471 -1.326 11.261 1.00 96.06 426 ILE A O 1
ATOM 3334 N N . ILE A 1 427 ? 1.917 -0.743 13.379 1.00 97.44 427 ILE A N 1
ATOM 3335 C CA . ILE A 1 427 ? 2.304 0.638 13.109 1.00 97.44 427 ILE A CA 1
ATOM 3336 C C . ILE A 1 427 ? 3.723 0.810 13.633 1.00 97.44 427 ILE A C 1
ATOM 3338 O O . ILE A 1 427 ? 4.019 0.431 14.767 1.00 97.44 427 ILE A O 1
ATOM 3342 N N . PHE A 1 428 ? 4.588 1.400 12.821 1.00 97.81 428 PHE A N 1
ATOM 3343 C CA . PHE A 1 428 ? 5.844 1.943 13.302 1.00 97.81 428 PHE A CA 1
ATOM 3344 C C . PHE A 1 428 ? 5.689 3.412 13.637 1.00 97.81 428 PHE A C 1
ATOM 3346 O O . PHE A 1 428 ? 5.081 4.172 12.885 1.00 97.81 428 PHE A O 1
ATOM 3353 N N . TYR A 1 429 ? 6.278 3.806 14.755 1.00 97.75 429 TYR A N 1
ATOM 3354 C CA . TYR A 1 429 ? 6.530 5.194 15.100 1.00 97.75 429 TYR A CA 1
ATOM 3355 C C . TYR A 1 429 ? 8.043 5.404 15.200 1.00 97.75 429 TYR A C 1
ATOM 3357 O O . TYR A 1 429 ? 8.762 4.565 15.744 1.00 97.75 429 TYR A O 1
ATOM 3365 N N . LEU A 1 430 ? 8.517 6.510 14.636 1.00 98.00 430 LEU A N 1
ATOM 3366 C CA . LEU A 1 430 ? 9.900 6.955 14.682 1.00 98.00 430 LEU A CA 1
ATOM 3367 C C . LEU A 1 430 ? 9.975 8.287 15.416 1.00 98.00 430 LEU A C 1
ATOM 3369 O O . LEU A 1 430 ? 9.239 9.214 15.084 1.00 98.00 430 LEU A O 1
ATOM 3373 N N . GLY A 1 431 ? 10.909 8.400 16.355 1.00 97.31 431 GLY A N 1
ATOM 3374 C CA . GLY A 1 431 ? 11.235 9.646 17.048 1.00 97.31 431 GLY A CA 1
ATOM 3375 C C . GLY A 1 431 ? 12.732 9.924 16.981 1.00 97.31 431 GLY A C 1
ATOM 3376 O O . GLY A 1 431 ? 13.538 9.007 17.115 1.00 97.31 431 GLY A O 1
ATOM 3377 N N . GLY A 1 432 ? 13.134 11.173 16.758 1.00 97.19 432 GLY A N 1
ATOM 3378 C CA . GLY A 1 432 ? 14.549 11.557 16.780 1.00 97.19 432 GLY A CA 1
ATOM 3379 C C . GLY A 1 432 ? 14.893 12.330 18.052 1.00 97.19 432 GLY A C 1
ATOM 3380 O O . GLY A 1 432 ? 14.250 13.334 18.357 1.00 97.19 432 GLY A O 1
ATOM 3381 N N . TRP A 1 433 ? 15.931 11.908 18.775 1.00 96.12 433 TRP A N 1
ATOM 3382 C CA . TRP A 1 433 ? 16.247 12.402 20.119 1.00 96.12 433 TRP A CA 1
ATOM 3383 C C . TRP A 1 433 ? 17.735 12.712 20.301 1.00 96.12 433 TRP A C 1
ATOM 3385 O O . TRP A 1 433 ? 18.604 12.028 19.756 1.00 96.12 433 TRP A O 1
ATOM 3395 N N . SER A 1 434 ? 18.048 13.721 21.121 1.00 94.62 434 SER A N 1
ATOM 3396 C CA . SER A 1 434 ? 19.436 14.006 21.519 1.00 94.62 434 SER A CA 1
ATOM 3397 C C . SER A 1 434 ? 20.025 12.915 22.412 1.00 94.62 434 SER A C 1
ATOM 3399 O O . SER A 1 434 ? 21.215 12.615 22.330 1.00 94.62 434 SER A O 1
ATOM 3401 N N . ASP A 1 435 ? 19.191 12.333 23.275 1.00 93.62 435 ASP A N 1
ATOM 3402 C CA . ASP A 1 435 ? 19.525 11.251 24.192 1.00 93.62 435 ASP A CA 1
ATOM 3403 C C . ASP A 1 435 ? 18.260 10.554 24.720 1.00 93.62 435 ASP A C 1
ATOM 3405 O O . ASP A 1 435 ? 17.170 11.129 24.757 1.00 93.62 435 ASP A O 1
ATOM 3409 N N . VAL A 1 436 ? 18.421 9.309 25.177 1.00 93.06 436 VAL A N 1
ATOM 3410 C CA . VAL A 1 436 ? 17.320 8.469 25.684 1.00 93.06 436 VAL A CA 1
ATOM 3411 C C . VAL A 1 436 ? 16.623 9.093 26.899 1.00 93.06 436 VAL A C 1
ATOM 3413 O O . VAL A 1 436 ? 15.408 8.999 27.044 1.00 93.06 436 VAL A O 1
ATOM 3416 N N . LYS A 1 437 ? 17.358 9.763 27.793 1.00 92.50 437 LYS A N 1
ATOM 3417 C CA . LYS A 1 437 ? 16.772 10.343 29.012 1.00 92.50 437 LYS A CA 1
ATOM 3418 C C . LYS A 1 437 ? 15.864 11.527 28.676 1.00 92.50 437 LYS A C 1
ATOM 3420 O O . LYS A 1 437 ? 14.825 11.703 29.315 1.00 92.50 437 LYS A O 1
ATOM 3425 N N . THR A 1 438 ? 16.257 12.319 27.688 1.00 91.38 438 THR A N 1
ATOM 3426 C CA . THR A 1 438 ? 15.465 13.415 27.136 1.00 91.38 438 THR A CA 1
ATOM 3427 C C . THR A 1 438 ? 14.164 12.904 26.528 1.00 91.38 438 THR A C 1
ATOM 3429 O O . THR A 1 438 ? 13.110 13.436 26.886 1.00 91.38 438 THR A O 1
ATOM 3432 N N . HIS A 1 439 ? 14.209 11.828 25.732 1.00 93.56 439 HIS A N 1
ATOM 3433 C CA . HIS A 1 439 ? 12.992 11.160 25.265 1.00 93.56 439 HIS A CA 1
ATOM 3434 C C . HIS A 1 439 ? 12.098 10.745 26.440 1.00 93.56 439 HIS A C 1
ATOM 3436 O O . HIS A 1 439 ? 10.950 11.175 26.512 1.00 93.56 439 HIS A O 1
ATOM 3442 N N . MET A 1 440 ? 12.613 9.978 27.405 1.00 92.75 440 MET A N 1
ATOM 3443 C CA . MET A 1 440 ? 11.783 9.457 28.500 1.00 92.75 440 MET A CA 1
ATOM 3444 C C . MET A 1 440 ? 11.102 10.574 29.305 1.00 92.75 440 MET A C 1
ATOM 3446 O O . MET A 1 440 ? 9.909 10.500 29.594 1.00 92.75 440 MET A O 1
ATOM 3450 N N . LYS A 1 441 ? 11.825 11.662 29.601 1.00 91.06 441 LYS A N 1
ATOM 3451 C CA . LYS A 1 441 ? 11.255 12.842 30.271 1.00 91.06 441 LYS A CA 1
ATOM 3452 C C . LYS A 1 441 ? 10.182 13.527 29.420 1.00 91.06 441 LYS A C 1
ATOM 3454 O O . LYS A 1 441 ? 9.219 14.080 29.955 1.00 91.06 441 LYS A O 1
ATOM 3459 N N . TRP A 1 442 ? 10.369 13.554 28.104 1.00 90.62 442 TRP A N 1
ATOM 3460 C CA . TRP A 1 442 ? 9.377 14.085 27.181 1.00 90.62 442 TRP A CA 1
ATOM 3461 C C . TRP A 1 442 ? 8.125 13.197 27.169 1.00 90.62 442 TRP A C 1
ATOM 3463 O O . TRP A 1 442 ? 7.035 13.717 27.413 1.00 90.62 442 TRP A O 1
ATOM 3473 N N . ALA A 1 443 ? 8.274 11.877 27.018 1.00 89.81 443 ALA A N 1
ATOM 3474 C CA . ALA A 1 443 ? 7.183 10.899 26.995 1.00 89.81 443 ALA A CA 1
ATOM 3475 C C . ALA A 1 443 ? 6.298 10.964 28.253 1.00 89.81 443 ALA A C 1
ATOM 3477 O O . ALA A 1 443 ? 5.070 10.966 28.147 1.00 89.81 443 ALA A O 1
ATOM 3478 N N . GLU A 1 444 ? 6.897 11.129 29.438 1.00 90.31 444 GLU A N 1
ATOM 3479 C CA . GLU A 1 444 ? 6.163 11.324 30.700 1.00 90.31 444 GLU A CA 1
ATOM 3480 C C . GLU A 1 444 ? 5.191 12.515 30.644 1.00 90.31 444 GLU A C 1
ATOM 3482 O O . GLU A 1 444 ? 4.070 12.441 31.152 1.00 90.31 444 GLU A O 1
ATOM 3487 N N . SER A 1 445 ? 5.581 13.617 29.991 1.00 90.06 445 SER A N 1
ATOM 3488 C CA . SER A 1 445 ? 4.726 14.807 29.887 1.00 90.06 445 SER A CA 1
ATOM 3489 C C . SER A 1 445 ? 3.508 14.616 28.973 1.00 90.06 445 SER A C 1
ATOM 3491 O O . SER A 1 445 ? 2.546 15.385 29.064 1.00 90.06 445 SER A O 1
ATOM 3493 N N . TRP A 1 446 ? 3.503 13.558 28.156 1.00 88.56 446 TRP A N 1
ATOM 3494 C CA . TRP A 1 446 ? 2.454 13.268 27.177 1.00 88.56 446 TRP A CA 1
ATOM 3495 C C . TRP A 1 446 ? 1.488 12.163 27.576 1.00 88.56 446 TRP A C 1
ATOM 3497 O O . TRP A 1 446 ? 0.445 12.027 26.933 1.00 88.56 446 TRP A O 1
ATOM 3507 N N . GLU A 1 447 ? 1.745 11.439 28.669 1.00 89.62 447 GLU A N 1
ATOM 3508 C CA . GLU A 1 447 ? 0.841 10.381 29.130 1.00 89.62 447 GLU A CA 1
ATOM 3509 C C . GLU A 1 447 ? -0.593 10.911 29.314 1.00 89.62 447 GLU A C 1
ATOM 3511 O O . GLU A 1 447 ? -1.561 10.311 28.839 1.00 89.62 447 GLU A O 1
ATOM 3516 N N . LYS A 1 448 ? -0.752 12.078 29.954 1.00 93.38 448 LYS A N 1
ATOM 3517 C CA . LYS A 1 448 ? -2.073 12.689 30.154 1.00 93.38 448 LYS A CA 1
ATOM 3518 C C . LYS A 1 448 ? -2.730 13.110 28.824 1.00 93.38 448 LYS A C 1
ATOM 3520 O O . LYS A 1 448 ? -3.855 12.666 28.600 1.00 93.38 448 LYS A O 1
ATOM 3525 N N . PRO A 1 449 ? -2.097 13.916 27.948 1.00 94.50 449 PRO A N 1
ATOM 3526 C CA . PRO A 1 449 ? -2.643 14.232 26.625 1.00 94.50 449 PRO A CA 1
ATOM 3527 C C . PRO A 1 449 ? -3.059 13.006 25.802 1.00 94.50 449 PRO A C 1
ATOM 3529 O O . PRO A 1 449 ? -4.152 13.002 25.239 1.00 94.50 449 PRO A O 1
ATOM 3532 N N . MET A 1 450 ? -2.245 11.946 25.788 1.00 92.62 450 MET A N 1
ATOM 3533 C CA . MET A 1 450 ? -2.559 10.698 25.083 1.00 92.62 450 MET A CA 1
ATOM 3534 C C . MET A 1 450 ? -3.774 9.990 25.683 1.00 92.62 450 MET A C 1
ATOM 3536 O O . MET A 1 450 ? -4.685 9.582 24.963 1.00 92.62 450 MET A O 1
ATOM 3540 N N . ASN A 1 451 ? -3.844 9.899 27.012 1.00 93.19 451 ASN A N 1
ATOM 3541 C CA . ASN A 1 451 ? -4.999 9.329 27.701 1.00 93.19 451 ASN A CA 1
ATOM 3542 C C . ASN A 1 451 ? -6.273 10.155 27.465 1.00 93.19 451 ASN A C 1
ATOM 3544 O O . ASN A 1 451 ? -7.356 9.591 27.318 1.00 93.19 451 ASN A O 1
ATOM 3548 N N . ASP A 1 452 ? -6.164 11.482 27.415 1.00 93.56 452 ASP A N 1
ATOM 3549 C CA . ASP A 1 452 ? -7.296 12.370 27.155 1.00 93.56 452 ASP A CA 1
ATOM 3550 C C . ASP A 1 452 ? -7.782 12.257 25.699 1.00 93.56 452 ASP A C 1
ATOM 3552 O O . ASP A 1 452 ? -8.993 12.211 25.468 1.00 93.56 452 ASP A O 1
ATOM 3556 N N . LYS A 1 453 ? -6.870 12.106 24.728 1.00 94.00 453 LYS A N 1
ATOM 3557 C CA . LYS A 1 453 ? -7.221 11.795 23.334 1.00 94.00 453 LYS A CA 1
ATOM 3558 C C . LYS A 1 453 ? -7.893 10.424 23.216 1.00 94.00 453 LYS A C 1
ATOM 3560 O O . LYS A 1 453 ? -8.957 10.324 22.616 1.00 94.00 453 LYS A O 1
ATOM 3565 N N . ALA A 1 454 ? -7.352 9.386 23.852 1.00 89.38 454 ALA A N 1
ATOM 3566 C CA . ALA A 1 454 ? -7.960 8.054 23.837 1.00 89.38 454 ALA A CA 1
ATOM 3567 C C . ALA A 1 454 ? -9.386 8.050 24.429 1.00 89.38 454 ALA A C 1
ATOM 3569 O O . ALA A 1 454 ? -10.286 7.406 23.888 1.00 89.38 454 ALA A O 1
ATOM 3570 N N . LYS A 1 455 ? -9.626 8.820 25.502 1.00 90.81 455 LYS A N 1
ATOM 3571 C CA . LYS A 1 455 ? -10.973 9.017 26.069 1.00 90.81 455 LYS A CA 1
ATOM 3572 C C . LYS A 1 455 ? -11.905 9.762 25.113 1.00 90.81 455 LYS A C 1
ATOM 3574 O O . LYS A 1 455 ? -13.078 9.403 25.013 1.00 90.81 455 LYS A O 1
ATOM 3579 N N . SER A 1 456 ? -11.421 10.802 24.429 1.00 91.94 456 SER A N 1
ATOM 3580 C CA . SER A 1 456 ? -12.257 11.623 23.539 1.00 91.94 456 SER A CA 1
ATOM 3581 C C . SER A 1 456 ? -12.737 10.860 22.304 1.00 91.94 456 SER A C 1
ATOM 3583 O O . SER A 1 456 ? -13.823 11.140 21.800 1.00 91.94 456 SER A O 1
ATOM 3585 N N . MET A 1 457 ? -11.997 9.827 21.898 1.00 87.31 457 MET A N 1
ATOM 3586 C CA . MET A 1 457 ? -12.385 8.884 20.847 1.00 87.31 457 MET A CA 1
ATOM 3587 C C . MET A 1 457 ? -13.502 7.914 21.274 1.00 87.31 457 MET A C 1
ATOM 3589 O O . MET A 1 457 ? -13.987 7.137 20.457 1.00 87.31 457 MET A O 1
ATOM 3593 N N . LYS A 1 458 ? -13.942 7.956 22.546 1.00 86.25 458 LYS A N 1
ATOM 3594 C CA . LYS A 1 458 ? -15.046 7.145 23.105 1.00 86.25 458 LYS A CA 1
ATOM 3595 C C . LYS A 1 458 ? -14.880 5.642 22.860 1.00 86.25 458 LYS A C 1
ATOM 3597 O O . LYS A 1 458 ? -15.855 4.913 22.672 1.00 86.25 458 LYS A O 1
ATOM 3602 N N . LEU A 1 459 ? -13.636 5.180 22.880 1.00 82.94 459 LEU A N 1
ATOM 3603 C CA . LEU A 1 459 ? -13.305 3.783 22.653 1.00 82.94 459 LEU A CA 1
ATOM 3604 C C . LEU A 1 459 ? -13.765 2.931 23.831 1.00 82.94 459 LEU A C 1
ATOM 3606 O O . LEU A 1 459 ? -13.772 3.363 24.986 1.00 82.94 459 LEU A O 1
ATOM 3610 N N . THR A 1 460 ? -14.115 1.685 23.540 1.00 82.12 460 THR A N 1
ATOM 3611 C CA . THR A 1 460 ? -14.398 0.684 24.565 1.00 82.12 460 THR A CA 1
ATOM 3612 C C . THR A 1 460 ? -13.555 -0.544 24.309 1.00 82.12 460 THR A C 1
ATOM 3614 O O . THR A 1 460 ? -13.497 -0.996 23.168 1.00 82.12 460 THR A O 1
ATOM 3617 N N . PHE A 1 461 ? -12.971 -1.117 25.356 1.00 79.94 461 PHE A N 1
ATOM 3618 C CA . PHE A 1 461 ? -12.230 -2.367 25.258 1.00 79.94 461 PHE A CA 1
ATOM 3619 C C . PHE A 1 461 ? -12.992 -3.499 25.945 1.00 79.94 461 PHE A C 1
ATOM 3621 O O . PHE A 1 461 ? -13.826 -3.280 26.833 1.00 79.94 461 PHE A O 1
ATOM 3628 N N . ARG A 1 462 ? -12.714 -4.729 25.513 1.00 70.38 462 ARG A N 1
ATOM 3629 C CA . ARG A 1 462 ? -13.246 -5.932 26.152 1.00 70.38 462 ARG A CA 1
ATOM 3630 C C . ARG A 1 462 ? -12.224 -6.455 27.151 1.00 70.38 462 ARG A C 1
ATOM 3632 O O . ARG A 1 462 ? -11.140 -6.880 26.758 1.00 70.38 462 ARG A O 1
ATOM 3639 N N . ASP A 1 463 ? -12.566 -6.412 28.432 1.00 70.50 463 ASP A N 1
ATOM 3640 C CA . ASP A 1 463 ? -11.723 -7.007 29.465 1.00 70.50 463 ASP A CA 1
ATOM 3641 C C . ASP A 1 463 ? -11.703 -8.539 29.306 1.00 70.50 463 ASP A C 1
ATOM 3643 O O . ASP A 1 463 ? -12.716 -9.148 28.946 1.00 70.50 463 ASP A O 1
ATOM 3647 N N . LYS A 1 464 ? -10.556 -9.175 29.575 1.00 63.25 464 LYS A N 1
ATOM 3648 C CA . LYS A 1 464 ? -10.311 -10.612 29.353 1.00 63.25 464 LYS A CA 1
ATOM 3649 C C . LYS A 1 464 ? -11.292 -11.517 30.110 1.00 63.25 464 LYS A C 1
ATOM 3651 O O . LYS A 1 464 ? -11.364 -12.708 29.809 1.00 63.25 464 LYS A O 1
ATOM 3656 N N . HIS A 1 465 ? -12.034 -10.991 31.086 1.00 57.25 465 HIS A N 1
ATOM 3657 C CA . HIS A 1 465 ? -12.894 -11.776 31.974 1.00 57.25 465 HIS A CA 1
ATOM 3658 C C . HIS A 1 465 ? -14.381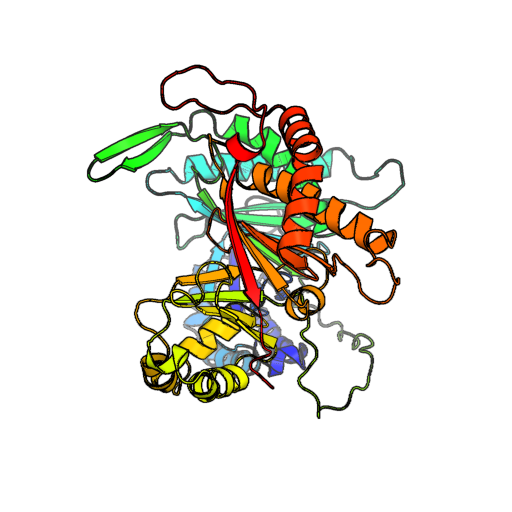 -11.401 31.955 1.00 57.25 465 HIS A C 1
ATOM 3660 O O . HIS A 1 465 ? -15.169 -12.065 32.628 1.00 57.25 465 HIS A O 1
ATOM 3666 N N . HIS A 1 466 ? -14.817 -10.422 31.149 1.00 52.88 466 HIS A N 1
ATOM 3667 C CA . HIS A 1 466 ? -16.216 -9.980 31.167 1.00 52.88 466 HIS A CA 1
ATOM 3668 C C . HIS A 1 466 ? -16.798 -9.706 29.769 1.00 52.88 466 HIS A C 1
ATOM 3670 O O . HIS A 1 466 ? -16.135 -9.235 28.849 1.00 52.88 466 HIS A O 1
ATOM 3676 N N . TRP A 1 467 ? -18.101 -9.968 29.611 1.00 64.69 467 TRP A N 1
ATOM 3677 C CA . TRP A 1 467 ? -18.904 -9.576 28.438 1.00 64.69 467 TRP A CA 1
ATOM 3678 C C . TRP A 1 467 ? -19.199 -8.066 28.390 1.00 64.69 467 TRP A C 1
ATOM 3680 O O . TRP A 1 467 ? -19.924 -7.601 27.514 1.00 64.69 467 TRP A O 1
ATOM 3690 N N . ILE A 1 468 ? -18.646 -7.304 29.334 1.00 69.31 468 ILE A N 1
ATOM 3691 C CA . ILE A 1 468 ? -18.882 -5.877 29.514 1.00 69.31 468 ILE A CA 1
ATOM 3692 C C . ILE A 1 468 ? -17.811 -5.106 28.741 1.00 69.31 468 ILE A C 1
ATOM 3694 O O . ILE A 1 468 ? -16.618 -5.387 28.851 1.00 69.31 468 ILE A O 1
ATOM 3698 N N . ARG A 1 469 ? -18.257 -4.138 27.940 1.00 79.12 469 ARG A N 1
ATOM 3699 C CA . ARG A 1 469 ? -17.392 -3.158 27.284 1.00 79.12 469 ARG A CA 1
ATOM 3700 C C . ARG A 1 469 ? -17.083 -2.046 28.280 1.00 79.12 469 ARG A C 1
ATOM 3702 O O . ARG A 1 469 ? -18.004 -1.373 28.739 1.00 79.12 469 ARG A O 1
ATOM 3709 N N . THR A 1 470 ? -15.809 -1.855 28.595 1.00 81.75 470 THR A N 1
ATOM 3710 C CA . THR A 1 470 ? -15.362 -0.801 29.513 1.00 81.75 470 THR A CA 1
ATOM 3711 C C . THR A 1 470 ? -14.818 0.371 28.697 1.00 81.75 470 THR A C 1
ATOM 3713 O O . THR A 1 470 ? -14.069 0.133 27.745 1.00 81.75 470 THR A O 1
ATOM 3716 N N . PRO A 1 471 ? -15.167 1.629 29.023 1.00 85.06 471 PRO A N 1
ATOM 3717 C CA . PRO A 1 471 ? -14.566 2.791 28.381 1.00 85.06 471 PRO A CA 1
ATOM 3718 C C . PRO A 1 471 ? -13.042 2.791 28.527 1.00 85.06 471 PRO A C 1
ATOM 3720 O O . PRO A 1 471 ? -12.505 2.511 29.601 1.00 85.06 471 PRO A O 1
ATOM 3723 N N . VAL A 1 472 ? -12.348 3.129 27.447 1.00 83.00 472 VAL A N 1
ATOM 3724 C CA . VAL A 1 472 ? -10.904 3.347 27.462 1.00 83.00 472 VAL A CA 1
ATOM 3725 C C . VAL A 1 472 ? -10.601 4.595 28.285 1.00 83.00 472 VAL A C 1
ATOM 3727 O O . VAL A 1 472 ? -11.179 5.662 28.089 1.00 83.00 472 VAL A O 1
ATOM 3730 N N . THR A 1 473 ? -9.673 4.453 29.222 1.00 86.19 473 THR A N 1
ATOM 3731 C CA . THR A 1 473 ? -9.186 5.536 30.088 1.00 86.19 473 THR A CA 1
ATOM 3732 C C . THR A 1 473 ? -7.691 5.777 29.942 1.00 86.19 473 THR A C 1
ATOM 3734 O O . THR A 1 473 ? -7.215 6.834 30.359 1.00 86.19 473 THR A O 1
ATOM 3737 N N . LYS A 1 474 ? -6.966 4.818 29.352 1.00 88.12 474 LYS A N 1
ATOM 3738 C CA . LYS A 1 474 ? -5.529 4.882 29.099 1.00 88.12 474 LYS A CA 1
ATOM 3739 C C . LYS A 1 474 ? -5.202 4.438 27.679 1.00 88.12 474 LYS A C 1
ATOM 3741 O O . LYS A 1 474 ? -5.804 3.480 27.197 1.00 88.12 474 LYS A O 1
ATOM 3746 N N . TYR A 1 475 ? -4.216 5.065 27.043 1.00 87.44 475 TYR A N 1
ATOM 3747 C CA . TYR A 1 475 ? -3.797 4.695 25.685 1.00 87.44 475 TYR A CA 1
ATOM 3748 C C . TYR A 1 475 ? -3.293 3.239 25.610 1.00 87.44 475 TYR A C 1
ATOM 3750 O O . TYR A 1 475 ? -3.591 2.535 24.651 1.00 87.44 475 TYR A O 1
ATOM 3758 N N . SER A 1 476 ? -2.642 2.736 26.665 1.00 87.50 476 SER A N 1
ATOM 3759 C CA . SER A 1 476 ? -2.140 1.352 26.754 1.00 87.50 476 SER A CA 1
ATOM 3760 C C . SER A 1 476 ? -3.235 0.273 26.781 1.00 87.50 476 SER A C 1
ATOM 3762 O O . SER A 1 476 ? -2.953 -0.926 26.747 1.00 87.50 476 SER A O 1
ATOM 3764 N N . GLN A 1 477 ? -4.508 0.678 26.850 1.00 86.12 477 GLN A N 1
ATOM 3765 C CA . GLN A 1 477 ? -5.655 -0.216 26.658 1.00 86.12 477 GLN A CA 1
ATOM 3766 C C . GLN A 1 477 ? -6.012 -0.396 25.175 1.00 86.12 477 GLN A C 1
ATOM 3768 O O . GLN A 1 477 ? -6.714 -1.349 24.842 1.00 86.12 477 GLN A O 1
ATOM 3773 N N . VAL A 1 478 ? -5.544 0.511 24.314 1.00 84.31 478 VAL A N 1
ATOM 3774 C CA . VAL A 1 478 ? -5.826 0.579 22.870 1.00 84.31 478 VAL A CA 1
ATOM 3775 C C . VAL A 1 478 ? -4.673 0.021 22.049 1.00 84.31 478 VAL A C 1
ATOM 3777 O O . VAL A 1 478 ? -4.908 -0.501 20.967 1.00 84.31 478 VAL A O 1
ATOM 3780 N N . ALA A 1 479 ? -3.447 0.095 22.566 1.00 89.81 479 ALA A N 1
ATOM 3781 C CA . ALA A 1 479 ? -2.261 -0.361 21.862 1.00 89.81 479 ALA A CA 1
ATOM 3782 C C . ALA A 1 479 ? -1.291 -1.093 22.793 1.00 89.81 479 ALA A C 1
ATOM 3784 O O . ALA A 1 479 ? -1.100 -0.691 23.944 1.00 89.81 479 ALA A O 1
ATOM 3785 N N . ASP A 1 480 ? -0.684 -2.158 22.277 1.00 89.88 480 ASP A N 1
ATOM 3786 C CA . ASP A 1 480 ? 0.546 -2.724 22.818 1.00 89.88 480 ASP A CA 1
ATOM 3787 C C . ASP A 1 480 ? 1.725 -2.074 22.085 1.00 89.88 480 ASP A C 1
ATOM 3789 O O . ASP A 1 480 ? 1.713 -1.952 20.860 1.00 89.88 480 ASP A O 1
ATOM 3793 N N . GLN A 1 481 ? 2.714 -1.628 22.853 1.00 92.00 481 GLN A N 1
ATOM 3794 C CA . GLN A 1 481 ? 3.804 -0.774 22.391 1.00 92.00 481 GLN A CA 1
ATOM 3795 C C . GLN A 1 481 ? 5.145 -1.399 22.781 1.00 92.00 481 GLN A C 1
ATOM 3797 O O . GLN A 1 481 ? 5.313 -1.840 23.925 1.00 92.00 481 GLN A O 1
ATOM 3802 N N . LYS A 1 482 ? 6.098 -1.443 21.848 1.00 92.88 482 LYS A N 1
ATOM 3803 C CA . LYS A 1 482 ? 7.468 -1.890 22.101 1.00 92.88 482 LYS A CA 1
ATOM 3804 C C . LYS A 1 482 ? 8.453 -0.861 21.557 1.00 92.88 482 LYS A C 1
ATOM 3806 O O . LYS A 1 482 ? 8.794 -0.888 20.376 1.00 92.88 482 LYS A O 1
ATOM 3811 N N . ILE A 1 483 ? 8.982 -0.071 22.482 1.00 92.94 483 ILE A N 1
ATOM 3812 C CA . ILE A 1 483 ? 9.948 0.993 22.225 1.00 92.94 483 ILE A CA 1
ATOM 3813 C C . ILE A 1 483 ? 11.367 0.423 22.270 1.00 92.94 483 ILE A C 1
ATOM 3815 O O . ILE A 1 483 ? 11.715 -0.309 23.201 1.00 92.94 483 ILE A O 1
ATOM 3819 N N . VAL A 1 484 ? 12.193 0.784 21.289 1.00 93.31 484 VAL A N 1
ATOM 3820 C CA . VAL A 1 484 ? 13.646 0.574 21.305 1.00 93.31 484 VAL A CA 1
ATOM 3821 C C . VAL A 1 484 ? 14.361 1.836 20.831 1.00 93.31 484 VAL A C 1
ATOM 3823 O O . VAL A 1 484 ? 13.864 2.537 19.951 1.00 93.31 484 VAL A O 1
ATOM 3826 N N . HIS A 1 485 ? 15.543 2.116 21.376 1.00 95.94 485 HIS A N 1
ATOM 3827 C CA . HIS A 1 485 ? 16.382 3.218 20.900 1.00 95.94 485 HIS A CA 1
ATOM 3828 C C . HIS A 1 485 ? 17.550 2.682 20.090 1.00 95.94 485 HIS A C 1
ATOM 3830 O O . HIS A 1 485 ? 18.176 1.689 20.451 1.00 95.94 485 HIS A O 1
ATOM 3836 N N . LEU A 1 486 ? 17.870 3.361 18.999 1.00 92.75 486 LEU A N 1
ATOM 3837 C CA . LEU A 1 486 ? 18.882 2.962 18.038 1.00 92.75 486 LEU A CA 1
ATOM 3838 C C . LEU A 1 486 ? 19.910 4.080 17.902 1.00 92.75 486 LEU A C 1
ATOM 3840 O O . LEU A 1 486 ? 19.562 5.251 17.780 1.00 92.75 486 LEU A O 1
ATOM 3844 N N . GLN A 1 487 ? 21.185 3.707 17.889 1.00 91.25 487 GLN A N 1
ATOM 3845 C CA . GLN A 1 487 ? 22.253 4.584 17.410 1.00 91.25 487 GLN A CA 1
ATOM 3846 C C . GLN A 1 487 ? 22.562 4.179 15.977 1.00 91.25 487 GLN A C 1
ATOM 3848 O O . GLN A 1 487 ? 23.252 3.181 15.749 1.00 91.25 487 GLN A O 1
ATOM 3853 N N . LEU A 1 488 ? 21.972 4.901 15.027 1.00 91.81 488 LEU A N 1
ATOM 3854 C CA . LEU A 1 488 ? 22.066 4.559 13.618 1.00 91.81 488 LEU A CA 1
ATOM 3855 C C . LEU A 1 488 ? 23.372 5.079 13.013 1.00 91.81 488 LEU A C 1
ATOM 3857 O O . LEU A 1 488 ? 23.803 6.203 13.259 1.00 91.81 488 LEU A O 1
ATOM 3861 N N . SER A 1 489 ? 23.993 4.245 12.189 1.00 89.75 489 SER A N 1
ATOM 3862 C CA . SER A 1 489 ? 25.059 4.624 11.270 1.00 89.75 489 SER A CA 1
ATOM 3863 C C . SER A 1 489 ? 24.534 4.561 9.843 1.00 89.75 489 SER A C 1
ATOM 3865 O O . SER A 1 489 ? 23.832 3.611 9.486 1.00 89.75 489 SER A O 1
ATOM 3867 N N . ASN A 1 490 ? 24.907 5.538 9.018 1.00 90.00 490 ASN A N 1
ATOM 3868 C CA . ASN A 1 490 ? 24.674 5.475 7.580 1.00 90.00 490 ASN A CA 1
ATOM 3869 C C . ASN A 1 490 ? 25.532 4.347 6.991 1.00 90.00 490 ASN A C 1
ATOM 3871 O O . ASN A 1 490 ? 26.752 4.446 6.983 1.00 90.00 490 ASN A O 1
ATOM 3875 N N . GLY A 1 491 ? 24.895 3.283 6.508 1.00 74.12 491 GLY A N 1
ATOM 3876 C CA . GLY A 1 491 ? 25.559 2.103 5.956 1.00 74.12 491 GLY A CA 1
ATOM 3877 C C . GLY A 1 491 ? 26.252 2.336 4.611 1.00 74.12 491 GLY A C 1
ATOM 3878 O O . GLY A 1 491 ? 26.965 1.447 4.149 1.00 74.12 491 GLY A O 1
ATOM 3879 N N . ARG A 1 492 ? 26.045 3.502 3.981 1.00 78.25 492 ARG A N 1
ATOM 3880 C CA . ARG A 1 492 ? 26.766 3.925 2.768 1.00 78.25 492 ARG A CA 1
ATOM 3881 C C . ARG A 1 492 ? 28.070 4.674 3.063 1.00 78.25 492 ARG A C 1
ATOM 3883 O O . ARG A 1 492 ? 28.872 4.834 2.144 1.00 78.25 492 ARG A O 1
ATOM 3890 N N . ALA A 1 493 ? 28.240 5.183 4.286 1.00 61.84 493 ALA A N 1
ATOM 3891 C CA . ALA A 1 493 ? 29.469 5.836 4.742 1.00 61.84 493 ALA A CA 1
ATOM 3892 C C . ALA A 1 493 ? 30.452 4.784 5.266 1.00 61.84 493 ALA A C 1
ATOM 3894 O O . ALA A 1 493 ? 31.667 4.950 5.010 1.00 61.84 493 ALA A O 1
#